Protein AF-A0A225VYK3-F1 (afdb_monomer_lite)

Sequence (462 aa):
MAACPSPSLRAQSFANLDDVLYRHLQWTLSIDFEQQQLKGFAEYTFAYMGTSKSPVLILDTQYLSIESVSVDGVNVANFNVVAHEIAHSWTGNLVTNATWSDFWLNEGWTVWLERKIVAKIHNDPKTYDLKAALGMRGLAEAIQAFGPSHPYTALLPDTEGVDPDDVFSRVPYEKGFNFLHYLSTVVGSDEFDMFAQAYIQKFKFQTVTSKDFRAFFEKHFAAQSENLSQIDWNGWFFSTGKPLIENKFDTTIISQVRSLGEKMMTTKNDKKWAKIMDPHVLRKWPASLWILLLDTLLLLQTGSHKRLTAVHLDAIDAFAHHHLSTTHNSELRFRWFTLSLRSCDLRVLDRTVDFLKEQGRMKFVRPLFRDLCATLGVARGAAIFEDCKPLYHPIAAKMIQRDIESMQASKKHAKPMYSNDFNGTFAHWLGVPQEYSDYSPLIAVFLGGMTVATAMILSKRR

pLDDT: mean 78.47, std 21.09, range [22.88, 98.62]

InterPro domains:
  IPR001930 Peptidase M1, alanine aminopeptidase/leukotriene A4 hydrolase [PR00756] (81-96)
  IPR001930 Peptidase M1, alanine aminopeptidase/leukotriene A4 hydrolase [PR00756] (100-112)
  IPR014782 Peptidase M1, membrane alanine aminopeptidase [PF01433] (30-236)
  IPR015211 Peptidase M1, leukotriene A4 hydrolase/aminopeptidase C-terminal [PF09127] (285-404)
  IPR015211 Peptidase M1, leukotriene A4 hydrolase/aminopeptidase C-terminal [SM01263] (252-404)
  IPR016024 Armadillo-type fold [SSF48371] (276-404)
  IPR027268 Peptidase M4/M1, CTD superfamily [G3DSA:1.10.390.10] (94-245)
  IPR034015 Aminopeptidase, leukotriene A4 hydrolase-like [PTHR45726] (78-405)
  IPR038502 Peptidase M1, LTA-4 hydrolase/aminopeptidase, C-terminal domain superfamily [G3DSA:1.25.40.320] (251-405)
  IPR042097 Aminopeptidase N-like , N-terminal domain superfamliy [SSF63737] (9-87)

Organism: NCBI:txid4795

Secondary structure (DSSP, 8-state):
-PPPPPHHHHHH--S-TTTEEEEEEEEEEEEETTTTEEEEEEEEEEEE-S--SS-------SS------EETTEE----HHHHHHHHHTTBTTTEEESSGGGGHHHHHHHHHHHHHHHHHHTT-THHHHHHHHHHHHHHHHHHHHH-TT-GGGSSS---TTS-HHHH-SSHHHHHHHHHHHHHHHHH-HHHHHHHHHHHHHHHTTEEE-HHHHHHHHHHHTGGGHHHHTT--HHHHHH--SS-SS------HHHHHHHHHHHHHHH---HHHHHTTS-HHHHTT--HHHHHHHHHHHHHHHHHHTPPPPHHHHHHHHHHTTTHHHH---HHHHHHHHHHHHHTT-GGGHHHHHHHHHH---HHHHHHHHHHHHHHH-HHHHHHHHHHHGGGS-HHHHHHHHHHHHHHHHGGGS-----S----HHHHHHTT--GGGTS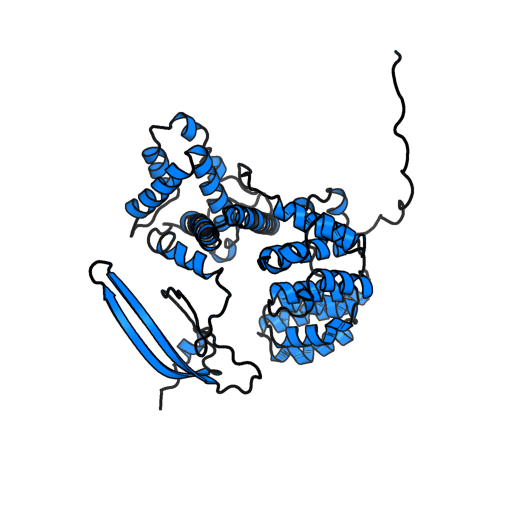--SS--SS--S-------------

Foldseek 3Di:
DDDDDDPVCVVVFPWPPVFKDWDDWDWDWDADPVVRDIDTDIDTDIDTPDPDPDDDTDGDDDPDQDPFDDDVRHTDDDCLVNLLVVLLVQQPVFENAPDLLQRLSRQLSSLLRSLVVVCVVVVHNLSSLLSLLVLLLQLQVQCVVQDQQHQLQFLRHDCVPHDSVVSDGSNSNNLSNVLLVVLCVLQPVVLSVVVSVVVSVVRGPHHDYPVNVVVSSCVSVVVSVVSVVVDPSCCSRGRGHDHPDDDDGPCLLLLLLLVLLVVLLVDLDLVVSCVSPNLVVLVVDDVSSLLSNLLSNVQVCVLVVDAADPSSLVSVCVSSVVCLVPPPDLSSVLSSLLNCLSNLNCVCVVVLLVSLQVDADLVRNQLNLLSCCLNVNLVVSVVSLVVNLVSYDPVSSVNSVVSSVVVVVCPVPDDRDRPDCPAVSVCVSSVHDPVRRDDDDDDDPDDPDDDDDDDDDDDDDD

Radius of gyration: 25.95 Å; chains: 1; bounding box: 59×101×69 Å

Structure (mmCIF, N/CA/C/O backbone):
data_AF-A0A225VYK3-F1
#
_entry.id   AF-A0A225VYK3-F1
#
loop_
_atom_site.group_PDB
_atom_site.id
_atom_site.type_symbol
_atom_site.label_atom_id
_atom_site.label_alt_id
_atom_site.label_comp_id
_atom_site.label_asym_id
_atom_site.label_entity_id
_atom_site.label_seq_id
_atom_site.pdbx_PDB_ins_code
_atom_site.Cartn_x
_atom_site.Cartn_y
_atom_site.Cartn_z
_atom_site.occupancy
_atom_site.B_iso_or_equiv
_atom_site.auth_seq_id
_atom_site.auth_comp_id
_atom_site.auth_asym_id
_atom_site.auth_atom_id
_atom_site.pdbx_PDB_model_num
ATOM 1 N N . MET A 1 1 ? -8.654 -44.941 -4.853 1.00 33.66 1 MET A N 1
ATOM 2 C CA . MET A 1 1 ? -8.743 -43.945 -5.941 1.00 33.66 1 MET A CA 1
ATOM 3 C C . MET A 1 1 ? -9.560 -42.787 -5.398 1.00 33.66 1 MET A C 1
ATOM 5 O O . MET A 1 1 ? -10.743 -42.982 -5.156 1.00 33.66 1 MET A O 1
ATOM 9 N N . ALA A 1 2 ? -8.930 -41.660 -5.059 1.00 36.47 2 ALA A N 1
ATOM 10 C CA . ALA A 1 2 ? -9.666 -40.500 -4.557 1.00 36.47 2 ALA A CA 1
ATOM 11 C C . ALA A 1 2 ? -10.486 -39.902 -5.709 1.00 36.47 2 ALA A C 1
ATOM 13 O O . ALA A 1 2 ? -9.961 -39.727 -6.809 1.00 36.47 2 ALA A O 1
ATOM 14 N N . ALA A 1 3 ? -11.779 -39.685 -5.474 1.00 39.38 3 ALA A N 1
ATOM 15 C CA . ALA A 1 3 ? -12.700 -39.151 -6.466 1.00 39.38 3 ALA A CA 1
ATOM 16 C C . ALA A 1 3 ? -12.214 -37.781 -6.960 1.00 39.38 3 ALA A C 1
ATOM 18 O O . ALA A 1 3 ? -11.836 -36.929 -6.157 1.00 39.38 3 ALA A O 1
ATOM 19 N N . CYS A 1 4 ? -12.224 -37.576 -8.280 1.00 45.34 4 CYS A N 1
ATOM 20 C CA . CYS A 1 4 ? -12.014 -36.251 -8.857 1.00 45.34 4 CYS A CA 1
ATOM 21 C C . CYS A 1 4 ? -13.047 -35.280 -8.258 1.00 45.34 4 CYS A C 1
ATOM 23 O O . CYS A 1 4 ? -14.234 -35.619 -8.250 1.00 45.34 4 CYS A O 1
ATOM 25 N N . PRO A 1 5 ? -12.634 -34.095 -7.774 1.00 45.69 5 PRO A N 1
ATOM 26 C CA . PRO A 1 5 ? -13.573 -33.114 -7.247 1.00 45.69 5 PRO A CA 1
ATOM 27 C C . PRO A 1 5 ? -14.568 -32.697 -8.334 1.00 45.69 5 PRO A C 1
ATOM 29 O O . PRO A 1 5 ? -14.241 -32.694 -9.526 1.00 45.69 5 PRO A O 1
ATOM 32 N N . SER A 1 6 ? -15.794 -32.373 -7.920 1.00 45.19 6 SER A N 1
ATOM 33 C CA . SER A 1 6 ? -16.865 -31.998 -8.839 1.00 45.19 6 SER A CA 1
ATOM 34 C C . SER A 1 6 ? -16.465 -30.776 -9.686 1.00 45.19 6 SER A C 1
ATOM 36 O O . SER A 1 6 ? -15.760 -29.889 -9.195 1.00 45.19 6 SER A O 1
ATOM 38 N N . PRO A 1 7 ? -16.939 -30.667 -10.942 1.00 49.22 7 PRO A N 1
ATOM 39 C CA . PRO A 1 7 ? -16.635 -29.530 -11.818 1.00 49.22 7 PRO A CA 1
ATOM 40 C C . PRO A 1 7 ? -16.976 -28.160 -11.207 1.00 49.22 7 PRO A C 1
ATOM 42 O O . PRO A 1 7 ? -16.324 -27.169 -11.517 1.00 49.22 7 PRO A O 1
ATOM 45 N N . SER A 1 8 ? -17.965 -28.111 -10.306 1.00 44.00 8 SER A N 1
ATOM 46 C CA . SER A 1 8 ? -18.360 -26.904 -9.573 1.00 44.00 8 SER A CA 1
ATOM 47 C C . SER A 1 8 ? -17.281 -26.393 -8.616 1.00 44.00 8 SER A C 1
ATOM 49 O O . SER A 1 8 ? -17.056 -25.191 -8.558 1.00 44.00 8 SER A O 1
ATOM 51 N N . LEU A 1 9 ? -16.578 -27.288 -7.914 1.00 45.66 9 LEU A N 1
ATOM 52 C CA . LEU A 1 9 ? -15.508 -26.925 -6.981 1.00 45.66 9 LEU A CA 1
ATOM 53 C C . LEU A 1 9 ? -14.267 -26.427 -7.727 1.00 45.66 9 LEU A C 1
ATOM 55 O O . LEU A 1 9 ? -13.646 -25.468 -7.293 1.00 45.66 9 LEU A O 1
ATOM 59 N N . ARG A 1 10 ? -13.955 -27.003 -8.896 1.00 56.69 10 ARG A N 1
ATOM 60 C CA . ARG A 1 10 ? -12.845 -26.533 -9.748 1.00 56.69 10 ARG A CA 1
ATOM 61 C C . ARG A 1 10 ? -13.052 -25.122 -10.294 1.00 56.69 10 ARG A C 1
ATOM 63 O O . ARG A 1 10 ? -12.085 -24.408 -10.498 1.00 56.69 10 ARG A O 1
ATOM 70 N N . ALA A 1 11 ? -14.299 -24.728 -10.545 1.00 54.09 11 ALA A N 1
ATOM 71 C CA . ALA A 1 11 ? -14.618 -23.385 -11.025 1.00 54.09 11 ALA A CA 1
ATOM 72 C C . ALA A 1 11 ? -14.619 -22.326 -9.907 1.00 54.09 11 ALA A C 1
ATOM 74 O O . ALA A 1 11 ? -14.603 -21.135 -10.203 1.00 54.09 11 ALA A O 1
ATOM 75 N N . GLN A 1 12 ? -14.674 -22.755 -8.643 1.00 50.22 12 GLN A N 1
ATOM 76 C CA . GLN A 1 12 ? -14.830 -21.892 -7.465 1.00 50.22 12 GLN A CA 1
ATOM 77 C C . GLN A 1 12 ? -13.599 -21.892 -6.544 1.00 50.22 12 GLN A C 1
ATOM 79 O O . GLN A 1 12 ? -13.562 -21.134 -5.580 1.00 50.22 12 GLN A O 1
ATOM 84 N N . SER A 1 13 ? -12.612 -22.739 -6.835 1.00 52.28 13 SER A N 1
ATOM 85 C CA . SER A 1 13 ? -11.371 -22.905 -6.081 1.00 52.28 13 SER A CA 1
ATOM 86 C C . SER A 1 13 ? -10.218 -22.255 -6.851 1.00 52.28 13 SER A C 1
ATOM 88 O O . SER A 1 13 ? -10.076 -22.485 -8.052 1.00 52.28 13 SER A O 1
ATOM 90 N N . PHE A 1 14 ? -9.400 -21.439 -6.182 1.00 65.69 14 PHE A N 1
ATOM 91 C CA . PHE A 1 14 ? -8.167 -20.874 -6.741 1.00 65.69 14 PHE A CA 1
ATOM 92 C C . PHE A 1 14 ? -6.948 -21.775 -6.493 1.00 65.69 14 PHE A C 1
ATOM 94 O O . PHE A 1 14 ? -5.860 -21.480 -6.993 1.00 65.69 14 PHE A O 1
ATOM 101 N N . ALA A 1 15 ? -7.113 -22.878 -5.756 1.00 70.00 15 ALA A N 1
ATOM 102 C CA . ALA A 1 15 ? -6.086 -23.893 -5.573 1.00 70.00 15 ALA A CA 1
ATOM 103 C C . ALA A 1 15 ? -5.680 -24.549 -6.906 1.00 70.00 15 ALA A C 1
ATOM 105 O O . ALA A 1 15 ? -6.505 -24.803 -7.786 1.00 70.00 15 ALA A O 1
ATOM 106 N N . ASN A 1 16 ? -4.399 -24.892 -7.054 1.00 75.62 16 ASN A N 1
ATOM 107 C CA . ASN A 1 16 ? -3.871 -25.530 -8.262 1.00 75.62 16 ASN A CA 1
ATOM 108 C C . ASN A 1 16 ? -4.067 -27.054 -8.240 1.00 75.62 16 ASN A C 1
ATOM 110 O O . ASN A 1 16 ? -3.118 -27.840 -8.270 1.00 75.62 16 ASN A O 1
ATOM 114 N N . LEU A 1 17 ? -5.337 -27.462 -8.191 1.00 71.31 17 LEU A N 1
ATOM 115 C CA . LEU A 1 17 ? -5.782 -28.849 -8.013 1.00 71.31 17 LEU A CA 1
ATOM 116 C C . LEU A 1 17 ? -5.330 -29.809 -9.131 1.00 71.31 17 LEU A C 1
ATOM 118 O O . LEU A 1 17 ? -5.337 -31.022 -8.921 1.00 71.31 17 LEU A O 1
ATOM 122 N N . ASP A 1 18 ? -4.939 -29.286 -10.296 1.00 76.19 18 ASP A N 1
ATOM 123 C CA . ASP A 1 18 ? -4.438 -30.075 -11.429 1.00 76.19 18 ASP A CA 1
ATOM 124 C C . ASP A 1 18 ? -2.914 -30.314 -11.367 1.00 76.19 18 ASP A C 1
ATOM 126 O O . ASP A 1 18 ? -2.411 -31.292 -11.923 1.00 76.19 18 ASP A O 1
ATOM 130 N N . ASP A 1 19 ? -2.176 -29.460 -10.650 1.00 74.12 19 ASP A N 1
ATOM 131 C CA . ASP A 1 19 ? -0.711 -29.508 -10.569 1.00 74.12 19 ASP A CA 1
ATOM 132 C C . ASP A 1 19 ? -0.209 -30.250 -9.329 1.00 74.12 19 ASP A C 1
ATOM 134 O O . ASP A 1 19 ? 0.912 -30.777 -9.321 1.00 74.12 19 ASP A O 1
ATOM 138 N N . VAL A 1 20 ? -1.030 -30.292 -8.276 1.00 73.88 20 VAL A N 1
ATOM 139 C CA . VAL A 1 20 ? -0.660 -30.832 -6.970 1.00 73.88 20 VAL A CA 1
ATOM 140 C C . VAL A 1 20 ? -1.666 -31.879 -6.521 1.00 73.88 20 VAL A C 1
ATOM 142 O O . VAL A 1 20 ? -2.811 -31.586 -6.188 1.00 73.88 20 VAL A O 1
ATOM 145 N N . LEU A 1 21 ? -1.201 -33.123 -6.438 1.00 74.50 21 LEU A N 1
ATOM 146 C CA . LEU A 1 21 ? -1.968 -34.219 -5.876 1.00 74.50 21 LEU A CA 1
ATOM 147 C C . LEU A 1 21 ? -1.713 -34.321 -4.375 1.00 74.50 21 LEU A C 1
ATOM 149 O O . LEU A 1 21 ? -0.613 -34.633 -3.919 1.00 74.50 21 LEU A O 1
ATOM 153 N N . TYR A 1 22 ? -2.764 -34.127 -3.597 1.00 70.06 22 TYR A N 1
ATOM 154 C CA . TYR A 1 22 ? -2.759 -34.433 -2.177 1.00 70.06 22 TYR A CA 1
ATOM 155 C C . TYR A 1 22 ? -2.657 -35.955 -1.946 1.00 70.06 22 TYR A C 1
ATOM 157 O O . TYR A 1 22 ? -3.411 -36.733 -2.537 1.00 70.06 22 TYR A O 1
ATOM 165 N N . ARG A 1 23 ? -1.719 -36.392 -1.093 1.00 70.25 23 ARG A N 1
ATOM 166 C CA . ARG A 1 23 ? -1.526 -37.812 -0.744 1.00 70.25 23 ARG A CA 1
ATOM 167 C C . ARG A 1 23 ? -1.919 -38.132 0.687 1.00 70.25 23 ARG A C 1
ATOM 169 O O . ARG A 1 23 ? -2.508 -39.185 0.927 1.00 70.25 23 ARG A O 1
ATOM 176 N N . HIS A 1 24 ? -1.554 -37.266 1.625 1.00 63.53 24 HIS A N 1
ATOM 177 C CA . HIS A 1 24 ? -1.749 -37.524 3.044 1.00 63.53 24 HIS A CA 1
ATOM 178 C C . HIS A 1 24 ? -1.920 -36.227 3.831 1.00 63.53 24 HIS A C 1
ATOM 180 O O . HIS A 1 24 ? -1.286 -35.224 3.511 1.00 63.53 24 HIS A O 1
ATOM 186 N N . LEU A 1 25 ? -2.766 -36.273 4.856 1.00 69.62 25 LEU A N 1
ATOM 187 C CA . LEU A 1 25 ? -2.960 -35.238 5.864 1.00 69.62 25 LEU A CA 1
ATOM 188 C C . LEU A 1 25 ? -2.755 -35.926 7.198 1.00 69.62 25 LEU A C 1
ATOM 190 O O . LEU A 1 25 ? -3.530 -36.813 7.562 1.00 69.62 25 LEU A O 1
ATOM 194 N N . GLN A 1 26 ? -1.750 -35.477 7.928 1.00 67.44 26 GLN A N 1
ATOM 195 C CA . GLN A 1 26 ? -1.668 -35.721 9.349 1.00 67.44 26 GLN A CA 1
ATOM 196 C C . GLN A 1 26 ? -2.201 -34.487 10.057 1.00 67.44 26 GLN A C 1
ATOM 198 O O . GLN A 1 26 ? -1.651 -33.394 9.946 1.00 67.44 26 GLN A O 1
ATOM 203 N N . TRP A 1 27 ? -3.291 -34.663 10.791 1.00 69.31 27 TRP A N 1
ATOM 204 C CA . TRP A 1 27 ? -3.915 -33.576 11.521 1.00 69.31 27 TRP A CA 1
ATOM 205 C C . TRP A 1 27 ? -3.909 -33.880 13.006 1.00 69.31 27 TRP A C 1
ATOM 207 O O . TRP A 1 27 ? -4.398 -34.925 13.434 1.00 69.31 27 TRP A O 1
ATOM 217 N N . THR A 1 28 ? -3.353 -32.957 13.784 1.00 74.75 28 THR A N 1
ATOM 218 C CA . THR A 1 28 ? -3.382 -33.017 15.243 1.00 74.75 28 THR A CA 1
ATOM 219 C C . THR A 1 28 ? -4.075 -31.770 15.748 1.00 74.75 28 THR A C 1
ATOM 221 O O . THR A 1 28 ? -3.638 -30.664 15.439 1.00 74.75 28 THR A O 1
ATOM 224 N N . LEU A 1 29 ? -5.134 -31.949 16.534 1.00 63.69 29 LEU A N 1
ATOM 225 C CA . LEU A 1 29 ? -5.875 -30.866 17.165 1.00 63.69 29 LEU A CA 1
ATOM 226 C C . LEU A 1 29 ? -6.031 -31.115 18.657 1.00 63.69 29 LEU A C 1
ATOM 228 O O . LEU A 1 29 ? -6.379 -32.213 19.086 1.00 63.69 29 LEU A O 1
ATOM 232 N N . SER A 1 30 ? -5.869 -30.050 19.424 1.00 70.81 30 SER A N 1
ATOM 233 C CA . SER A 1 30 ? -6.379 -29.911 20.776 1.00 70.81 30 SER A CA 1
ATOM 234 C C . SER A 1 30 ? -7.620 -29.024 20.759 1.00 70.81 30 SER A C 1
ATOM 236 O O . SER A 1 30 ? -7.631 -27.970 20.116 1.00 70.81 30 SER A O 1
ATOM 238 N N . ILE A 1 31 ? -8.650 -29.454 21.482 1.00 71.25 31 ILE A N 1
ATOM 239 C CA . ILE A 1 31 ? -9.912 -28.730 21.623 1.00 71.25 31 ILE A CA 1
ATOM 240 C C . ILE A 1 31 ? -9.901 -28.014 22.970 1.00 71.25 31 ILE A C 1
ATOM 242 O O . ILE A 1 31 ? -9.745 -28.664 24.003 1.00 71.25 31 ILE A O 1
ATOM 246 N N . ASP A 1 32 ? -10.090 -26.698 22.952 1.00 69.00 32 ASP A N 1
ATOM 247 C CA . ASP A 1 32 ? -10.329 -25.897 24.149 1.00 69.00 32 ASP A CA 1
ATOM 248 C C . ASP A 1 32 ? -11.799 -25.462 24.164 1.00 69.00 32 ASP A C 1
ATOM 250 O O . ASP A 1 32 ? -12.226 -24.591 23.402 1.00 69.00 32 ASP A O 1
ATOM 254 N N . PHE A 1 33 ? -12.594 -26.112 25.016 1.00 51.59 33 PHE A N 1
ATOM 255 C CA . PHE A 1 33 ? -14.030 -25.852 25.136 1.00 51.59 33 PHE A CA 1
ATOM 256 C C . PHE A 1 33 ? -14.346 -24.531 25.845 1.00 51.59 33 PHE A C 1
ATOM 258 O O . PHE A 1 33 ? -15.417 -23.969 25.621 1.00 51.59 33 PHE A O 1
ATOM 265 N N . GLU A 1 34 ? -13.436 -24.028 26.677 1.00 51.94 34 GLU A N 1
ATOM 266 C CA . GLU A 1 34 ? -13.630 -22.800 27.449 1.00 51.94 34 GLU A CA 1
ATOM 267 C C . GLU A 1 34 ? -13.352 -21.571 26.575 1.00 51.94 34 GLU A C 1
ATOM 269 O O . GLU A 1 34 ? -14.104 -20.596 26.598 1.00 51.94 34 GLU A O 1
ATOM 274 N N . GLN A 1 35 ? -12.324 -21.659 25.726 1.00 54.78 35 GLN A N 1
ATOM 275 C CA . GLN A 1 35 ? -11.988 -20.636 24.731 1.00 54.78 35 GLN A CA 1
ATOM 276 C C . GLN A 1 35 ? -12.728 -20.819 23.398 1.00 54.78 35 GLN A C 1
ATOM 278 O O . GLN A 1 35 ? -12.602 -19.971 22.517 1.00 54.78 35 GLN A O 1
ATOM 283 N N . GLN A 1 36 ? -13.504 -21.901 23.250 1.00 58.75 36 GLN A N 1
ATOM 284 C CA . GLN A 1 36 ? -14.196 -22.297 22.014 1.00 58.75 36 GLN A CA 1
ATOM 285 C C . GLN A 1 36 ? -13.260 -22.332 20.793 1.00 58.75 36 GLN A C 1
ATOM 287 O O . GLN A 1 36 ? -13.616 -21.895 19.699 1.00 58.75 36 GLN A O 1
ATOM 292 N N . GLN A 1 37 ? -12.046 -22.850 20.981 1.00 61.91 37 GLN A N 1
ATOM 293 C CA . GLN A 1 37 ? -10.998 -22.869 19.962 1.00 61.91 37 GLN A CA 1
ATOM 294 C C . GLN A 1 37 ? -10.535 -24.291 19.641 1.00 61.91 37 GLN A C 1
ATOM 296 O O . GLN A 1 37 ? -10.442 -25.166 20.502 1.00 61.91 37 GLN A O 1
ATOM 301 N N . LEU A 1 38 ? -10.194 -24.500 18.370 1.00 55.72 38 LEU A N 1
ATOM 302 C CA . LEU A 1 38 ? -9.468 -25.668 17.886 1.00 55.72 38 LEU A CA 1
ATOM 303 C C . LEU A 1 38 ? -8.053 -25.205 17.547 1.00 55.72 38 LEU A C 1
ATOM 305 O O . LEU A 1 38 ? -7.879 -24.351 16.679 1.00 55.72 38 LEU A O 1
ATOM 309 N N . LYS A 1 39 ? -7.044 -25.749 18.232 1.00 69.50 39 LYS A N 1
ATOM 310 C CA . LYS A 1 39 ? -5.638 -25.396 18.005 1.00 69.50 39 LYS A CA 1
ATOM 311 C C . LYS A 1 39 ? -4.834 -26.636 17.668 1.00 69.50 39 LYS A C 1
ATOM 313 O O . LYS A 1 39 ? -5.019 -27.681 18.275 1.00 69.50 39 LYS A O 1
ATOM 318 N N . GLY A 1 40 ? -3.926 -26.532 16.711 1.00 71.88 40 GLY A N 1
ATOM 319 C CA . GLY A 1 40 ? -3.081 -27.649 16.328 1.00 71.88 40 GLY A CA 1
ATOM 320 C C . GLY A 1 40 ? -2.415 -27.410 14.989 1.00 71.88 40 GLY A C 1
ATOM 321 O O . GLY A 1 40 ? -2.350 -26.275 14.524 1.00 71.88 40 GLY A O 1
ATOM 322 N N . PHE A 1 41 ? -1.919 -28.472 14.371 1.00 75.69 41 PHE A N 1
ATOM 323 C CA . PHE A 1 41 ? -1.229 -28.379 13.092 1.00 75.69 41 PHE A CA 1
ATOM 324 C C . PHE A 1 41 ? -1.733 -29.445 12.127 1.00 75.69 41 PHE A C 1
ATOM 326 O O . PHE A 1 41 ? -2.115 -30.551 12.521 1.00 75.69 41 PHE A O 1
ATOM 333 N N . ALA A 1 42 ? -1.730 -29.079 10.852 1.00 68.81 42 ALA A N 1
ATOM 334 C CA . ALA A 1 42 ? -2.032 -29.948 9.733 1.00 68.81 42 ALA A CA 1
ATOM 335 C C . ALA A 1 42 ? -0.765 -30.072 8.885 1.00 68.81 42 ALA A C 1
ATOM 337 O O . ALA A 1 42 ? -0.289 -29.085 8.328 1.00 68.81 42 ALA A O 1
ATOM 338 N N . GLU A 1 43 ? -0.209 -31.275 8.816 1.00 76.19 43 GLU A N 1
ATOM 339 C CA . GLU A 1 43 ? 0.907 -31.600 7.940 1.00 76.19 43 GLU A CA 1
ATOM 340 C C . GLU A 1 43 ? 0.364 -32.284 6.691 1.00 76.19 43 GLU A C 1
ATOM 342 O O . GLU A 1 43 ? -0.301 -33.320 6.759 1.00 76.19 43 GLU A O 1
ATOM 347 N N . TYR A 1 44 ? 0.631 -31.681 5.539 1.00 69.94 44 TYR A N 1
ATOM 348 C CA . TYR A 1 44 ? 0.161 -32.178 4.260 1.00 69.94 44 TYR A CA 1
ATOM 349 C C . TYR A 1 44 ? 1.326 -32.750 3.460 1.00 69.94 44 TYR A C 1
ATOM 351 O O . TYR A 1 44 ? 2.318 -32.071 3.201 1.00 69.94 44 TYR A O 1
ATOM 359 N N . THR A 1 45 ? 1.176 -33.986 2.994 1.00 76.94 45 THR A N 1
ATOM 360 C CA . THR A 1 45 ? 2.055 -34.571 1.984 1.00 76.94 45 THR A CA 1
ATOM 361 C C . THR A 1 45 ? 1.431 -34.384 0.610 1.00 76.94 45 THR A C 1
ATOM 363 O O . THR A 1 45 ? 0.376 -34.950 0.297 1.00 76.94 45 THR A O 1
ATOM 366 N N . PHE A 1 46 ? 2.122 -33.630 -0.235 1.00 76.62 46 PHE A N 1
ATOM 367 C CA . PHE A 1 46 ? 1.731 -33.382 -1.614 1.00 76.62 46 PHE A CA 1
ATOM 368 C C . PHE A 1 46 ? 2.670 -34.095 -2.587 1.00 76.62 46 PHE A C 1
ATOM 370 O O . PHE A 1 46 ? 3.849 -34.298 -2.307 1.00 76.62 46 PHE A O 1
ATOM 377 N N . ALA A 1 47 ? 2.155 -34.448 -3.757 1.00 76.94 47 ALA A N 1
ATOM 378 C CA . ALA A 1 47 ? 2.949 -34.856 -4.901 1.00 76.94 47 ALA A CA 1
ATOM 379 C C . ALA A 1 47 ? 2.646 -33.932 -6.072 1.00 76.94 47 ALA A C 1
ATOM 381 O O . ALA A 1 47 ? 1.501 -33.811 -6.500 1.00 76.94 47 ALA A O 1
ATOM 382 N N . TYR A 1 48 ? 3.685 -33.306 -6.604 1.00 80.50 48 TYR A N 1
ATOM 383 C CA . TYR A 1 48 ? 3.562 -32.511 -7.813 1.00 80.50 48 TYR A CA 1
ATOM 384 C C . TYR A 1 48 ? 3.397 -33.431 -9.017 1.00 80.50 48 TYR A C 1
ATOM 386 O O . TYR A 1 48 ? 4.204 -34.332 -9.241 1.00 80.50 48 TYR A O 1
ATOM 394 N N . MET A 1 49 ? 2.321 -33.204 -9.762 1.00 71.38 49 MET A N 1
ATOM 395 C CA . MET A 1 49 ? 1.990 -33.928 -10.989 1.00 71.38 49 MET A CA 1
ATOM 396 C C . MET A 1 49 ? 2.347 -33.108 -12.237 1.00 71.38 49 MET A C 1
ATOM 398 O O . MET A 1 49 ? 2.485 -33.674 -13.320 1.00 71.38 49 MET A O 1
ATOM 402 N N . GLY A 1 50 ? 2.520 -31.790 -12.087 1.00 63.16 50 GLY A N 1
ATOM 403 C CA . GLY A 1 50 ? 2.913 -30.888 -13.167 1.00 63.16 50 GLY A CA 1
ATOM 404 C C . GLY A 1 50 ? 4.395 -30.998 -13.550 1.00 63.16 50 GLY A C 1
ATOM 405 O O . GLY A 1 50 ? 5.262 -31.271 -12.723 1.00 63.16 50 GLY A O 1
ATOM 406 N N . THR A 1 51 ? 4.713 -30.714 -14.815 1.00 56.19 51 THR A N 1
ATOM 407 C CA . THR A 1 51 ? 6.085 -30.718 -15.368 1.00 56.19 51 THR A CA 1
ATOM 408 C C . THR A 1 51 ? 6.860 -29.414 -15.109 1.00 56.19 51 THR A C 1
ATOM 410 O O . THR A 1 51 ? 7.871 -29.149 -15.764 1.00 56.19 51 THR A O 1
ATOM 413 N N . SER A 1 52 ? 6.370 -28.552 -14.212 1.00 53.75 52 SER A N 1
ATOM 414 C CA . SER A 1 52 ? 6.953 -27.231 -13.943 1.00 53.75 52 SER A CA 1
ATOM 415 C C . SER A 1 52 ? 8.307 -27.334 -13.231 1.00 53.75 52 SER A C 1
ATOM 417 O O . SER A 1 52 ? 8.493 -28.145 -12.327 1.00 53.75 52 SER A O 1
ATOM 419 N N . LYS A 1 53 ? 9.254 -26.461 -13.606 1.00 53.34 53 LYS A N 1
ATOM 420 C CA . LYS A 1 53 ? 10.609 -26.386 -13.022 1.00 53.34 53 LYS A CA 1
ATOM 421 C C . LYS A 1 53 ? 10.639 -25.836 -11.588 1.00 53.34 53 LYS A C 1
ATOM 423 O O . LYS A 1 53 ? 11.692 -25.866 -10.954 1.00 53.34 53 LYS A O 1
ATOM 428 N N . SER A 1 54 ? 9.527 -25.312 -11.073 1.00 53.81 54 SER A N 1
ATOM 429 C CA . SER A 1 54 ? 9.421 -24.828 -9.693 1.00 53.81 54 SER A CA 1
ATOM 430 C C . SER A 1 54 ? 8.058 -25.207 -9.105 1.00 53.81 54 SER A C 1
ATOM 432 O O . SER A 1 54 ? 7.037 -24.741 -9.616 1.00 53.81 54 SER A O 1
ATOM 434 N N . PRO A 1 55 ? 8.019 -26.064 -8.071 1.00 66.56 55 PRO A N 1
ATOM 435 C CA . PRO A 1 55 ? 6.773 -26.491 -7.448 1.00 66.56 55 PRO A CA 1
ATOM 436 C C . PRO A 1 55 ? 6.137 -25.330 -6.666 1.00 66.56 55 PRO A C 1
ATOM 438 O O . PRO A 1 55 ? 6.719 -24.837 -5.702 1.00 66.56 55 PRO A O 1
ATOM 441 N N . VAL A 1 56 ? 4.954 -24.877 -7.092 1.00 68.38 56 VAL A N 1
ATOM 442 C CA . VAL A 1 56 ? 4.139 -23.868 -6.392 1.00 68.38 56 VAL A CA 1
ATOM 443 C C . VAL A 1 56 ? 2.886 -24.543 -5.850 1.00 68.38 56 VAL A C 1
ATOM 445 O O . VAL A 1 56 ? 2.169 -25.183 -6.612 1.00 68.38 56 VAL A O 1
ATOM 448 N N . LEU A 1 57 ? 2.604 -24.380 -4.558 1.00 70.94 57 LEU A N 1
ATOM 449 C CA . LEU A 1 57 ? 1.377 -24.856 -3.921 1.00 70.94 57 LEU A CA 1
ATOM 450 C C . LEU A 1 57 ? 0.438 -23.669 -3.719 1.00 70.94 57 LEU A C 1
ATOM 452 O O . LEU A 1 57 ? 0.825 -22.690 -3.081 1.00 70.94 57 LEU A O 1
ATOM 456 N N . ILE A 1 58 ? -0.786 -23.763 -4.230 1.00 70.75 58 ILE A N 1
ATOM 457 C CA . ILE A 1 58 ? -1.841 -22.776 -3.999 1.00 70.75 58 ILE A CA 1
ATOM 458 C C . ILE A 1 58 ? -2.939 -23.462 -3.194 1.00 70.75 58 ILE A C 1
ATOM 460 O O . ILE A 1 58 ? -3.483 -24.478 -3.623 1.00 70.75 58 ILE A O 1
ATOM 464 N N . LEU A 1 59 ? -3.240 -22.914 -2.019 1.00 67.81 59 LEU A N 1
ATOM 465 C CA . LEU A 1 59 ? -4.298 -23.398 -1.140 1.00 67.81 59 LEU A CA 1
ATOM 466 C C . LEU A 1 59 ? -5.374 -22.329 -1.028 1.00 67.81 59 LEU A C 1
ATOM 468 O O . LEU A 1 59 ? -5.060 -21.163 -0.787 1.00 67.81 59 LEU A O 1
ATOM 472 N N . ASP A 1 60 ? -6.629 -22.749 -1.134 1.00 59.69 60 ASP A N 1
ATOM 473 C CA . ASP A 1 60 ? -7.746 -21.914 -0.719 1.00 59.69 60 ASP A CA 1
ATOM 474 C C . ASP A 1 60 ? -7.941 -22.068 0.779 1.00 59.69 60 ASP A C 1
ATOM 476 O O . ASP A 1 60 ? -8.118 -23.172 1.298 1.00 59.69 60 ASP A O 1
ATOM 480 N N . THR A 1 61 ? -7.903 -20.946 1.481 1.00 60.03 61 THR A N 1
ATOM 481 C CA . THR A 1 61 ? -8.108 -20.908 2.923 1.00 60.03 61 THR A CA 1
ATOM 482 C C . THR A 1 61 ? -9.271 -19.984 3.216 1.00 60.03 61 THR A C 1
ATOM 484 O O . THR A 1 61 ? -9.252 -18.822 2.820 1.00 60.03 61 THR A O 1
ATOM 487 N N . GLN A 1 62 ? -10.259 -20.482 3.947 1.00 45.00 62 GLN A N 1
ATOM 488 C CA . GLN A 1 62 ? -11.354 -19.683 4.479 1.00 45.00 62 GLN A CA 1
ATOM 489 C C . GLN A 1 62 ? -11.458 -20.003 5.970 1.00 45.00 62 GLN A C 1
ATOM 491 O O . GLN A 1 62 ? -11.415 -21.174 6.345 1.00 45.00 62 GLN A O 1
ATOM 496 N N . TYR A 1 63 ? -11.546 -18.977 6.820 1.00 44.03 63 TYR A N 1
ATOM 497 C CA . TYR A 1 63 ? -11.660 -19.125 8.281 1.00 44.03 63 TYR A CA 1
ATOM 498 C C . TYR A 1 63 ? -10.472 -19.829 8.976 1.00 44.03 63 TYR A C 1
ATOM 500 O O . TYR A 1 63 ? -10.621 -20.342 10.083 1.00 44.03 63 TYR A O 1
ATOM 508 N N . LEU A 1 64 ? -9.289 -19.850 8.347 1.00 51.00 64 LEU A N 1
ATOM 509 C CA . LEU A 1 64 ? -8.066 -20.433 8.907 1.00 51.00 64 LEU A CA 1
ATOM 510 C C . LEU A 1 64 ? -7.017 -19.350 9.177 1.00 51.00 64 LEU A C 1
ATOM 512 O O . LEU A 1 64 ? -6.566 -18.672 8.257 1.00 51.00 64 LEU A O 1
ATOM 516 N N . SER A 1 65 ? -6.578 -19.250 10.431 1.00 50.72 65 SER A N 1
ATOM 517 C CA . SER A 1 65 ? -5.417 -18.449 10.829 1.00 50.72 65 SER A CA 1
ATOM 518 C C . SER A 1 65 ? -4.157 -19.308 10.754 1.00 50.72 65 SER A C 1
ATOM 520 O O . SER A 1 65 ? -3.995 -20.250 11.529 1.00 50.72 65 SER A O 1
ATOM 522 N N . ILE A 1 66 ? -3.261 -18.999 9.816 1.00 60.72 66 ILE A N 1
ATOM 523 C CA . ILE A 1 66 ? -2.009 -19.740 9.618 1.00 60.72 66 ILE A CA 1
ATOM 524 C C . ILE A 1 66 ? -0.874 -18.999 10.334 1.00 60.72 66 ILE A C 1
ATOM 526 O O . ILE A 1 66 ? -0.389 -17.976 9.856 1.00 60.72 66 ILE A O 1
ATOM 530 N N . GLU A 1 67 ? -0.457 -19.516 11.495 1.00 57.88 67 GLU A N 1
ATOM 531 C CA . GLU A 1 67 ? 0.596 -18.906 12.326 1.00 57.88 67 GLU A CA 1
ATOM 532 C C . GLU A 1 67 ? 1.997 -19.035 11.699 1.00 57.88 67 GLU A C 1
ATOM 534 O O . GLU A 1 67 ? 2.837 -18.149 11.846 1.00 57.88 67 GLU A O 1
ATOM 539 N N . SER A 1 68 ? 2.264 -20.131 10.984 1.00 63.31 68 SER A N 1
ATOM 540 C CA . SER A 1 68 ? 3.524 -20.356 10.272 1.00 63.31 68 SER A CA 1
ATOM 541 C C . SER A 1 68 ? 3.336 -21.353 9.131 1.00 63.31 68 SER A C 1
ATOM 543 O O . SER A 1 68 ? 2.429 -22.184 9.166 1.00 63.31 68 SER A O 1
ATOM 545 N N . VAL A 1 69 ? 4.195 -21.264 8.116 1.00 64.06 69 VAL A N 1
ATOM 546 C CA . VAL A 1 69 ? 4.265 -22.229 7.014 1.00 64.06 69 VAL A CA 1
ATOM 547 C C . VAL A 1 69 ? 5.705 -22.689 6.890 1.00 64.06 69 VAL A C 1
ATOM 549 O O . VAL A 1 69 ? 6.606 -21.859 6.729 1.00 64.06 69 VAL A O 1
ATOM 552 N N . SER A 1 70 ? 5.907 -24.004 6.935 1.00 67.44 70 SER A N 1
ATOM 553 C CA . SER A 1 70 ? 7.195 -24.637 6.690 1.00 67.44 70 SER A CA 1
ATOM 554 C C . SER A 1 70 ? 7.108 -25.637 5.537 1.00 67.44 70 SER A C 1
ATOM 556 O O . SER A 1 70 ? 6.081 -26.277 5.322 1.00 67.44 70 SER A O 1
ATOM 558 N N . VAL A 1 71 ? 8.191 -25.747 4.769 1.00 68.62 71 VAL A N 1
ATOM 559 C CA . VAL A 1 71 ? 8.369 -26.760 3.719 1.00 68.62 71 VAL A CA 1
ATOM 560 C C . VAL A 1 71 ? 9.582 -27.589 4.103 1.00 68.62 71 VAL A C 1
ATOM 562 O O . VAL A 1 71 ? 10.651 -27.021 4.321 1.00 68.62 71 VAL A O 1
ATOM 565 N N . ASP A 1 72 ? 9.402 -28.901 4.265 1.00 74.75 72 ASP A N 1
ATOM 566 C CA . ASP A 1 72 ? 10.449 -29.828 4.721 1.00 74.75 72 ASP A CA 1
ATOM 567 C C . ASP A 1 72 ? 11.187 -29.334 5.988 1.00 74.75 72 ASP A C 1
ATOM 569 O O . ASP A 1 72 ? 12.396 -29.496 6.146 1.00 74.75 72 ASP A O 1
ATOM 573 N N . GLY A 1 73 ? 10.451 -28.673 6.892 1.00 71.31 73 GLY A N 1
ATOM 574 C CA . GLY A 1 73 ? 10.977 -28.107 8.140 1.00 71.31 73 GLY A CA 1
ATOM 575 C C . GLY A 1 73 ? 11.543 -26.681 8.051 1.00 71.31 73 GLY A C 1
ATOM 576 O O . GLY A 1 73 ? 12.034 -26.172 9.058 1.00 71.31 73 GLY A O 1
ATOM 577 N N . VAL A 1 74 ? 11.461 -26.001 6.900 1.00 64.94 74 VAL A N 1
ATOM 578 C CA . VAL A 1 74 ? 12.012 -24.644 6.689 1.00 64.94 74 VAL A CA 1
ATOM 579 C C . VAL A 1 74 ? 10.909 -23.586 6.544 1.00 64.94 74 VAL A C 1
ATOM 581 O O . VAL A 1 74 ? 10.053 -23.708 5.674 1.00 64.94 74 VAL A O 1
ATOM 584 N N . ASN A 1 75 ? 10.948 -22.516 7.351 1.00 66.56 75 ASN A N 1
ATOM 585 C CA . ASN A 1 75 ? 9.957 -21.421 7.345 1.00 66.56 75 ASN A CA 1
ATOM 586 C C . ASN A 1 75 ? 10.063 -20.481 6.122 1.00 66.56 75 ASN A C 1
ATOM 588 O O . ASN A 1 75 ? 11.166 -20.097 5.730 1.00 66.56 75 ASN A O 1
ATOM 592 N N . VAL A 1 76 ? 8.923 -20.019 5.585 1.00 60.22 76 VAL A N 1
ATOM 593 C CA . VAL A 1 76 ? 8.836 -19.073 4.441 1.00 60.22 76 VAL A CA 1
ATOM 594 C C . VAL A 1 76 ? 8.199 -17.716 4.812 1.00 60.22 76 VAL A C 1
ATOM 596 O O . VAL A 1 76 ? 7.372 -17.648 5.710 1.00 60.22 76 VAL A O 1
ATOM 599 N N . ALA A 1 77 ? 8.599 -16.613 4.148 1.00 46.19 77 ALA A N 1
ATOM 600 C CA . ALA A 1 77 ? 8.659 -15.263 4.754 1.00 46.19 77 ALA A CA 1
ATOM 601 C C . ALA A 1 77 ? 7.664 -14.153 4.292 1.00 46.19 77 ALA A C 1
ATOM 603 O O . ALA A 1 77 ? 7.942 -12.979 4.539 1.00 46.19 77 ALA A O 1
ATOM 604 N N . ASN A 1 78 ? 6.523 -14.425 3.644 1.00 49.47 78 ASN A N 1
ATOM 605 C CA . ASN A 1 78 ? 5.603 -13.349 3.201 1.00 49.47 78 ASN A CA 1
ATOM 606 C C . ASN A 1 78 ? 4.316 -13.272 4.056 1.00 49.47 78 ASN A C 1
ATOM 608 O O . ASN A 1 78 ? 3.414 -14.079 3.873 1.00 49.47 78 ASN A O 1
ATOM 612 N N . PHE A 1 79 ? 4.227 -12.283 4.966 1.00 50.19 79 PHE A N 1
ATOM 613 C CA . PHE A 1 79 ? 3.257 -12.243 6.087 1.00 50.19 79 PHE A CA 1
ATOM 614 C C . PHE A 1 79 ? 2.317 -11.012 6.158 1.00 50.19 79 PHE A C 1
ATOM 616 O O . PHE A 1 79 ? 1.532 -10.901 7.094 1.00 50.19 79 PHE A O 1
ATOM 623 N N . ASN A 1 80 ? 2.351 -10.062 5.210 1.00 45.50 80 ASN A N 1
ATOM 624 C CA . ASN A 1 80 ? 1.600 -8.796 5.380 1.00 45.50 80 ASN A CA 1
ATOM 625 C C . ASN A 1 80 ? 0.067 -8.935 5.290 1.00 45.50 80 ASN A C 1
ATOM 627 O O . ASN A 1 80 ? -0.631 -8.179 5.950 1.00 45.50 80 ASN A O 1
ATOM 631 N N . VAL A 1 81 ? -0.454 -9.885 4.510 1.00 54.53 81 VAL A N 1
ATOM 632 C CA . VAL A 1 81 ? -1.909 -10.135 4.430 1.00 54.53 81 VAL A CA 1
ATOM 633 C C . VAL A 1 81 ? -2.406 -10.824 5.706 1.00 54.53 81 VAL A C 1
ATOM 635 O O . VAL A 1 81 ? -3.506 -10.565 6.165 1.00 54.53 81 VAL A O 1
ATOM 638 N N . VAL A 1 82 ? -1.550 -11.610 6.365 1.00 57.25 82 VAL A N 1
ATOM 639 C CA . VAL A 1 82 ? -1.912 -12.384 7.560 1.00 57.25 82 VAL A CA 1
ATOM 640 C C . VAL A 1 82 ? -2.320 -11.479 8.724 1.00 57.25 82 VAL A C 1
ATOM 642 O O . VAL A 1 82 ? -3.316 -11.751 9.378 1.00 57.25 82 VAL A O 1
ATOM 645 N N . ALA A 1 83 ? -1.600 -10.378 8.971 1.00 63.03 83 ALA A N 1
ATOM 646 C CA . ALA A 1 83 ? -1.954 -9.457 10.057 1.00 63.03 83 ALA A CA 1
ATOM 647 C C . ALA A 1 83 ? -3.308 -8.760 9.827 1.00 63.03 83 ALA A C 1
ATOM 649 O O . ALA A 1 83 ? -4.026 -8.501 10.791 1.00 63.03 83 ALA A O 1
ATOM 650 N N . HIS A 1 84 ? -3.649 -8.485 8.565 1.00 73.38 84 HIS A N 1
ATOM 651 C CA . HIS A 1 84 ? -4.915 -7.872 8.172 1.00 73.38 84 HIS A CA 1
ATOM 652 C C . HIS A 1 84 ? -6.080 -8.847 8.392 1.00 73.38 84 HIS A C 1
ATOM 654 O O . HIS A 1 84 ? -7.016 -8.542 9.125 1.00 73.38 84 HIS A O 1
ATOM 660 N N . GLU A 1 85 ? -5.961 -10.076 7.884 1.00 70.69 85 GLU A N 1
ATOM 661 C CA . GLU A 1 85 ? -6.992 -11.105 8.076 1.00 70.69 85 GLU A CA 1
ATOM 662 C C . GLU A 1 85 ? -7.129 -11.537 9.547 1.00 70.69 85 GLU A C 1
ATOM 664 O O . GLU A 1 85 ? -8.230 -11.803 10.032 1.00 70.69 85 GLU A O 1
ATOM 669 N N . ILE A 1 86 ? -6.028 -11.547 10.311 1.00 72.25 86 ILE A N 1
ATOM 670 C CA . ILE A 1 86 ? -6.078 -11.756 11.764 1.00 72.25 86 ILE A CA 1
ATOM 671 C C . ILE A 1 86 ? -6.877 -10.634 12.426 1.00 72.25 86 ILE A C 1
ATOM 673 O O . ILE A 1 86 ? -7.755 -10.923 13.236 1.00 72.25 86 ILE A O 1
ATOM 677 N N . ALA A 1 87 ? -6.616 -9.370 12.084 1.00 77.81 87 ALA A N 1
ATOM 678 C CA . ALA A 1 87 ? -7.353 -8.241 12.644 1.00 77.81 87 ALA A CA 1
ATOM 679 C C . ALA A 1 87 ? -8.865 -8.333 12.350 1.00 77.81 87 ALA A C 1
ATOM 681 O O . ALA A 1 87 ? -9.670 -8.103 13.258 1.00 77.81 87 ALA A O 1
ATOM 682 N N . HIS A 1 88 ? -9.256 -8.807 11.160 1.00 86.06 88 HIS A N 1
ATOM 683 C CA . HIS A 1 88 ? -10.662 -9.060 10.819 1.00 86.06 88 HIS A CA 1
ATOM 684 C C . HIS A 1 88 ? -11.376 -10.056 11.737 1.00 86.06 88 HIS A C 1
ATOM 686 O O . HIS A 1 88 ? -12.601 -9.985 11.869 1.00 86.06 88 HIS A O 1
ATOM 692 N N . SER A 1 89 ? -10.643 -10.933 12.435 1.00 70.69 89 SER A N 1
ATOM 693 C CA . SER A 1 89 ? -11.229 -11.819 13.453 1.00 70.69 89 SER A CA 1
ATOM 694 C C . SER A 1 89 ? -12.001 -11.041 14.524 1.00 70.69 89 SER A C 1
ATOM 696 O O . SER A 1 89 ? -12.964 -11.568 15.073 1.00 70.69 89 SER A O 1
ATOM 698 N N . TRP A 1 90 ? -11.629 -9.782 14.783 1.00 85.00 90 TRP A N 1
ATOM 699 C CA . TRP A 1 90 ? -12.368 -8.873 15.659 1.00 85.00 90 TRP A CA 1
ATOM 700 C C . TRP A 1 90 ? -13.165 -7.826 14.876 1.00 85.00 90 TRP A C 1
ATOM 702 O O . TRP A 1 90 ? -14.347 -7.622 15.151 1.00 85.00 90 TRP A O 1
ATOM 712 N N . THR A 1 91 ? -12.536 -7.161 13.908 1.00 87.69 91 THR A N 1
ATOM 713 C CA . THR A 1 91 ? -13.097 -5.999 13.201 1.00 87.69 91 THR A CA 1
ATOM 714 C C . THR A 1 91 ? -13.583 -6.412 11.814 1.00 87.69 91 THR A C 1
ATOM 716 O O . THR A 1 91 ? -12.847 -6.397 10.834 1.00 87.69 91 THR A O 1
ATOM 719 N N . GLY A 1 92 ? -14.831 -6.861 11.740 1.00 85.75 92 GLY A N 1
ATOM 720 C CA . GLY A 1 92 ? -15.451 -7.450 10.556 1.00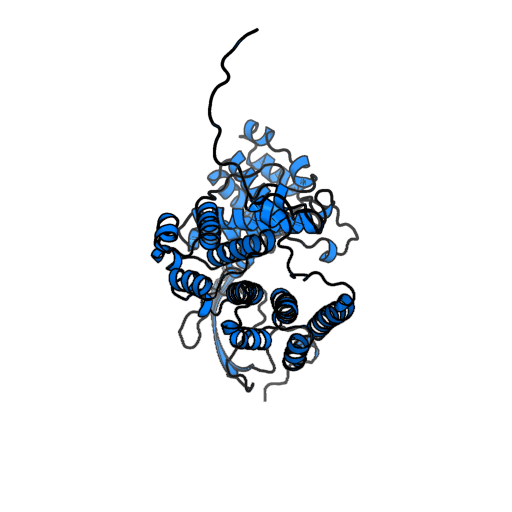 85.75 92 GLY A CA 1
ATOM 721 C C . GLY A 1 92 ? -16.208 -8.727 10.899 1.00 85.75 92 GLY A C 1
ATOM 722 O O . GLY A 1 92 ? -17.426 -8.772 10.747 1.00 85.75 92 GLY A O 1
ATOM 723 N N . ASN A 1 93 ? -15.514 -9.740 11.429 1.00 80.69 93 ASN A N 1
ATOM 724 C CA . ASN A 1 93 ? -16.137 -11.030 11.753 1.00 80.69 93 ASN A CA 1
ATOM 725 C C . ASN A 1 93 ? -16.920 -10.987 13.070 1.00 80.69 93 ASN A C 1
ATOM 727 O O . ASN A 1 93 ? -18.035 -11.495 13.146 1.00 80.69 93 ASN A O 1
ATOM 731 N N . LEU A 1 94 ? -16.322 -10.412 14.121 1.00 79.81 94 LEU A N 1
ATOM 732 C CA . LEU A 1 94 ? -16.937 -10.362 15.450 1.00 79.81 94 LEU A CA 1
ATOM 733 C C . LEU A 1 94 ? -17.819 -9.124 15.626 1.00 79.81 94 LEU A C 1
ATOM 735 O O . LEU A 1 94 ? -18.885 -9.216 16.229 1.00 79.81 94 LEU A O 1
ATOM 739 N N . VAL A 1 95 ? -17.363 -7.981 15.115 1.00 91.81 95 VAL A N 1
ATOM 740 C CA . VAL A 1 95 ? -18.129 -6.737 15.015 1.00 91.81 95 VAL A CA 1
ATOM 741 C C . VAL A 1 95 ? -18.257 -6.397 13.540 1.00 91.81 95 VAL A C 1
ATOM 743 O O . VAL A 1 95 ? -17.253 -6.066 12.914 1.00 91.81 95 VAL A O 1
ATOM 746 N N . THR A 1 96 ? -19.461 -6.495 12.986 1.00 93.62 96 THR A N 1
ATOM 747 C CA . THR A 1 96 ? -19.690 -6.347 11.540 1.00 93.62 96 THR A CA 1
ATOM 748 C C . THR A 1 96 ? -20.374 -5.017 11.239 1.00 93.62 96 THR A C 1
ATOM 750 O O . THR A 1 96 ? -21.254 -4.585 11.978 1.00 93.62 96 THR A O 1
ATOM 753 N N . ASN A 1 97 ? -20.022 -4.345 10.149 1.00 95.06 97 ASN A N 1
ATOM 754 C CA . ASN A 1 97 ? -20.794 -3.211 9.644 1.00 95.06 97 ASN A CA 1
ATOM 755 C C . ASN A 1 97 ? -22.245 -3.624 9.314 1.00 95.06 97 ASN A C 1
ATOM 757 O O . ASN A 1 97 ? -22.486 -4.664 8.708 1.00 95.06 97 ASN A O 1
ATOM 761 N N . ALA A 1 98 ? -23.227 -2.805 9.695 1.00 94.38 98 ALA A N 1
ATOM 762 C CA . ALA A 1 98 ? -24.639 -3.096 9.427 1.00 94.38 98 ALA A CA 1
ATOM 763 C C . ALA A 1 98 ? -25.043 -2.860 7.962 1.00 94.38 98 ALA A C 1
ATOM 765 O O . ALA A 1 98 ? -25.951 -3.516 7.457 1.00 94.38 98 ALA A O 1
ATOM 766 N N . THR A 1 99 ? -24.378 -1.921 7.285 1.00 91.31 99 THR A N 1
ATOM 767 C CA . THR A 1 99 ? -24.627 -1.574 5.879 1.00 91.31 99 THR A CA 1
ATOM 768 C C . THR A 1 99 ? -23.309 -1.414 5.125 1.00 91.31 99 THR A C 1
ATOM 770 O O . THR A 1 99 ? -22.273 -1.146 5.736 1.00 91.31 99 THR A O 1
ATOM 773 N N . TRP A 1 100 ? -23.325 -1.534 3.795 1.00 88.62 100 TRP A N 1
ATOM 774 C CA . TRP A 1 100 ? -22.135 -1.297 2.965 1.00 88.62 100 TRP A CA 1
ATOM 775 C C . TRP A 1 100 ? -21.655 0.160 2.993 1.00 88.62 100 TRP A C 1
ATOM 777 O O . TRP A 1 100 ? -20.462 0.407 2.850 1.00 88.62 100 TRP A O 1
ATOM 787 N N . SER A 1 101 ? -22.532 1.124 3.285 1.00 91.44 101 SER A N 1
ATOM 788 C CA . SER A 1 101 ? -22.106 2.501 3.560 1.00 91.44 101 SER A CA 1
ATOM 789 C C . SER A 1 101 ? -21.186 2.564 4.785 1.00 91.44 101 SER A C 1
ATOM 791 O O . SER A 1 101 ? -20.199 3.296 4.789 1.00 91.44 101 SER A O 1
ATOM 793 N N . ASP A 1 102 ? -21.449 1.744 5.806 1.00 94.81 102 ASP A N 1
ATOM 794 C CA . ASP A 1 102 ? -20.651 1.657 7.033 1.00 94.81 102 ASP A CA 1
ATOM 795 C C . ASP A 1 102 ? -19.384 0.789 6.888 1.00 94.81 102 ASP A C 1
ATOM 797 O O . ASP A 1 102 ? -18.757 0.441 7.887 1.00 94.81 102 ASP A O 1
ATOM 801 N N . PHE A 1 103 ? -18.980 0.416 5.669 1.00 94.00 103 PHE A N 1
ATOM 802 C CA . PHE A 1 103 ? -17.892 -0.541 5.427 1.00 94.00 103 PHE A CA 1
ATOM 803 C C . PHE A 1 103 ? -16.534 -0.122 6.017 1.00 94.00 103 PHE A C 1
ATOM 805 O O . PHE A 1 103 ? -15.712 -0.970 6.369 1.00 94.00 103 PHE A O 1
ATOM 812 N N . TRP A 1 104 ? -16.313 1.178 6.229 1.00 97.06 104 TRP A N 1
ATOM 813 C CA . TRP A 1 104 ? -15.130 1.669 6.938 1.00 97.06 104 TRP A CA 1
ATOM 814 C C . TRP A 1 104 ? -15.017 1.138 8.380 1.00 97.06 104 TRP A C 1
ATOM 816 O O . TRP A 1 104 ? -13.906 1.066 8.903 1.00 97.06 104 TRP A O 1
ATOM 826 N N . LEU A 1 105 ? -16.127 0.745 9.024 1.00 98.12 105 LEU A N 1
ATOM 827 C CA . LEU A 1 105 ? -16.108 0.133 10.357 1.00 98.12 105 LEU A CA 1
ATOM 828 C C . LEU A 1 105 ? -15.433 -1.239 10.365 1.00 98.12 105 LEU A C 1
ATOM 830 O O . LEU A 1 105 ? -14.884 -1.630 11.392 1.00 98.12 105 LEU A O 1
ATOM 834 N N . ASN A 1 106 ? -15.444 -1.954 9.242 1.00 94.69 106 ASN A N 1
ATOM 835 C CA . ASN A 1 106 ? -14.622 -3.146 9.097 1.00 94.69 106 ASN A CA 1
ATOM 836 C C . ASN A 1 106 ? -13.204 -2.711 8.734 1.00 94.69 106 ASN A C 1
ATOM 838 O O . ASN A 1 106 ? -12.271 -2.891 9.511 1.00 94.69 106 ASN A O 1
ATOM 842 N N . GLU A 1 107 ? -13.049 -2.070 7.578 1.00 93.56 107 GLU A N 1
ATOM 843 C CA . GLU A 1 107 ? -11.735 -1.923 6.953 1.00 93.56 107 GLU A CA 1
ATOM 844 C C . GLU A 1 107 ? -10.825 -0.906 7.634 1.00 93.56 107 GLU A C 1
ATOM 846 O O . GLU A 1 107 ? -9.635 -1.150 7.825 1.00 93.56 107 GLU A O 1
ATOM 851 N N . GLY A 1 108 ? -11.370 0.233 8.059 1.00 97.38 108 GLY A N 1
ATOM 852 C CA . GLY A 1 108 ? -10.606 1.245 8.781 1.00 97.38 108 GLY A CA 1
ATOM 853 C C . GLY A 1 108 ? -10.078 0.715 10.112 1.00 97.38 108 GLY A C 1
ATOM 854 O O . GLY A 1 108 ? -8.907 0.924 10.445 1.00 97.38 108 GLY A O 1
ATOM 855 N N . TRP A 1 109 ? -10.922 -0.013 10.847 1.00 98.19 109 TRP A N 1
ATOM 856 C CA . TRP A 1 109 ? -10.549 -0.664 12.102 1.00 98.19 109 TRP A CA 1
ATOM 857 C C . TRP A 1 109 ? -9.523 -1.776 11.897 1.00 98.19 109 TRP A C 1
ATOM 859 O O . TRP A 1 109 ? -8.532 -1.823 12.631 1.00 98.19 109 TRP A O 1
ATOM 869 N N . THR A 1 110 ? -9.706 -2.614 10.877 1.00 93.31 110 THR A N 1
ATOM 870 C CA . THR A 1 110 ? -8.749 -3.668 10.533 1.00 93.31 110 THR A CA 1
ATOM 871 C C . THR A 1 110 ? -7.392 -3.087 10.176 1.00 93.31 110 THR A C 1
ATOM 873 O O . THR A 1 110 ? -6.391 -3.527 10.732 1.00 93.31 110 THR A O 1
ATOM 876 N N . VAL A 1 111 ? -7.324 -2.048 9.339 1.00 94.19 111 VAL A N 1
ATOM 877 C CA . VAL A 1 111 ? -6.052 -1.388 8.996 1.00 94.19 111 VAL A CA 1
ATOM 878 C C . VAL A 1 111 ? -5.401 -0.746 10.225 1.00 94.19 111 VAL A C 1
ATOM 880 O O . VAL A 1 111 ? -4.176 -0.788 10.376 1.00 94.19 111 VAL A O 1
ATOM 883 N N . TRP A 1 112 ? -6.191 -0.161 11.130 1.00 97.31 112 TRP A N 1
ATOM 884 C CA . TRP A 1 112 ? -5.677 0.391 12.386 1.00 97.31 112 TRP A CA 1
ATOM 885 C C . TRP A 1 112 ? -5.048 -0.689 13.271 1.00 97.31 112 TRP A C 1
ATOM 887 O O . TRP A 1 112 ? -3.911 -0.520 13.726 1.00 97.31 112 TRP A O 1
ATOM 897 N N . LEU A 1 113 ? -5.731 -1.822 13.445 1.00 94.19 113 LEU A N 1
ATOM 898 C CA . LEU A 1 113 ? -5.245 -2.938 14.252 1.00 94.19 113 LEU A CA 1
ATOM 899 C C . LEU A 1 113 ? -4.071 -3.670 13.579 1.00 94.19 113 LEU A C 1
ATOM 901 O O . LEU A 1 113 ? -3.071 -3.944 14.241 1.00 94.19 113 LEU A O 1
ATOM 905 N N . GLU A 1 114 ? -4.131 -3.904 12.265 1.00 87.88 114 GLU A N 1
ATOM 906 C CA . GLU A 1 114 ? -3.050 -4.477 11.449 1.00 87.88 114 GLU A CA 1
ATOM 907 C C . GLU A 1 114 ? -1.749 -3.707 11.679 1.00 87.88 114 GLU A C 1
ATOM 909 O O . GLU A 1 114 ? -0.716 -4.291 12.010 1.00 87.88 114 GLU A O 1
ATOM 914 N N . ARG A 1 115 ? -1.788 -2.375 11.550 1.00 91.69 115 ARG A N 1
ATOM 915 C CA . ARG A 1 115 ? -0.592 -1.536 11.702 1.00 91.69 115 ARG A CA 1
ATOM 916 C C . ARG A 1 115 ? -0.014 -1.621 13.108 1.00 91.69 115 ARG A C 1
ATOM 918 O O . ARG A 1 115 ? 1.210 -1.640 13.246 1.00 91.69 115 ARG A O 1
ATOM 925 N N . LYS A 1 116 ? -0.859 -1.728 14.141 1.00 90.00 116 LYS A N 1
ATOM 926 C CA . LYS A 1 116 ? -0.406 -1.958 15.521 1.00 90.00 116 LYS A CA 1
ATOM 927 C C . LYS A 1 116 ? 0.233 -3.335 15.700 1.00 90.00 116 LYS A C 1
ATOM 929 O O . LYS A 1 116 ? 1.309 -3.426 16.292 1.00 90.00 116 LYS A O 1
ATOM 934 N N . ILE A 1 117 ? -0.375 -4.389 15.155 1.00 82.44 117 ILE A N 1
ATOM 935 C CA . ILE A 1 117 ? 0.164 -5.756 15.196 1.00 82.44 117 ILE A CA 1
ATOM 936 C C . ILE A 1 117 ? 1.537 -5.801 14.523 1.00 82.44 117 ILE A C 1
ATOM 938 O O . ILE A 1 117 ? 2.506 -6.262 15.123 1.00 82.44 117 ILE A O 1
ATOM 942 N N . VAL A 1 118 ? 1.645 -5.269 13.305 1.00 76.88 118 VAL A N 1
ATOM 943 C CA . VAL A 1 118 ? 2.895 -5.263 12.538 1.00 76.88 118 VAL A CA 1
ATOM 944 C C . VAL A 1 118 ? 3.977 -4.467 13.272 1.00 76.88 118 VAL A C 1
ATOM 946 O O . VAL A 1 118 ? 5.099 -4.954 13.402 1.00 76.88 118 VAL A O 1
ATOM 949 N N . ALA A 1 119 ? 3.659 -3.291 13.823 1.00 83.69 119 ALA A N 1
ATOM 950 C CA . ALA A 1 119 ? 4.623 -2.519 14.608 1.00 83.69 119 ALA A CA 1
ATOM 951 C C . ALA A 1 119 ? 5.134 -3.285 15.839 1.00 83.69 119 ALA A C 1
ATOM 953 O O . ALA A 1 119 ? 6.328 -3.244 16.142 1.00 83.69 119 ALA A O 1
ATOM 954 N N . LYS A 1 120 ? 4.254 -4.046 16.502 1.00 81.44 120 LYS A N 1
ATOM 955 C CA . LYS A 1 120 ? 4.615 -4.888 17.646 1.00 81.44 120 LYS A CA 1
ATOM 956 C C . LYS A 1 120 ? 5.475 -6.090 17.244 1.00 81.44 120 LYS A C 1
ATOM 958 O O . LYS A 1 120 ? 6.460 -6.364 17.920 1.00 81.44 120 LYS A O 1
ATOM 963 N N . ILE A 1 121 ? 5.160 -6.760 16.132 1.00 74.19 121 ILE A N 1
ATOM 964 C CA . ILE A 1 121 ? 5.954 -7.881 15.590 1.00 74.19 121 ILE A CA 1
ATOM 965 C C . ILE A 1 121 ? 7.365 -7.422 15.213 1.00 74.19 121 ILE A C 1
ATOM 967 O O . ILE A 1 121 ? 8.345 -8.095 15.524 1.00 74.19 121 ILE A O 1
ATOM 971 N N . HIS A 1 122 ? 7.478 -6.263 14.563 1.00 70.38 122 HIS A N 1
ATOM 972 C CA . HIS A 1 122 ? 8.769 -5.699 14.174 1.00 70.38 122 HIS A CA 1
ATOM 973 C C . HIS A 1 122 ? 9.544 -5.079 15.344 1.00 70.38 122 HIS A C 1
ATOM 975 O O . HIS A 1 122 ? 10.714 -4.740 15.171 1.00 70.38 122 HIS A O 1
ATOM 981 N N . ASN A 1 123 ? 8.912 -4.942 16.516 1.00 79.50 123 ASN A N 1
ATOM 982 C CA . ASN A 1 123 ? 9.453 -4.249 17.682 1.00 79.50 123 ASN A CA 1
ATOM 983 C C . ASN A 1 123 ? 10.008 -2.853 17.329 1.00 79.50 123 ASN A C 1
ATOM 985 O O . ASN A 1 123 ? 11.055 -2.434 17.822 1.00 79.50 123 ASN A O 1
ATOM 989 N N . ASP A 1 124 ? 9.310 -2.155 16.429 1.00 80.50 124 ASP A N 1
ATOM 990 C CA . ASP A 1 124 ? 9.676 -0.827 15.944 1.00 80.50 124 ASP A CA 1
ATOM 991 C C . ASP A 1 124 ? 8.406 0.020 15.759 1.00 80.50 124 ASP A C 1
ATOM 993 O O . ASP A 1 124 ? 7.680 -0.169 14.773 1.00 80.50 124 ASP A O 1
ATOM 997 N N . PRO A 1 125 ? 8.141 0.978 16.669 1.00 81.50 125 PRO A N 1
ATOM 998 C CA . PRO A 1 125 ? 7.001 1.886 16.570 1.00 81.50 125 PRO A CA 1
ATOM 999 C C . PRO A 1 125 ? 6.943 2.647 15.240 1.00 81.50 125 PRO A C 1
ATOM 1001 O O . PRO A 1 125 ? 5.855 2.911 14.735 1.00 81.50 125 PRO A O 1
ATOM 1004 N N . LYS A 1 126 ? 8.093 2.923 14.608 1.00 86.50 126 LYS A N 1
ATOM 1005 C CA . LYS A 1 126 ? 8.151 3.632 13.320 1.00 86.50 126 LYS A CA 1
ATOM 1006 C C . LYS A 1 126 ? 7.550 2.832 12.172 1.00 86.50 126 LYS A C 1
ATOM 1008 O O . LYS A 1 126 ? 7.222 3.394 11.129 1.00 86.50 126 LYS A O 1
ATOM 1013 N N . THR A 1 127 ? 7.372 1.523 12.348 1.00 83.88 127 THR A N 1
ATOM 1014 C CA . THR A 1 127 ? 6.688 0.682 11.364 1.00 83.88 127 THR A CA 1
ATOM 1015 C C . THR A 1 127 ? 5.219 1.082 11.214 1.00 83.88 127 THR A C 1
ATOM 1017 O O . THR A 1 127 ? 4.703 1.041 10.095 1.00 83.88 127 THR A O 1
ATOM 1020 N N . TYR A 1 128 ? 4.562 1.517 12.299 1.00 90.31 128 TYR A N 1
ATOM 1021 C CA . TYR A 1 128 ? 3.193 2.040 12.253 1.00 90.31 128 TYR A CA 1
ATOM 1022 C C . TYR A 1 128 ? 3.126 3.284 11.358 1.00 90.31 128 TYR A C 1
ATOM 1024 O O . TYR A 1 128 ? 2.356 3.315 10.397 1.00 90.31 128 TYR A O 1
ATOM 1032 N N . ASP A 1 129 ? 4.011 4.249 11.606 1.00 91.00 129 ASP A N 1
ATOM 1033 C CA . ASP A 1 129 ? 4.094 5.515 10.872 1.00 91.00 129 ASP A CA 1
ATOM 1034 C C . ASP A 1 129 ? 4.465 5.316 9.400 1.00 91.00 129 ASP A C 1
ATOM 1036 O O . ASP A 1 129 ? 3.848 5.899 8.506 1.00 91.00 129 ASP A O 1
ATOM 1040 N N . LEU A 1 130 ? 5.425 4.430 9.119 1.00 85.12 130 LEU A N 1
ATOM 1041 C CA . LEU A 1 130 ? 5.802 4.071 7.754 1.00 85.12 130 LEU A CA 1
ATOM 1042 C C . LEU A 1 130 ? 4.610 3.483 6.989 1.00 85.12 130 LEU A C 1
ATOM 1044 O O . LEU A 1 130 ? 4.349 3.869 5.847 1.00 85.12 130 LEU A O 1
ATOM 1048 N N . LYS A 1 131 ? 3.879 2.546 7.603 1.00 85.38 131 LYS A N 1
ATOM 1049 C CA . LYS A 1 131 ? 2.688 1.940 6.996 1.00 85.38 131 LYS A CA 1
ATOM 1050 C C . LYS A 1 131 ? 1.583 2.976 6.800 1.00 85.38 131 LYS A C 1
ATOM 1052 O O . LYS A 1 131 ? 0.977 2.987 5.732 1.00 85.38 131 LYS A O 1
ATOM 1057 N N . ALA A 1 132 ? 1.376 3.866 7.768 1.00 90.75 132 ALA A N 1
ATOM 1058 C CA . ALA A 1 132 ? 0.407 4.952 7.680 1.00 90.75 132 ALA A CA 1
ATOM 1059 C C . ALA A 1 132 ? 0.700 5.908 6.518 1.00 90.75 132 ALA A C 1
ATOM 1061 O O . ALA A 1 132 ? -0.167 6.174 5.683 1.00 90.75 132 ALA A O 1
ATOM 1062 N N . ALA A 1 133 ? 1.949 6.350 6.391 1.00 85.88 133 ALA A N 1
ATOM 1063 C CA . ALA A 1 133 ? 2.368 7.239 5.318 1.00 85.88 133 ALA A CA 1
ATOM 1064 C C . ALA A 1 133 ? 2.310 6.572 3.928 1.00 85.88 133 ALA A C 1
ATOM 1066 O O . ALA A 1 133 ? 1.950 7.218 2.941 1.00 85.88 133 ALA A O 1
ATOM 1067 N N . LEU A 1 134 ? 2.612 5.272 3.827 1.00 80.31 134 LEU A N 1
ATOM 1068 C CA . LEU A 1 134 ? 2.431 4.511 2.583 1.00 80.31 134 LEU A CA 1
ATOM 1069 C C . LEU A 1 134 ? 0.951 4.289 2.239 1.00 80.31 134 LEU A C 1
ATOM 1071 O O . LEU A 1 134 ? 0.597 4.291 1.059 1.00 80.31 134 LEU A O 1
ATOM 1075 N N . GLY A 1 135 ? 0.093 4.125 3.245 1.00 84.69 135 GLY A N 1
ATOM 1076 C CA . GLY A 1 135 ? -1.355 4.039 3.083 1.00 84.69 135 GLY A CA 1
ATOM 1077 C C . GLY A 1 135 ? -1.970 5.331 2.548 1.00 84.69 135 GLY A C 1
ATOM 1078 O O . GLY A 1 135 ? -2.748 5.308 1.594 1.00 84.69 135 GLY A O 1
ATOM 1079 N N . MET A 1 136 ? -1.507 6.482 3.048 1.00 86.44 136 MET A N 1
ATOM 1080 C CA . MET A 1 136 ? -1.896 7.804 2.538 1.00 86.44 136 MET A CA 1
ATOM 1081 C C . MET A 1 136 ? -1.615 7.984 1.042 1.00 86.44 136 MET A C 1
ATOM 1083 O O . MET A 1 136 ? -2.404 8.617 0.338 1.00 86.44 136 MET A O 1
ATOM 1087 N N . ARG A 1 137 ? -0.533 7.386 0.526 1.00 75.12 137 ARG A N 1
ATOM 1088 C CA . ARG A 1 137 ? -0.275 7.339 -0.922 1.00 75.12 137 ARG A CA 1
ATOM 1089 C C . ARG A 1 137 ? -1.372 6.564 -1.652 1.00 75.12 137 ARG A C 1
ATOM 1091 O O . ARG A 1 137 ? -1.901 7.047 -2.649 1.00 75.12 137 ARG A O 1
ATOM 1098 N N . GLY A 1 138 ? -1.738 5.389 -1.142 1.00 74.50 138 GLY A N 1
ATOM 1099 C CA . GLY A 1 138 ? -2.801 4.575 -1.724 1.00 74.50 138 GLY A CA 1
ATOM 1100 C C . GLY A 1 138 ? -4.169 5.265 -1.709 1.00 74.50 138 GLY A C 1
ATOM 1101 O O . GLY A 1 138 ? -4.925 5.126 -2.669 1.00 74.50 138 GLY A O 1
ATOM 1102 N N . LEU A 1 139 ? -4.460 6.046 -0.666 1.00 86.56 139 LEU A N 1
ATOM 1103 C CA . LEU A 1 139 ? -5.659 6.879 -0.581 1.00 86.56 139 LEU A CA 1
ATOM 1104 C C . LEU A 1 139 ? -5.666 7.989 -1.637 1.00 86.56 139 LEU A C 1
ATOM 1106 O O . LEU A 1 139 ? -6.672 8.190 -2.312 1.00 86.56 139 LEU A O 1
ATOM 1110 N N . ALA A 1 140 ? -4.545 8.694 -1.807 1.00 81.31 140 ALA A N 1
ATOM 1111 C CA . ALA A 1 140 ? -4.428 9.762 -2.798 1.00 81.31 140 ALA A CA 1
ATOM 1112 C C . ALA A 1 140 ? -4.647 9.248 -4.233 1.00 81.31 140 ALA A C 1
ATOM 1114 O O . ALA A 1 140 ? -5.326 9.905 -5.021 1.00 81.31 140 ALA A O 1
ATOM 1115 N N . GLU A 1 141 ? -4.124 8.059 -4.552 1.00 74.12 141 GLU A N 1
ATOM 1116 C CA . GLU A 1 141 ? -4.362 7.377 -5.832 1.00 74.12 141 GLU A CA 1
ATOM 1117 C C . GLU A 1 141 ? -5.854 7.074 -6.047 1.00 74.12 141 GLU A C 1
ATOM 1119 O O . GLU A 1 141 ? -6.393 7.369 -7.112 1.00 74.12 141 GLU A O 1
ATOM 1124 N N . ALA A 1 142 ? -6.535 6.535 -5.030 1.00 76.44 142 ALA A N 1
ATOM 1125 C CA . ALA A 1 142 ? -7.962 6.218 -5.111 1.00 76.44 142 ALA A CA 1
ATOM 1126 C C . ALA A 1 142 ? -8.831 7.477 -5.279 1.00 76.44 142 ALA A C 1
ATOM 1128 O O . ALA A 1 142 ? -9.718 7.506 -6.128 1.00 76.44 142 ALA A O 1
ATOM 1129 N N . ILE A 1 143 ? -8.538 8.544 -4.528 1.00 84.81 143 ILE A N 1
ATOM 1130 C CA . ILE A 1 143 ? -9.251 9.825 -4.641 1.00 84.81 143 ILE A CA 1
ATOM 1131 C C . ILE A 1 143 ? -9.083 10.420 -6.039 1.00 84.81 143 ILE A C 1
ATOM 1133 O O . ILE A 1 143 ? -10.040 10.942 -6.603 1.00 84.81 143 ILE A O 1
ATOM 1137 N N . GLN A 1 144 ? -7.882 10.352 -6.616 1.00 79.50 144 GLN A N 1
ATOM 1138 C CA . GLN A 1 144 ? -7.661 10.844 -7.971 1.00 79.50 144 GLN A CA 1
ATOM 1139 C C . GLN A 1 144 ? -8.424 10.016 -9.009 1.00 79.50 144 GLN A C 1
ATOM 1141 O O . GLN A 1 144 ? -8.968 10.595 -9.945 1.00 79.50 144 GLN A O 1
ATOM 1146 N N . ALA A 1 145 ? -8.458 8.689 -8.853 1.00 74.25 145 ALA A N 1
ATOM 1147 C CA . ALA A 1 145 ? -9.140 7.798 -9.787 1.00 74.25 145 ALA A CA 1
ATOM 1148 C C . ALA A 1 145 ? -10.643 8.101 -9.890 1.00 74.25 145 ALA A C 1
ATOM 1150 O O . ALA A 1 145 ? -11.184 8.083 -10.992 1.00 74.25 145 ALA A O 1
ATOM 1151 N N . PHE A 1 146 ? -11.293 8.435 -8.772 1.00 81.75 146 PHE A N 1
ATOM 1152 C CA . PHE A 1 146 ? -12.690 8.880 -8.772 1.00 81.75 146 PHE A CA 1
ATOM 1153 C C . PHE A 1 146 ? -12.872 10.365 -9.109 1.00 81.75 146 PHE A C 1
ATOM 1155 O O . PHE A 1 146 ? -13.875 10.755 -9.701 1.00 81.75 146 PHE A O 1
ATOM 1162 N N . GLY A 1 147 ? -11.925 11.206 -8.697 1.00 84.31 147 GLY A N 1
ATOM 1163 C CA . GLY A 1 147 ? -12.070 12.656 -8.640 1.00 84.31 147 GLY A CA 1
ATOM 1164 C C . GLY A 1 147 ? -12.249 13.146 -7.190 1.00 84.31 147 GLY A C 1
ATOM 1165 O O . GLY A 1 147 ? -13.039 12.568 -6.443 1.00 84.31 147 GLY A O 1
ATOM 1166 N N . PRO A 1 148 ? -11.574 14.235 -6.761 1.00 88.50 148 PRO A N 1
ATOM 1167 C CA . PRO A 1 148 ? -11.605 14.701 -5.366 1.00 88.50 148 PRO A CA 1
ATOM 1168 C C . PRO A 1 148 ? -12.984 15.057 -4.798 1.00 88.50 148 PRO A C 1
ATOM 1170 O O . PRO A 1 148 ? -13.164 15.045 -3.583 1.00 88.50 148 PRO A O 1
ATOM 1173 N N . SER A 1 149 ? -13.942 15.397 -5.659 1.00 93.19 149 SER A N 1
ATOM 1174 C CA . SER A 1 149 ? -15.320 15.737 -5.292 1.00 93.19 149 SER A CA 1
ATOM 1175 C C . SER A 1 149 ? -16.296 14.569 -5.448 1.00 93.19 149 SER A C 1
ATOM 1177 O O . SER A 1 149 ? -17.500 14.758 -5.295 1.00 93.19 149 SER A O 1
ATOM 1179 N N . HIS A 1 150 ? -15.816 13.376 -5.806 1.00 93.25 150 HIS A N 1
ATOM 1180 C CA . HIS A 1 150 ? -16.686 12.234 -6.055 1.00 93.25 150 HIS A CA 1
ATOM 1181 C C . HIS A 1 150 ? -17.282 11.702 -4.738 1.00 93.25 150 HIS A C 1
ATOM 1183 O O . HIS A 1 150 ? -16.523 11.521 -3.780 1.00 93.25 150 HIS A O 1
ATOM 1189 N N . PRO A 1 151 ? -18.589 11.379 -4.670 1.00 93.50 151 PRO A N 1
ATOM 1190 C CA . PRO A 1 151 ? -19.240 10.906 -3.443 1.00 93.50 151 PRO A CA 1
ATOM 1191 C C . PRO A 1 151 ? -18.559 9.693 -2.793 1.00 93.50 151 PRO A C 1
ATOM 1193 O O . PRO A 1 151 ? -18.416 9.648 -1.578 1.00 93.50 151 PRO A O 1
ATOM 1196 N N . TYR A 1 152 ? -18.036 8.758 -3.592 1.00 92.88 152 TYR A N 1
ATOM 1197 C CA . TYR A 1 152 ? -17.322 7.561 -3.101 1.00 92.88 152 TYR A CA 1
ATOM 1198 C C . TYR A 1 152 ? -15.954 7.844 -2.461 1.00 92.88 152 TYR A C 1
ATOM 1200 O O . TYR A 1 152 ? -15.272 6.931 -2.007 1.00 92.88 152 TYR A O 1
ATOM 1208 N N . THR A 1 153 ? -15.539 9.112 -2.405 1.00 94.31 153 THR A N 1
ATOM 1209 C CA . THR A 1 153 ? -14.373 9.539 -1.619 1.00 94.31 153 THR A CA 1
ATOM 1210 C C . THR A 1 153 ? -14.746 10.027 -0.212 1.00 94.31 153 THR A C 1
ATOM 1212 O O . THR A 1 153 ? -13.857 10.346 0.584 1.00 94.31 153 THR A O 1
ATOM 1215 N N . ALA A 1 154 ? -16.040 10.093 0.119 1.00 96.25 154 ALA A N 1
ATOM 1216 C CA . ALA A 1 154 ? -16.512 10.238 1.494 1.00 96.25 154 ALA A CA 1
ATOM 1217 C C . ALA A 1 154 ? -16.238 8.954 2.296 1.00 96.25 154 ALA A C 1
ATOM 1219 O O . ALA A 1 154 ? -16.094 7.874 1.726 1.00 96.25 154 ALA A O 1
ATOM 1220 N N . LEU A 1 155 ? -16.134 9.072 3.623 1.00 96.19 155 LEU A N 1
ATOM 1221 C CA . LEU A 1 155 ? -15.919 7.908 4.492 1.00 96.19 155 LEU A CA 1
ATOM 1222 C C . LEU A 1 155 ? -17.199 7.074 4.650 1.00 96.19 155 LEU A C 1
ATOM 1224 O O . LEU A 1 155 ? -17.126 5.853 4.754 1.00 96.19 155 LEU A O 1
ATOM 1228 N N . LEU A 1 156 ? -18.350 7.749 4.643 1.00 95.12 156 LEU A N 1
ATOM 1229 C CA . LEU A 1 156 ? -19.688 7.176 4.728 1.00 95.12 156 LEU A CA 1
ATOM 1230 C C . LEU A 1 156 ? -20.471 7.539 3.449 1.00 95.12 156 LEU A C 1
ATOM 1232 O O . LEU A 1 156 ? -21.316 8.439 3.486 1.00 95.12 156 LEU A O 1
ATOM 1236 N N . PRO A 1 157 ? -20.143 6.930 2.292 1.00 93.19 157 PRO A N 1
ATOM 1237 C CA . PRO A 1 157 ? -20.844 7.203 1.043 1.00 93.19 157 PRO A CA 1
ATOM 1238 C C . PRO A 1 157 ? -22.272 6.648 1.073 1.00 93.19 157 PRO A C 1
ATOM 1240 O O . PRO A 1 157 ? -22.559 5.659 1.750 1.00 93.19 157 PRO A O 1
ATOM 1243 N N . ASP A 1 158 ? -23.165 7.250 0.291 1.00 89.06 158 ASP A N 1
ATOM 1244 C CA . ASP A 1 158 ? -24.447 6.621 -0.021 1.00 89.06 158 ASP A CA 1
ATOM 1245 C C . ASP A 1 158 ? -24.219 5.527 -1.071 1.00 89.06 158 ASP A C 1
ATOM 1247 O O . ASP A 1 158 ? -23.660 5.785 -2.141 1.00 89.06 158 ASP A O 1
ATOM 1251 N N . THR A 1 159 ? -24.578 4.297 -0.714 1.00 85.88 159 THR A N 1
ATOM 1252 C CA . THR A 1 159 ? -24.353 3.095 -1.530 1.00 85.88 159 THR A CA 1
ATOM 1253 C C . THR A 1 159 ? -25.640 2.311 -1.759 1.00 85.88 159 THR A C 1
ATOM 1255 O O . THR A 1 159 ? -25.604 1.195 -2.277 1.00 85.88 159 THR A O 1
ATOM 1258 N N . GLU A 1 160 ? -26.794 2.873 -1.387 1.00 81.62 160 GLU A N 1
ATOM 1259 C CA . GLU A 1 160 ? -28.069 2.190 -1.563 1.00 81.62 160 GLU A CA 1
ATOM 1260 C C . GLU A 1 160 ? -28.353 1.949 -3.055 1.00 81.62 160 GLU A C 1
ATOM 1262 O O . GLU A 1 160 ? -28.354 2.868 -3.873 1.00 81.62 160 GLU A O 1
ATOM 1267 N N . GLY A 1 161 ? -28.562 0.683 -3.425 1.00 76.94 161 GLY A N 1
ATOM 1268 C CA . GLY A 1 161 ? -28.821 0.284 -4.812 1.00 76.94 161 GLY A CA 1
ATOM 1269 C C . GLY A 1 161 ? -27.615 0.370 -5.757 1.00 76.94 161 GLY A C 1
ATOM 1270 O O . GLY A 1 161 ? -27.794 0.187 -6.960 1.00 76.94 161 GLY A O 1
ATOM 1271 N N . VAL A 1 162 ? -26.410 0.627 -5.239 1.00 81.69 162 VAL A N 1
ATOM 1272 C CA . VAL A 1 162 ? -25.159 0.633 -6.010 1.00 81.69 162 VAL A CA 1
ATOM 1273 C C . VAL A 1 162 ? -24.486 -0.734 -5.899 1.00 81.69 162 VAL A C 1
ATOM 1275 O O . VAL A 1 162 ? -24.496 -1.346 -4.830 1.00 81.69 162 VAL A O 1
ATOM 1278 N N . ASP A 1 163 ? -23.896 -1.214 -6.994 1.00 72.94 163 ASP A N 1
ATOM 1279 C CA . ASP A 1 163 ? -23.056 -2.411 -6.954 1.00 72.94 163 ASP A CA 1
ATOM 1280 C C . ASP A 1 163 ? -21.836 -2.148 -6.045 1.00 72.94 163 ASP A C 1
ATOM 1282 O O . ASP A 1 163 ? -21.106 -1.177 -6.277 1.00 72.94 163 ASP A O 1
ATOM 1286 N N . PRO A 1 164 ? -21.589 -2.962 -5.000 1.00 66.69 164 PRO A N 1
ATOM 1287 C CA . PRO A 1 164 ? -20.426 -2.795 -4.134 1.00 66.69 164 PRO A CA 1
ATOM 1288 C C . PRO A 1 164 ? -19.091 -2.714 -4.890 1.00 66.69 164 PRO A C 1
ATOM 1290 O O . PRO A 1 164 ? -18.194 -1.990 -4.448 1.00 66.69 164 PRO A O 1
ATOM 1293 N N . ASP A 1 165 ? -18.968 -3.386 -6.040 1.00 65.00 165 ASP A N 1
ATOM 1294 C CA . ASP A 1 165 ? -17.751 -3.365 -6.860 1.00 65.00 165 ASP A CA 1
ATOM 1295 C C . ASP A 1 165 ? -17.461 -1.975 -7.462 1.00 65.00 165 ASP A C 1
ATOM 1297 O O . ASP A 1 165 ? -16.294 -1.628 -7.668 1.00 65.00 165 ASP A O 1
ATOM 1301 N N . ASP A 1 166 ? -18.486 -1.139 -7.676 1.00 69.94 166 ASP A N 1
ATOM 1302 C CA . ASP A 1 166 ? -18.344 0.225 -8.213 1.00 69.94 166 ASP A CA 1
ATOM 1303 C C . ASP A 1 166 ? -17.871 1.240 -7.153 1.00 69.94 166 ASP A C 1
ATOM 1305 O O . ASP A 1 166 ? -17.339 2.307 -7.481 1.00 69.94 166 ASP A O 1
ATOM 1309 N N . VAL A 1 167 ? -18.042 0.910 -5.868 1.00 74.75 167 VAL A N 1
ATOM 1310 C CA . VAL A 1 167 ? -17.639 1.748 -4.722 1.00 74.75 167 VAL A CA 1
ATOM 1311 C C . VAL A 1 167 ? -16.325 1.254 -4.104 1.00 74.75 167 VAL A C 1
ATOM 1313 O O . VAL A 1 167 ? -15.618 2.013 -3.426 1.00 74.75 167 VAL A O 1
ATOM 1316 N N . PHE A 1 168 ? -15.964 -0.010 -4.354 1.00 71.94 168 PHE A N 1
ATOM 1317 C CA . PHE A 1 168 ? -14.788 -0.645 -3.778 1.00 71.94 168 PHE A CA 1
ATOM 1318 C C . PHE A 1 168 ? -13.503 0.120 -4.109 1.00 71.94 168 PHE A C 1
ATOM 1320 O O . PHE A 1 168 ? -13.125 0.342 -5.261 1.00 71.94 168 PHE A O 1
ATOM 1327 N N . SER A 1 169 ? -12.790 0.540 -3.065 1.00 81.00 169 SER A N 1
ATOM 1328 C CA . SER A 1 169 ? -11.564 1.321 -3.201 1.00 81.00 169 SER A CA 1
ATOM 1329 C C . SER A 1 169 ? -10.752 1.324 -1.912 1.00 81.00 169 SER A C 1
ATOM 1331 O O . SER A 1 169 ? -11.166 0.782 -0.894 1.00 81.00 169 SER A O 1
ATOM 1333 N N . ARG A 1 170 ? -9.597 2.003 -1.919 1.00 82.81 170 ARG A N 1
ATOM 1334 C CA . ARG A 1 170 ? -8.792 2.225 -0.703 1.00 82.81 170 ARG A CA 1
ATOM 1335 C C . ARG A 1 170 ? -9.368 3.281 0.245 1.00 82.81 170 ARG A C 1
ATOM 1337 O O . ARG A 1 170 ? -8.793 3.497 1.309 1.00 82.81 170 ARG A O 1
ATOM 1344 N N . VAL A 1 171 ? -10.455 3.961 -0.123 1.00 92.00 171 VAL A N 1
ATOM 1345 C CA . VAL A 1 171 ? -11.053 5.024 0.698 1.00 92.00 171 VAL A CA 1
ATOM 1346 C C . VAL A 1 171 ? -11.497 4.512 2.078 1.00 92.00 171 VAL A C 1
ATOM 1348 O O . VAL A 1 171 ? -10.970 5.041 3.058 1.00 92.00 171 VAL A O 1
ATOM 1351 N N . PRO A 1 172 ? -12.369 3.489 2.210 1.00 94.12 172 PRO A N 1
ATOM 1352 C CA . PRO A 1 172 ? -12.826 3.005 3.522 1.00 94.12 172 PRO A CA 1
ATOM 1353 C C . PRO A 1 172 ? -11.679 2.503 4.414 1.00 94.12 172 PRO A C 1
ATOM 1355 O O . PRO A 1 172 ? -11.673 2.770 5.613 1.00 94.12 172 PRO A O 1
ATOM 1358 N N . TYR A 1 173 ? -10.667 1.871 3.816 1.00 94.06 173 TYR A N 1
ATOM 1359 C CA . TYR A 1 173 ? -9.450 1.404 4.484 1.00 94.06 173 TYR A CA 1
ATOM 1360 C C . TYR A 1 173 ? -8.644 2.565 5.077 1.00 94.06 173 TYR A C 1
ATOM 1362 O O . TYR A 1 173 ? -8.416 2.661 6.281 1.00 94.06 173 TYR A O 1
ATOM 1370 N N . GLU A 1 174 ? -8.193 3.477 4.217 1.00 95.25 174 GLU A N 1
ATOM 1371 C CA . GLU A 1 174 ? -7.181 4.459 4.592 1.00 95.25 174 GLU A CA 1
ATOM 1372 C C . GLU A 1 174 ? -7.785 5.700 5.240 1.00 95.25 174 GLU A C 1
ATOM 1374 O O . GLU A 1 174 ? -7.213 6.246 6.184 1.00 95.25 174 GLU A O 1
ATOM 1379 N N . LYS A 1 175 ? -8.954 6.155 4.776 1.00 96.94 175 LYS A N 1
ATOM 1380 C CA . LYS A 1 175 ? -9.657 7.279 5.402 1.00 96.94 175 LYS A CA 1
ATOM 1381 C C . LYS A 1 175 ? -10.253 6.853 6.746 1.00 96.94 175 LYS A C 1
ATOM 1383 O O . LYS A 1 175 ? -10.155 7.622 7.698 1.00 96.94 175 LYS A O 1
ATOM 1388 N N . GLY A 1 176 ? -10.746 5.614 6.851 1.00 97.81 176 GLY A N 1
ATOM 1389 C CA . GLY A 1 176 ? -11.192 5.019 8.114 1.00 97.81 176 GLY A CA 1
ATOM 1390 C C . GLY A 1 176 ? -10.053 4.868 9.120 1.00 97.81 176 GLY A C 1
ATOM 1391 O O . GLY A 1 176 ? -10.174 5.335 10.250 1.00 97.81 176 GLY A O 1
ATOM 1392 N N . PHE A 1 177 ? -8.901 4.338 8.694 1.00 98.00 177 PHE A N 1
ATOM 1393 C CA . PHE A 1 177 ? -7.692 4.318 9.521 1.00 98.00 177 PHE A CA 1
ATOM 1394 C C . PHE A 1 177 ? -7.315 5.715 10.030 1.00 98.00 177 PHE A C 1
ATOM 1396 O O . PHE A 1 177 ? -7.045 5.890 11.217 1.00 98.00 177 PHE A O 1
ATOM 1403 N N . ASN A 1 178 ? -7.271 6.711 9.137 1.00 97.81 178 ASN A N 1
ATOM 1404 C CA . ASN A 1 178 ? -6.868 8.067 9.509 1.00 97.81 178 ASN A CA 1
ATOM 1405 C C . ASN A 1 178 ? -7.857 8.703 10.482 1.00 97.81 178 ASN A C 1
ATOM 1407 O O . ASN A 1 178 ? -7.429 9.450 11.360 1.00 97.81 178 ASN A O 1
ATOM 1411 N N . PHE A 1 179 ? -9.146 8.391 10.351 1.00 98.38 179 PHE A N 1
ATOM 1412 C CA . PHE A 1 179 ? -10.151 8.844 11.296 1.00 98.38 179 PHE A CA 1
ATOM 1413 C C . PHE A 1 179 ? -9.942 8.220 12.680 1.00 98.38 179 PHE A C 1
ATOM 1415 O O . PHE A 1 179 ? -9.874 8.947 13.666 1.00 98.38 179 PHE A O 1
ATOM 1422 N N . LEU A 1 180 ? -9.737 6.902 12.767 1.00 98.38 180 LEU A N 1
ATOM 1423 C CA . LEU A 1 180 ? -9.453 6.224 14.039 1.00 98.38 180 LEU A CA 1
ATOM 1424 C C . LEU A 1 180 ? -8.144 6.703 14.676 1.00 98.38 180 LEU A C 1
ATOM 1426 O O . LEU A 1 180 ? -8.084 6.916 15.885 1.00 98.38 180 LEU A O 1
ATOM 1430 N N . HIS A 1 181 ? -7.103 6.927 13.870 1.00 97.38 181 HIS A N 1
ATOM 1431 C CA . HIS A 1 181 ? -5.859 7.513 14.356 1.00 97.38 181 HIS A CA 1
ATOM 1432 C C . HIS A 1 181 ? -6.092 8.925 14.906 1.00 97.38 181 HIS A C 1
ATOM 1434 O O . HIS A 1 181 ? -5.687 9.208 16.030 1.00 97.38 181 HIS A O 1
ATOM 1440 N N . TYR A 1 182 ? -6.810 9.781 14.175 1.00 97.81 182 TYR A N 1
ATOM 1441 C CA . TYR A 1 182 ? -7.187 11.112 14.650 1.00 97.81 182 TYR A CA 1
ATOM 1442 C C . TYR A 1 182 ? -7.944 11.037 15.983 1.00 97.81 182 TYR A C 1
ATOM 1444 O O . TYR A 1 182 ? -7.542 11.694 16.943 1.00 97.81 182 TYR A O 1
ATOM 1452 N N . LEU A 1 183 ? -8.964 10.178 16.092 1.00 98.06 183 LEU A N 1
ATOM 1453 C CA . LEU A 1 183 ? -9.700 9.979 17.342 1.00 98.06 183 LEU A CA 1
ATOM 1454 C C . LEU A 1 183 ? -8.762 9.581 18.488 1.00 98.06 183 LEU A C 1
ATOM 1456 O O . LEU A 1 183 ? -8.869 10.146 19.573 1.00 98.06 183 LEU A O 1
ATOM 1460 N N . SER A 1 184 ? -7.794 8.691 18.236 1.00 96.81 184 SER A N 1
ATOM 1461 C CA . SER A 1 184 ? -6.796 8.302 19.239 1.00 96.81 184 SER A CA 1
ATOM 1462 C C . SER A 1 184 ? -5.902 9.461 19.693 1.00 96.81 184 SER A C 1
ATOM 1464 O O . SER A 1 184 ? -5.521 9.518 20.858 1.00 96.81 184 SER A O 1
ATOM 1466 N N . THR A 1 185 ? -5.612 10.431 18.818 1.00 95.50 185 THR A N 1
ATOM 1467 C CA . THR A 1 185 ? -4.867 11.641 19.210 1.00 95.50 185 THR A CA 1
ATOM 1468 C C . THR A 1 185 ? -5.706 12.610 20.040 1.00 95.50 185 THR A C 1
ATOM 1470 O O . THR A 1 185 ? -5.156 13.291 20.900 1.00 95.50 185 THR A O 1
ATOM 1473 N N . VAL A 1 186 ? -7.025 12.651 19.818 1.00 96.50 186 VAL A N 1
ATOM 1474 C CA . VAL A 1 186 ? -7.951 13.536 20.541 1.00 96.50 186 VAL A CA 1
ATOM 1475 C C . VAL A 1 186 ? -8.175 13.060 21.975 1.00 96.50 186 VAL A C 1
ATOM 1477 O O . VAL A 1 186 ? -8.162 13.874 22.893 1.00 96.50 186 VAL A O 1
ATOM 1480 N N . VAL A 1 187 ? -8.376 11.755 22.178 1.00 97.12 187 VAL A N 1
ATOM 1481 C CA . VAL A 1 187 ? -8.703 11.193 23.507 1.00 97.12 187 VAL A CA 1
ATOM 1482 C C . VAL A 1 187 ? -7.496 10.629 24.260 1.00 97.12 187 VAL A C 1
ATOM 1484 O O . VAL A 1 187 ? -7.607 10.299 25.439 1.00 97.12 187 VAL A O 1
ATOM 1487 N N . GLY A 1 188 ? -6.345 10.535 23.589 1.00 96.75 188 GLY A N 1
ATOM 1488 C CA . GLY A 1 188 ? -5.131 9.892 24.088 1.00 96.75 188 GLY A CA 1
ATOM 1489 C C . GLY A 1 188 ? -4.998 8.447 23.597 1.00 96.75 188 GLY A C 1
ATOM 1490 O O . GLY A 1 188 ? -5.953 7.675 23.621 1.00 96.75 188 GLY A O 1
ATOM 1491 N N . SER A 1 189 ? -3.794 8.067 23.151 1.00 94.00 189 SER A N 1
ATOM 1492 C CA . SER A 1 189 ? -3.552 6.764 22.507 1.00 94.00 189 SER A CA 1
ATOM 1493 C C . SER A 1 189 ? -3.857 5.575 23.423 1.00 94.00 189 SER A C 1
ATOM 1495 O O . SER A 1 189 ? -4.466 4.608 22.972 1.00 94.00 189 SER A O 1
ATOM 1497 N N . ASP A 1 190 ? -3.446 5.636 24.690 1.00 95.94 190 ASP A N 1
ATOM 1498 C CA . ASP A 1 190 ? -3.644 4.529 25.638 1.00 95.94 190 ASP A CA 1
ATOM 1499 C C . ASP A 1 190 ? -5.128 4.368 26.003 1.00 95.94 190 ASP A C 1
ATOM 1501 O O . ASP A 1 190 ? -5.662 3.259 26.017 1.00 95.94 190 ASP A O 1
ATOM 1505 N N . GLU A 1 191 ? -5.823 5.489 26.198 1.00 97.31 191 GLU A N 1
ATOM 1506 C CA . GLU A 1 191 ? -7.268 5.527 26.436 1.00 97.31 191 GLU A CA 1
ATOM 1507 C C . GLU A 1 191 ? -8.053 5.008 25.222 1.00 97.31 191 GLU A C 1
ATOM 1509 O O . GLU A 1 191 ? -9.024 4.262 25.358 1.00 97.31 191 GLU A O 1
ATOM 1514 N N . PHE A 1 192 ? -7.603 5.335 24.007 1.00 98.25 192 PHE A N 1
ATOM 1515 C CA . PHE A 1 192 ? -8.196 4.807 22.783 1.00 98.25 192 PHE A CA 1
ATOM 1516 C C . PHE A 1 192 ? -7.997 3.291 22.643 1.00 98.25 192 PHE A C 1
ATOM 1518 O O . PHE A 1 192 ? -8.896 2.605 22.160 1.00 98.25 192 PHE A O 1
ATOM 1525 N N . ASP A 1 193 ? -6.869 2.739 23.098 1.00 95.94 193 ASP A N 1
ATOM 1526 C CA . ASP A 1 193 ? -6.641 1.288 23.097 1.00 95.94 193 ASP A CA 1
ATOM 1527 C C . ASP A 1 193 ? -7.580 0.559 24.060 1.00 95.94 193 ASP A C 1
ATOM 1529 O O . ASP A 1 193 ? -8.126 -0.497 23.720 1.00 95.94 193 ASP A O 1
ATOM 1533 N N . MET A 1 194 ? -7.835 1.146 25.230 1.00 97.50 194 MET A N 1
ATOM 1534 C CA . MET A 1 194 ? -8.851 0.649 26.160 1.00 97.50 194 MET A CA 1
ATOM 1535 C C . MET A 1 194 ? -10.255 0.743 25.554 1.00 97.50 194 MET A C 1
ATOM 1537 O O . MET A 1 194 ? -11.039 -0.210 25.637 1.00 97.50 194 MET A O 1
ATOM 1541 N N . PHE A 1 195 ? -10.561 1.848 24.874 1.00 98.44 195 PHE A N 1
ATOM 1542 C CA . PHE A 1 195 ? -11.813 2.006 24.146 1.00 98.44 195 PHE A CA 1
ATOM 1543 C C . PHE A 1 195 ? -11.972 0.977 23.023 1.00 98.44 195 PHE A C 1
ATOM 1545 O O . PHE A 1 195 ? -13.053 0.411 22.888 1.00 98.44 195 PHE A O 1
ATOM 1552 N N . ALA A 1 196 ? -10.927 0.678 22.248 1.00 97.75 196 ALA A N 1
ATOM 1553 C CA . ALA A 1 196 ? -10.978 -0.320 21.180 1.00 97.75 196 ALA A CA 1
ATOM 1554 C C . ALA A 1 196 ? -11.367 -1.705 21.725 1.00 97.75 196 ALA A C 1
ATOM 1556 O O . ALA A 1 196 ? -12.221 -2.391 21.157 1.00 97.75 196 ALA A O 1
ATOM 1557 N N . GLN A 1 197 ? -10.815 -2.090 22.880 1.00 96.25 197 GLN A N 1
ATOM 1558 C CA . GLN A 1 197 ? -11.217 -3.315 23.576 1.00 96.25 197 GLN A CA 1
ATOM 1559 C C . GLN A 1 197 ? -12.677 -3.248 24.040 1.00 96.25 197 GLN A C 1
ATOM 1561 O O . GLN A 1 197 ? -13.435 -4.198 23.833 1.00 96.25 197 GLN A O 1
ATOM 1566 N N . ALA A 1 198 ? -13.097 -2.125 24.630 1.00 97.88 198 ALA A N 1
ATOM 1567 C CA . ALA A 1 198 ? -14.473 -1.926 25.078 1.00 97.88 198 ALA A CA 1
ATOM 1568 C C . ALA A 1 198 ? -15.482 -1.946 23.915 1.00 97.88 198 ALA A C 1
ATOM 1570 O O . ALA A 1 198 ? -16.561 -2.517 24.059 1.00 97.88 198 ALA A O 1
ATOM 1571 N N . TYR A 1 199 ? -15.124 -1.376 22.763 1.00 98.44 199 TYR A N 1
ATOM 1572 C CA . TYR A 1 199 ? -15.902 -1.382 21.524 1.00 98.44 199 TYR A CA 1
ATOM 1573 C C . TYR A 1 199 ? -16.132 -2.812 21.037 1.00 98.44 199 TYR A C 1
ATOM 1575 O O . TYR A 1 199 ? -17.280 -3.232 20.880 1.00 98.44 199 TYR A O 1
ATOM 1583 N N . ILE A 1 200 ? -15.058 -3.596 20.912 1.00 95.94 200 ILE A N 1
ATOM 1584 C CA . ILE A 1 200 ? -15.142 -5.006 20.521 1.00 95.94 200 ILE A CA 1
ATOM 1585 C C . ILE A 1 200 ? -16.010 -5.792 21.512 1.00 95.94 200 ILE A C 1
ATOM 1587 O O . ILE A 1 200 ? -16.896 -6.537 21.103 1.00 95.94 200 ILE A O 1
ATOM 1591 N N . GLN A 1 201 ? -15.813 -5.613 22.822 1.00 96.44 201 GLN A N 1
ATOM 1592 C CA . GLN A 1 201 ? -16.610 -6.329 23.823 1.00 96.44 201 GLN A CA 1
ATOM 1593 C C . GLN A 1 201 ? -18.086 -5.928 23.821 1.00 96.44 201 GLN A C 1
ATOM 1595 O O . GLN A 1 201 ? -18.946 -6.777 24.058 1.00 96.44 201 GLN A O 1
ATOM 1600 N N . LYS A 1 202 ? -18.389 -4.654 23.557 1.00 97.69 202 LYS A N 1
ATOM 1601 C CA . LYS A 1 202 ? -19.758 -4.141 23.509 1.00 97.69 202 LYS A CA 1
ATOM 1602 C C . LYS A 1 202 ? -20.534 -4.698 22.318 1.00 97.69 202 LYS A C 1
ATOM 1604 O O . LYS A 1 202 ? -21.711 -5.028 22.476 1.00 97.69 202 LYS A O 1
ATOM 1609 N N . PHE A 1 203 ? -19.889 -4.766 21.157 1.00 96.94 203 PHE A N 1
ATOM 1610 C CA . PHE A 1 203 ? -20.540 -5.068 19.884 1.00 96.94 203 PHE A CA 1
ATOM 1611 C C . PHE A 1 203 ? -20.216 -6.455 19.326 1.00 96.94 203 PHE A C 1
ATOM 1613 O O . PHE A 1 203 ? -20.625 -6.769 18.212 1.00 96.94 203 PHE A O 1
ATOM 1620 N N . LYS A 1 204 ? -19.520 -7.313 20.080 1.00 92.88 204 LYS A N 1
ATOM 1621 C CA . LYS A 1 204 ? -19.300 -8.700 19.659 1.00 92.88 204 LYS A CA 1
ATOM 1622 C C . LYS A 1 204 ? -20.622 -9.390 19.312 1.00 92.88 204 LYS A C 1
ATOM 1624 O O . LYS A 1 204 ? -21.605 -9.263 20.048 1.00 92.88 204 LYS A O 1
ATOM 1629 N N . PHE A 1 205 ? -20.609 -10.125 18.203 1.00 93.44 205 PHE A N 1
ATOM 1630 C CA . PHE A 1 205 ? -21.751 -10.824 17.610 1.00 93.44 205 PHE A CA 1
ATOM 1631 C C . PHE A 1 205 ? -22.914 -9.904 17.205 1.00 93.44 205 PHE A C 1
ATOM 1633 O O . PHE A 1 205 ? -24.059 -10.349 17.134 1.00 93.44 205 PHE A O 1
ATOM 1640 N N . GLN A 1 206 ? -22.638 -8.620 16.965 1.00 95.69 206 GLN A N 1
ATOM 1641 C CA . GLN A 1 206 ? -23.623 -7.634 16.524 1.00 95.69 206 GLN A CA 1
ATOM 1642 C C . GLN A 1 206 ? -23.148 -6.914 15.264 1.00 95.69 206 GLN A C 1
ATOM 1644 O O . GLN A 1 206 ? -21.954 -6.822 14.970 1.00 95.69 206 GLN A O 1
ATOM 1649 N N . THR A 1 207 ? -24.121 -6.356 14.550 1.00 96.69 207 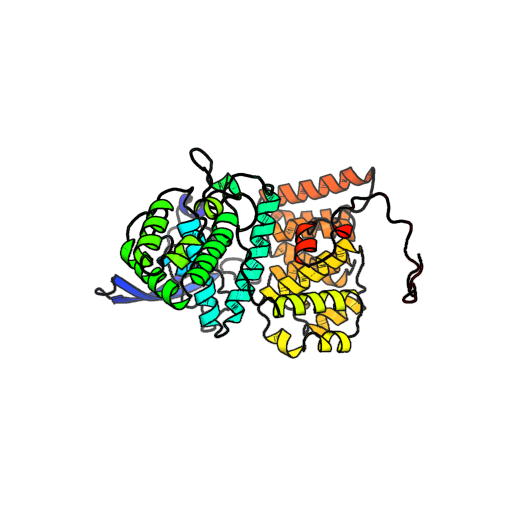THR A N 1
ATOM 1650 C CA . THR A 1 207 ? -23.882 -5.394 13.480 1.00 96.69 207 THR A CA 1
ATOM 1651 C C . THR A 1 207 ? -23.902 -3.965 14.023 1.00 96.69 207 THR A C 1
ATOM 1653 O O . THR A 1 207 ? -24.721 -3.657 14.890 1.00 96.69 207 THR A O 1
ATOM 1656 N N . VAL A 1 208 ? -23.049 -3.085 13.502 1.00 97.56 208 VAL A N 1
ATOM 1657 C CA . VAL A 1 208 ? -22.849 -1.712 13.993 1.00 97.56 208 VAL A CA 1
ATOM 1658 C C . VAL A 1 208 ? -22.981 -0.713 12.847 1.00 97.56 208 VAL A C 1
ATOM 1660 O O . VAL A 1 208 ? -22.433 -0.928 11.766 1.00 97.56 208 VAL A O 1
ATOM 1663 N N . THR A 1 209 ? -23.688 0.393 13.081 1.00 98.25 209 THR A N 1
ATOM 1664 C CA . THR A 1 209 ? -23.693 1.554 12.177 1.00 98.25 209 THR A CA 1
ATOM 1665 C C . THR A 1 209 ? -22.701 2.621 12.643 1.00 98.25 209 THR A C 1
ATOM 1667 O O . THR A 1 209 ? -22.338 2.697 13.819 1.00 98.25 209 THR A O 1
ATOM 1670 N N . SER A 1 210 ? -22.316 3.539 11.756 1.00 98.00 210 SER A N 1
ATOM 1671 C CA . SER A 1 210 ? -21.471 4.690 12.113 1.00 98.00 210 SER A CA 1
ATOM 1672 C C . SER A 1 210 ? -22.109 5.569 13.200 1.00 98.00 210 SER A C 1
ATOM 1674 O O . SER A 1 210 ? -21.402 6.207 13.983 1.00 98.00 210 SER A O 1
ATOM 1676 N N . LYS A 1 211 ? -23.449 5.575 13.292 1.00 98.00 211 LYS A N 1
ATOM 1677 C CA . LYS A 1 211 ? -24.201 6.259 14.357 1.00 98.00 211 LYS A CA 1
ATOM 1678 C C . LYS A 1 211 ? -24.030 5.559 15.706 1.00 98.00 211 LYS A C 1
ATOM 1680 O O . LYS A 1 211 ? -23.787 6.237 16.701 1.00 98.00 211 LYS A O 1
ATOM 1685 N N . ASP A 1 212 ? -24.105 4.229 15.732 1.00 98.44 212 ASP A N 1
ATOM 1686 C CA . ASP A 1 212 ? -23.891 3.433 16.948 1.00 98.44 212 ASP A CA 1
ATOM 1687 C C . ASP A 1 212 ? -22.453 3.575 17.454 1.00 98.44 212 ASP A C 1
ATOM 1689 O O . ASP A 1 212 ? -22.234 3.788 18.649 1.00 98.44 212 ASP A O 1
ATOM 1693 N N . PHE A 1 213 ? -21.478 3.525 16.537 1.00 98.56 213 PHE A N 1
ATOM 1694 C CA . PHE A 1 213 ? -20.070 3.768 16.844 1.00 98.56 213 PHE A CA 1
ATOM 1695 C C . PHE A 1 213 ? -19.870 5.138 17.501 1.00 98.56 213 PHE A C 1
ATOM 1697 O O . PHE A 1 213 ? -19.304 5.221 18.593 1.00 98.56 213 PHE A O 1
ATOM 1704 N N . ARG A 1 214 ? -20.387 6.202 16.872 1.00 98.38 214 ARG A N 1
ATOM 1705 C CA . ARG A 1 214 ? -20.313 7.568 17.402 1.00 98.38 214 ARG A CA 1
ATOM 1706 C C . ARG A 1 214 ? -20.935 7.671 18.794 1.00 98.38 214 ARG A C 1
ATOM 1708 O O . ARG A 1 214 ? -20.294 8.181 19.708 1.00 98.38 214 ARG A O 1
ATOM 1715 N N . ALA A 1 215 ? -22.158 7.170 18.968 1.00 98.38 215 ALA A N 1
ATOM 1716 C CA . ALA A 1 215 ? -22.862 7.240 20.246 1.00 98.38 215 ALA A CA 1
ATOM 1717 C C . ALA A 1 215 ? -22.106 6.494 21.357 1.00 98.38 215 ALA A C 1
ATOM 1719 O O . ALA A 1 215 ? -22.040 6.960 22.497 1.00 98.38 215 ALA A O 1
ATOM 1720 N N . PHE A 1 216 ? -21.506 5.343 21.036 1.00 98.62 216 PHE A N 1
ATOM 1721 C CA . PHE A 1 216 ? -20.683 4.599 21.983 1.00 98.62 216 PHE A CA 1
ATOM 1722 C C . PHE A 1 216 ? -19.383 5.337 22.327 1.00 98.62 216 PHE A C 1
ATOM 1724 O O . PHE A 1 216 ? -19.026 5.396 23.503 1.00 98.62 216 PHE A O 1
ATOM 1731 N N . PHE A 1 217 ? -18.717 5.942 21.340 1.00 98.50 217 PHE A N 1
ATOM 1732 C CA . PHE A 1 217 ? -17.506 6.744 21.536 1.00 98.50 217 PHE A CA 1
ATOM 1733 C C . PHE A 1 217 ? -17.760 7.961 22.437 1.00 98.50 217 PHE A C 1
ATOM 1735 O O . PHE A 1 217 ? -17.093 8.124 23.458 1.00 98.50 217 PHE A O 1
ATOM 1742 N N . GLU A 1 218 ? -18.767 8.778 22.112 1.00 97.88 218 GLU A N 1
ATOM 1743 C CA . GLU A 1 218 ? -19.130 9.971 22.893 1.00 97.88 218 GLU A CA 1
ATOM 1744 C C . GLU A 1 218 ? -19.521 9.603 24.331 1.00 97.88 218 GLU A C 1
ATOM 1746 O O . GLU A 1 218 ? -19.136 10.283 25.281 1.00 97.88 218 GLU A O 1
ATOM 1751 N N . LYS A 1 219 ? -20.233 8.482 24.515 1.00 98.00 219 LYS A N 1
ATOM 1752 C CA . LYS A 1 219 ? -20.580 7.975 25.846 1.00 98.00 219 LYS A CA 1
ATOM 1753 C C . LYS A 1 219 ? -19.354 7.513 26.634 1.00 98.00 219 LYS A C 1
ATOM 1755 O O . LYS A 1 219 ? -19.284 7.776 27.833 1.00 98.00 219 LYS A O 1
ATOM 1760 N N . HIS A 1 220 ? -18.424 6.800 25.998 1.00 98.06 220 HIS A N 1
ATOM 1761 C CA . HIS A 1 220 ? -17.230 6.272 26.661 1.00 98.06 220 HIS A CA 1
ATOM 1762 C C . HIS A 1 220 ? -16.328 7.401 27.175 1.00 98.06 220 HIS A C 1
ATOM 1764 O O . HIS A 1 220 ? -15.823 7.332 28.291 1.00 98.06 220 HIS A O 1
ATOM 1770 N N . PHE A 1 221 ? -16.199 8.473 26.393 1.00 97.94 221 PHE A N 1
ATOM 1771 C CA . PHE A 1 221 ? -15.340 9.616 26.693 1.00 97.94 221 PHE A CA 1
ATOM 1772 C C . PHE A 1 221 ? -16.100 10.838 27.225 1.00 97.94 221 PHE A C 1
ATOM 1774 O O . PHE A 1 221 ? -15.595 11.954 27.148 1.00 97.94 221 PHE A O 1
ATOM 1781 N N . ALA A 1 222 ? -17.292 10.657 27.805 1.00 96.31 222 ALA A N 1
ATOM 1782 C CA . ALA A 1 222 ? -18.139 11.763 28.268 1.00 96.31 222 ALA A CA 1
ATOM 1783 C C . ALA A 1 222 ? -17.450 12.696 29.289 1.00 96.31 222 ALA A C 1
ATOM 1785 O O . ALA A 1 222 ? -17.769 13.881 29.357 1.00 96.31 222 ALA A O 1
ATOM 1786 N N . ALA A 1 223 ? -16.481 12.181 30.056 1.00 94.75 223 ALA A N 1
ATOM 1787 C CA . ALA A 1 223 ? -15.668 12.969 30.985 1.00 94.75 223 ALA A CA 1
ATOM 1788 C C . ALA A 1 223 ? -14.637 13.886 30.290 1.00 94.75 223 ALA A C 1
ATOM 1790 O O . ALA A 1 223 ? -14.107 14.794 30.922 1.00 94.75 223 ALA A O 1
ATOM 1791 N N . GLN A 1 224 ? -14.362 13.673 29.000 1.00 93.44 224 GLN A N 1
ATOM 1792 C CA . GLN A 1 224 ? -13.439 14.459 28.177 1.00 93.44 224 GLN A CA 1
ATOM 1793 C C . GLN A 1 224 ? -14.197 15.395 27.216 1.00 93.44 224 GLN A C 1
ATOM 1795 O O . GLN A 1 224 ? -13.871 15.494 26.033 1.00 93.44 224 GLN A O 1
ATOM 1800 N N . SER A 1 225 ? -15.239 16.078 27.700 1.00 90.56 225 SER A N 1
ATOM 1801 C CA . SER A 1 225 ? -16.143 16.884 26.862 1.00 90.56 225 SER A CA 1
ATOM 1802 C C . SER A 1 225 ? -15.433 17.951 26.017 1.00 90.56 225 SER A C 1
ATOM 1804 O O . SER A 1 225 ? -15.841 18.207 24.886 1.00 90.56 225 SER A O 1
ATOM 1806 N N . GLU A 1 226 ? -14.355 18.549 26.534 1.00 93.38 226 GLU A N 1
ATOM 1807 C CA . GLU A 1 226 ? -13.534 19.516 25.791 1.00 93.38 226 GLU A CA 1
ATOM 1808 C C . GLU A 1 226 ? -12.832 18.869 24.586 1.00 93.38 226 GLU A C 1
ATOM 1810 O O . GLU A 1 226 ? -12.869 19.427 23.489 1.00 93.38 226 GLU A O 1
ATOM 1815 N N . ASN A 1 227 ? -12.273 17.665 24.743 1.00 92.75 227 ASN A N 1
ATOM 1816 C CA . ASN A 1 227 ? -11.645 16.923 23.645 1.00 92.75 227 ASN A CA 1
ATOM 1817 C C . ASN A 1 227 ? -12.687 16.515 22.596 1.00 92.75 227 ASN A C 1
ATOM 1819 O O . ASN A 1 227 ? -12.482 16.714 21.400 1.00 92.75 227 ASN A O 1
ATOM 1823 N N . LEU A 1 228 ? -13.846 16.015 23.044 1.00 93.69 228 LEU A N 1
ATOM 1824 C CA . LEU A 1 228 ? -14.937 15.607 22.155 1.00 93.69 228 LEU A CA 1
ATOM 1825 C C . LEU A 1 228 ? -15.476 16.760 21.303 1.00 93.69 228 LEU A C 1
ATOM 1827 O O . LEU A 1 228 ? -15.853 16.540 20.153 1.00 93.69 228 LEU A O 1
ATOM 1831 N N . SER A 1 229 ? -15.476 17.988 21.831 1.00 93.19 229 SER A N 1
ATOM 1832 C CA . SER A 1 229 ? -15.949 19.172 21.101 1.00 93.19 229 SER A CA 1
ATOM 1833 C C . SER A 1 229 ? -15.130 19.505 19.843 1.00 93.19 229 SER A C 1
ATOM 1835 O O . SER A 1 229 ? -15.605 20.240 18.980 1.00 93.19 229 SER A O 1
ATOM 1837 N N . GLN A 1 230 ? -13.923 18.944 19.713 1.00 93.56 230 GLN A N 1
ATOM 1838 C CA . GLN A 1 230 ? -13.039 19.143 18.561 1.00 93.56 230 GLN A CA 1
ATOM 1839 C C . GLN A 1 230 ? -13.386 18.231 17.374 1.00 93.56 230 GLN A C 1
ATOM 1841 O O . GLN A 1 230 ? -12.890 18.452 16.268 1.00 93.56 230 GLN A O 1
ATOM 1846 N N . ILE A 1 231 ? -14.205 17.195 17.591 1.00 97.00 231 ILE A N 1
ATOM 1847 C CA . ILE A 1 231 ? -14.489 16.161 16.594 1.00 97.00 231 ILE A CA 1
ATOM 1848 C C . ILE A 1 231 ? -15.633 16.612 15.683 1.00 97.00 231 ILE A C 1
ATOM 1850 O O . ILE A 1 231 ? -16.810 16.550 16.043 1.00 97.00 231 ILE A O 1
ATOM 1854 N N . ASP A 1 232 ? -15.295 16.989 14.451 1.00 97.44 232 ASP A N 1
ATOM 1855 C CA . ASP A 1 232 ? -16.284 17.208 13.393 1.00 97.44 232 ASP A CA 1
ATOM 1856 C C . ASP A 1 232 ? -16.711 15.878 12.746 1.00 97.44 232 ASP A C 1
ATOM 1858 O O . ASP A 1 232 ? -16.212 15.470 11.695 1.00 97.44 232 ASP A O 1
ATOM 1862 N N . TRP A 1 233 ? -17.651 15.182 13.391 1.00 97.56 233 TRP A N 1
ATOM 1863 C CA . TRP A 1 233 ? -18.198 13.909 12.904 1.00 97.56 233 TRP A CA 1
ATOM 1864 C C . TRP A 1 233 ? -18.785 14.002 11.493 1.00 97.56 233 TRP A C 1
ATOM 1866 O O . TRP A 1 233 ? -18.583 13.101 10.681 1.00 97.56 233 TRP A O 1
ATOM 1876 N N . ASN A 1 234 ? -19.509 15.083 11.190 1.00 97.25 234 ASN A N 1
ATOM 1877 C CA . ASN A 1 234 ? -20.142 15.248 9.883 1.00 97.25 234 ASN A CA 1
ATOM 1878 C C . ASN A 1 234 ? -19.089 15.509 8.805 1.00 97.25 234 ASN A C 1
ATOM 1880 O O . ASN A 1 234 ? -19.157 14.912 7.730 1.00 97.25 234 ASN A O 1
ATOM 1884 N N . GLY A 1 235 ? -18.094 16.345 9.105 1.00 97.25 235 GLY A N 1
ATOM 1885 C CA . GLY A 1 235 ? -16.958 16.578 8.227 1.00 97.25 235 GLY A CA 1
ATOM 1886 C C . GLY A 1 235 ? -16.211 15.283 7.911 1.00 97.25 235 GLY A C 1
ATOM 1887 O O . GLY A 1 235 ? -15.968 14.997 6.740 1.00 97.25 235 GLY A O 1
ATOM 1888 N N . TRP A 1 236 ? -15.917 14.458 8.919 1.00 97.62 236 TRP A N 1
ATOM 1889 C CA . TRP A 1 236 ? -15.245 13.169 8.722 1.00 97.62 236 TRP A CA 1
ATOM 1890 C C . TRP A 1 236 ? -16.071 12.158 7.922 1.00 97.62 236 TRP A C 1
ATOM 1892 O O . TRP A 1 236 ? -15.523 11.504 7.033 1.00 97.62 236 TRP A O 1
ATOM 1902 N N . PHE A 1 237 ? -17.369 12.032 8.205 1.00 97.31 237 PHE A N 1
ATOM 1903 C CA . PHE A 1 237 ? -18.233 11.069 7.520 1.00 97.31 237 PHE A CA 1
ATOM 1904 C C . PHE A 1 237 ? -18.528 11.461 6.073 1.00 97.31 237 PHE A C 1
ATOM 1906 O O . PHE A 1 237 ? -18.416 10.618 5.182 1.00 97.31 237 PHE A O 1
ATOM 1913 N N . PHE A 1 238 ? -18.855 12.728 5.821 1.00 96.75 238 PHE A N 1
ATOM 1914 C CA . PHE A 1 238 ? -19.496 13.122 4.565 1.00 96.75 238 PHE A CA 1
ATOM 1915 C C . PHE A 1 238 ? -18.619 13.967 3.637 1.00 96.75 238 PHE A C 1
ATOM 1917 O O . PHE A 1 238 ? -18.937 14.078 2.454 1.00 96.75 238 PHE A O 1
ATOM 1924 N N . SER A 1 239 ? -17.506 14.543 4.110 1.00 96.62 239 SER A N 1
ATOM 1925 C CA . SER A 1 239 ? -16.636 15.326 3.220 1.00 96.62 239 SER A CA 1
ATOM 1926 C C . SER A 1 239 ? -15.903 14.424 2.231 1.00 96.62 239 SER A C 1
ATOM 1928 O O . SER A 1 239 ? -15.277 13.429 2.610 1.00 96.62 239 SER A O 1
ATOM 1930 N N . THR A 1 240 ? -15.924 14.803 0.957 1.00 96.62 240 THR A N 1
ATOM 1931 C CA . THR A 1 240 ? -15.205 14.117 -0.123 1.00 96.62 240 THR A CA 1
ATOM 1932 C C . THR A 1 240 ? -13.710 14.450 -0.109 1.00 96.62 240 THR A C 1
ATOM 1934 O O . THR A 1 240 ? -13.262 15.417 0.507 1.00 96.62 240 THR A O 1
ATOM 1937 N N . GLY A 1 241 ? -12.912 13.650 -0.807 1.00 93.00 241 GLY A N 1
ATOM 1938 C CA . GLY A 1 241 ? -11.486 13.887 -0.987 1.00 93.00 241 GLY A CA 1
ATOM 1939 C C . GLY A 1 241 ? -10.643 13.453 0.211 1.00 93.00 241 GLY A C 1
ATOM 1940 O O . GLY A 1 241 ? -10.894 12.416 0.832 1.00 93.00 241 GLY A O 1
ATOM 1941 N N . LYS A 1 242 ? -9.583 14.218 0.495 1.00 92.31 242 LYS A N 1
ATOM 1942 C CA . LYS A 1 242 ? -8.573 13.889 1.518 1.00 92.31 242 LYS A CA 1
ATOM 1943 C C . LYS A 1 242 ? -9.190 13.820 2.932 1.00 92.31 242 LYS A C 1
ATOM 1945 O O . LYS A 1 242 ? -10.291 14.330 3.137 1.00 92.31 242 LYS A O 1
ATOM 1950 N N . PRO A 1 243 ? -8.513 13.179 3.906 1.00 92.44 243 PRO A N 1
ATOM 1951 C CA . PRO A 1 243 ? -8.914 13.255 5.310 1.00 92.44 243 PRO A CA 1
ATOM 1952 C C . PRO A 1 243 ? -9.083 14.708 5.769 1.00 92.44 243 PRO A C 1
ATOM 1954 O O . PRO A 1 243 ? -8.332 15.577 5.324 1.00 92.44 243 PRO A O 1
ATOM 1957 N N . LEU A 1 244 ? -10.057 14.955 6.650 1.00 91.56 244 LEU A N 1
ATOM 1958 C CA . LEU A 1 244 ? -10.377 16.302 7.135 1.00 91.56 244 LEU A CA 1
ATOM 1959 C C . LEU A 1 244 ? -9.190 16.934 7.871 1.00 91.56 244 LEU A C 1
ATOM 1961 O O . LEU A 1 244 ? -8.904 18.116 7.701 1.00 91.56 244 LEU A O 1
ATOM 1965 N N . ILE A 1 245 ? -8.491 16.120 8.663 1.00 92.94 245 ILE A N 1
ATOM 1966 C CA . ILE A 1 245 ? -7.280 16.500 9.383 1.00 92.94 245 ILE A CA 1
ATOM 1967 C C . ILE A 1 245 ? -6.118 15.657 8.866 1.00 92.94 245 ILE A C 1
ATOM 1969 O O . ILE A 1 245 ? -6.222 14.435 8.735 1.00 92.94 245 ILE A O 1
ATOM 1973 N N . GLU A 1 246 ? -4.998 16.318 8.582 1.00 87.69 246 GLU A N 1
ATOM 1974 C CA . GLU A 1 246 ? -3.753 15.646 8.229 1.00 87.69 246 GLU A CA 1
ATOM 1975 C C . GLU A 1 246 ? -3.047 15.157 9.499 1.00 87.69 246 GLU A C 1
ATOM 1977 O O . GLU A 1 246 ? -2.550 15.945 10.309 1.00 87.69 246 GLU A O 1
ATOM 1982 N N . ASN A 1 247 ? -3.016 13.836 9.674 1.00 88.88 247 ASN A N 1
ATOM 1983 C CA . ASN A 1 247 ? -2.304 13.195 10.772 1.00 88.88 247 ASN A CA 1
ATOM 1984 C C . ASN A 1 247 ? -0.786 13.330 10.598 1.00 88.88 247 ASN A C 1
ATOM 1986 O O . ASN A 1 247 ? -0.257 13.263 9.486 1.00 88.88 247 ASN A O 1
ATOM 1990 N N . LYS A 1 248 ? -0.072 13.486 11.716 1.00 87.25 248 LYS A N 1
ATOM 1991 C CA . LYS A 1 248 ? 1.388 13.621 11.732 1.00 87.25 248 LYS A CA 1
ATOM 1992 C C . LYS A 1 248 ? 2.030 12.268 12.025 1.00 87.25 248 LYS A C 1
ATOM 1994 O O . LYS A 1 248 ? 1.917 11.772 13.138 1.00 87.25 248 LYS A O 1
ATOM 1999 N N . PHE A 1 249 ? 2.744 11.723 11.046 1.00 88.88 249 PHE A N 1
ATOM 2000 C CA . PHE A 1 249 ? 3.521 10.485 11.167 1.00 88.88 249 PHE A CA 1
ATOM 2001 C C . PHE A 1 249 ? 5.021 10.780 11.027 1.00 88.88 249 PHE A C 1
ATOM 2003 O O . PHE A 1 249 ? 5.393 11.730 10.331 1.00 88.88 249 PHE A O 1
ATOM 2010 N N . ASP A 1 250 ? 5.902 9.973 11.631 1.00 87.25 250 ASP A N 1
ATOM 2011 C CA . ASP A 1 250 ? 7.341 10.043 11.350 1.00 87.25 250 ASP A CA 1
ATOM 2012 C C . ASP A 1 250 ? 7.627 9.605 9.902 1.00 87.25 250 ASP A C 1
ATOM 2014 O O . ASP A 1 250 ? 7.710 8.421 9.568 1.00 87.25 250 ASP A O 1
ATOM 2018 N N . THR A 1 251 ? 7.829 10.583 9.018 1.00 84.69 251 THR A N 1
ATOM 2019 C CA . THR A 1 251 ? 8.191 10.348 7.615 1.00 84.69 251 THR A CA 1
ATOM 2020 C C . THR A 1 251 ? 9.700 10.408 7.365 1.00 84.69 251 THR A C 1
ATOM 2022 O O . THR A 1 251 ? 10.115 10.462 6.207 1.00 84.69 251 THR A O 1
ATOM 2025 N N . THR A 1 252 ? 10.548 10.395 8.402 1.00 89.44 252 THR A N 1
ATOM 2026 C CA . THR A 1 252 ? 12.007 10.584 8.267 1.00 89.44 252 THR A CA 1
ATOM 2027 C C . THR A 1 252 ? 12.614 9.589 7.283 1.00 89.44 252 THR A C 1
ATOM 2029 O O . THR A 1 252 ? 13.314 9.987 6.350 1.00 89.44 252 THR A O 1
ATOM 2032 N N . ILE A 1 253 ? 12.299 8.297 7.436 1.00 88.06 253 ILE A N 1
ATOM 2033 C CA . ILE A 1 253 ? 12.830 7.251 6.553 1.00 88.06 253 ILE A CA 1
ATOM 2034 C C . ILE A 1 253 ? 12.329 7.413 5.112 1.00 88.06 253 ILE A C 1
ATOM 2036 O O . ILE A 1 253 ? 13.092 7.221 4.171 1.00 88.06 253 ILE A O 1
ATOM 2040 N N . ILE A 1 254 ? 11.079 7.843 4.920 1.00 87.50 254 ILE A N 1
ATOM 2041 C CA . ILE A 1 254 ? 10.500 8.100 3.593 1.00 87.50 254 ILE A CA 1
ATOM 2042 C C . ILE A 1 254 ? 11.250 9.248 2.910 1.00 87.50 254 ILE A C 1
ATOM 2044 O O . ILE A 1 254 ? 11.665 9.112 1.758 1.00 87.50 254 ILE A O 1
ATOM 2048 N N . SER A 1 255 ? 11.483 10.349 3.628 1.00 90.19 255 SER A N 1
ATOM 2049 C CA . SER A 1 255 ? 12.242 11.505 3.139 1.00 90.19 255 SER A CA 1
ATOM 2050 C C . SER A 1 255 ? 13.696 11.153 2.819 1.00 90.19 255 SER A C 1
ATOM 2052 O O . SER A 1 255 ? 14.237 11.620 1.815 1.00 90.19 255 SER A O 1
ATOM 2054 N N . GLN A 1 256 ? 14.333 10.297 3.622 1.00 93.31 256 GLN A N 1
ATOM 2055 C CA . GLN A 1 256 ? 15.686 9.805 3.353 1.00 93.31 256 GLN A CA 1
ATOM 2056 C C . GLN A 1 256 ? 15.739 8.908 2.111 1.00 93.31 256 GLN A C 1
ATOM 2058 O O . GLN A 1 256 ? 16.612 9.098 1.266 1.00 93.31 256 GLN A O 1
ATOM 2063 N N . VAL A 1 257 ? 14.800 7.965 1.958 1.00 93.38 257 VAL A N 1
ATOM 2064 C CA . VAL A 1 257 ? 14.712 7.094 0.771 1.00 93.38 257 VAL A CA 1
ATOM 2065 C C . VAL A 1 257 ? 14.470 7.916 -0.495 1.00 93.38 257 VAL A C 1
ATOM 2067 O O . VAL A 1 257 ? 15.098 7.669 -1.524 1.00 93.38 257 VAL A O 1
ATOM 2070 N N . ARG A 1 258 ? 13.619 8.942 -0.414 1.00 89.19 258 ARG A N 1
ATOM 2071 C CA . ARG A 1 258 ? 13.393 9.886 -1.512 1.00 89.19 258 ARG A CA 1
ATOM 2072 C C . ARG A 1 258 ? 14.663 10.644 -1.878 1.00 89.19 258 ARG A C 1
ATOM 2074 O O . ARG A 1 258 ? 15.076 10.619 -3.034 1.00 89.19 258 ARG A O 1
ATOM 2081 N N . SER A 1 259 ? 15.314 11.243 -0.882 1.00 94.31 259 SER A N 1
ATOM 2082 C CA . SER A 1 259 ? 16.573 11.974 -1.069 1.00 94.31 259 SER A CA 1
ATOM 2083 C C . SER A 1 259 ? 17.652 11.076 -1.684 1.00 94.31 259 SER A C 1
ATOM 2085 O O . SER A 1 259 ? 18.431 11.514 -2.533 1.00 94.31 259 SER A O 1
ATOM 2087 N N . LEU A 1 260 ? 17.689 9.797 -1.289 1.00 96.25 260 LEU A N 1
ATOM 2088 C CA . LEU A 1 260 ? 18.571 8.796 -1.878 1.00 96.25 260 LEU A CA 1
ATOM 2089 C C . LEU A 1 260 ? 18.249 8.587 -3.363 1.00 96.25 260 LEU A C 1
ATOM 2091 O O . LEU A 1 260 ? 19.163 8.658 -4.181 1.00 96.25 260 LEU A O 1
ATOM 2095 N N . GLY A 1 261 ? 16.975 8.395 -3.718 1.00 94.62 261 GLY A N 1
ATOM 2096 C CA . GLY A 1 261 ? 16.517 8.263 -5.105 1.00 94.62 261 GLY A CA 1
ATOM 2097 C C . GLY A 1 261 ? 16.850 9.486 -5.968 1.00 94.62 261 GLY A C 1
ATOM 2098 O O . GLY A 1 261 ? 17.449 9.353 -7.035 1.00 94.62 261 GLY A O 1
ATOM 2099 N N . GLU A 1 262 ? 16.567 10.695 -5.484 1.00 93.00 262 GLU A N 1
ATOM 2100 C CA . GLU A 1 262 ? 16.936 11.958 -6.145 1.00 93.00 262 GLU A CA 1
ATOM 2101 C C . GLU A 1 262 ? 18.448 12.061 -6.372 1.00 93.00 262 GLU A C 1
ATOM 2103 O O . GLU A 1 262 ? 18.928 12.445 -7.450 1.00 93.00 262 GLU A O 1
ATOM 2108 N N . LYS A 1 263 ? 19.238 11.663 -5.368 1.00 95.31 263 LYS A N 1
ATOM 2109 C CA . LYS A 1 263 ? 20.691 11.673 -5.494 1.00 95.31 263 LYS A CA 1
ATOM 2110 C C . LYS A 1 263 ? 21.188 10.615 -6.468 1.00 95.31 263 LYS A C 1
ATOM 2112 O O . LYS A 1 263 ? 22.097 10.901 -7.250 1.00 95.31 263 LYS A O 1
ATOM 2117 N N . MET A 1 264 ? 20.585 9.432 -6.465 1.00 96.00 264 MET A N 1
ATOM 2118 C CA . MET A 1 264 ? 20.844 8.382 -7.443 1.00 96.00 264 MET A CA 1
ATOM 2119 C C . MET A 1 264 ? 20.541 8.870 -8.855 1.00 96.00 264 MET A C 1
ATOM 2121 O O . MET A 1 264 ? 21.354 8.639 -9.735 1.00 96.00 264 MET A O 1
ATOM 2125 N N . MET A 1 265 ? 19.490 9.653 -9.092 1.00 93.12 265 MET A N 1
ATOM 2126 C CA . MET A 1 265 ? 19.210 10.177 -10.436 1.00 93.12 265 MET A CA 1
ATOM 2127 C C . MET A 1 265 ? 20.241 11.196 -10.938 1.00 93.12 265 MET A C 1
ATOM 2129 O O . MET A 1 265 ? 20.425 11.344 -12.149 1.00 93.12 265 MET A O 1
ATOM 2133 N N . THR A 1 266 ? 20.940 11.907 -10.051 1.00 90.38 266 THR A N 1
ATOM 2134 C CA . THR A 1 266 ? 21.833 13.021 -10.429 1.00 90.38 266 THR A CA 1
ATOM 2135 C C . THR A 1 266 ? 23.314 12.655 -10.471 1.00 90.38 266 THR A C 1
ATOM 2137 O O . THR A 1 266 ? 24.086 13.301 -11.179 1.00 90.38 266 THR A O 1
ATOM 2140 N N . THR A 1 267 ? 23.747 11.622 -9.750 1.00 92.19 267 THR A N 1
ATOM 2141 C CA . THR A 1 267 ? 25.157 11.219 -9.688 1.00 92.19 267 THR A CA 1
ATOM 2142 C C . THR A 1 267 ? 25.295 9.713 -9.521 1.00 92.19 267 THR A C 1
ATOM 2144 O O . THR A 1 267 ? 24.444 9.105 -8.897 1.00 92.19 267 THR A O 1
ATOM 2147 N N . LYS A 1 268 ? 26.392 9.137 -10.028 1.00 90.88 268 LYS A N 1
ATOM 2148 C CA . LYS A 1 268 ? 26.781 7.719 -9.876 1.00 90.88 268 LYS A CA 1
ATOM 2149 C C . LYS A 1 268 ? 27.768 7.464 -8.722 1.00 90.88 268 LYS A C 1
ATOM 2151 O O . LYS A 1 268 ? 28.464 6.458 -8.711 1.00 90.88 268 LYS A O 1
ATOM 2156 N N . ASN A 1 269 ? 27.939 8.441 -7.830 1.00 91.88 269 ASN A N 1
ATOM 2157 C CA . ASN A 1 269 ? 28.933 8.398 -6.759 1.00 91.88 269 ASN A CA 1
ATOM 2158 C C . ASN A 1 269 ? 28.312 7.806 -5.486 1.00 91.88 269 ASN A C 1
ATOM 2160 O O . ASN A 1 269 ? 27.606 8.505 -4.757 1.00 91.88 269 ASN A O 1
ATOM 2164 N N . ASP A 1 270 ? 28.631 6.544 -5.222 1.00 90.88 270 ASP A N 1
ATOM 2165 C CA . ASP A 1 270 ? 28.211 5.772 -4.050 1.00 90.88 270 ASP A CA 1
ATOM 2166 C C . ASP A 1 270 ? 28.551 6.450 -2.714 1.00 90.88 270 ASP A C 1
ATOM 2168 O O . ASP A 1 270 ? 27.717 6.480 -1.813 1.00 90.88 270 ASP A O 1
ATOM 2172 N N . LYS A 1 271 ? 29.707 7.113 -2.594 1.00 93.81 271 LYS A N 1
ATOM 2173 C CA . LYS A 1 271 ? 30.078 7.873 -1.387 1.00 93.81 271 LYS A CA 1
ATOM 2174 C C . LYS A 1 271 ? 29.116 9.027 -1.113 1.00 93.81 271 LYS A C 1
ATOM 2176 O O . LYS A 1 271 ? 28.944 9.412 0.039 1.00 93.81 271 LYS A O 1
ATOM 2181 N N . LYS A 1 272 ? 28.497 9.619 -2.144 1.00 94.00 272 LYS A N 1
ATOM 2182 C CA . LYS A 1 272 ? 27.459 10.652 -1.956 1.00 94.00 272 LYS A CA 1
ATOM 2183 C C . LYS A 1 272 ? 26.130 10.041 -1.517 1.00 94.00 272 LYS A C 1
ATOM 2185 O O . LYS A 1 272 ? 25.416 10.692 -0.764 1.00 94.00 272 LYS A O 1
ATOM 2190 N N . TRP A 1 273 ? 25.815 8.829 -1.963 1.00 96.44 273 TRP A N 1
ATOM 2191 C CA . TRP A 1 273 ? 24.627 8.086 -1.538 1.00 96.44 273 TRP A CA 1
ATOM 2192 C C . TRP A 1 273 ? 24.760 7.592 -0.093 1.00 96.44 273 TRP A C 1
ATOM 2194 O O . TRP A 1 273 ? 23.843 7.787 0.699 1.00 96.44 273 TRP A O 1
ATOM 2204 N N . ALA A 1 274 ? 25.941 7.094 0.285 1.00 95.25 274 ALA A N 1
ATOM 2205 C CA . ALA A 1 274 ? 26.268 6.632 1.635 1.00 95.25 274 ALA A CA 1
ATOM 2206 C C . ALA A 1 274 ? 26.121 7.723 2.712 1.00 95.25 274 ALA A C 1
ATOM 2208 O O . ALA A 1 274 ? 25.849 7.420 3.868 1.00 95.25 274 ALA A O 1
ATOM 2209 N N . LYS A 1 275 ? 26.263 9.005 2.339 1.00 95.12 275 LYS A N 1
ATOM 2210 C CA . LYS A 1 275 ? 25.998 10.142 3.241 1.00 95.12 275 LYS A CA 1
ATOM 2211 C C . LYS A 1 275 ? 24.515 10.330 3.565 1.00 95.12 275 LYS A C 1
ATOM 2213 O O . LYS A 1 275 ? 24.205 10.978 4.556 1.00 95.12 275 LYS A O 1
ATOM 2218 N N . ILE A 1 276 ? 23.623 9.838 2.707 1.00 94.31 276 ILE A N 1
ATOM 2219 C CA . ILE A 1 276 ? 22.170 9.909 2.899 1.00 94.31 276 ILE A CA 1
ATOM 2220 C C . ILE A 1 276 ? 21.688 8.650 3.615 1.00 94.31 276 ILE A C 1
ATOM 2222 O O . ILE A 1 276 ? 20.901 8.735 4.552 1.00 94.31 276 ILE A O 1
ATOM 2226 N N . MET A 1 277 ? 22.158 7.488 3.162 1.00 94.25 277 MET A N 1
ATOM 2227 C CA . MET A 1 277 ? 21.755 6.192 3.686 1.00 94.25 277 MET A CA 1
ATOM 2228 C C . MET A 1 277 ? 22.947 5.244 3.677 1.00 94.25 277 MET A C 1
ATOM 2230 O O . MET A 1 277 ? 23.526 5.003 2.620 1.00 94.25 277 MET A O 1
ATOM 2234 N N . ASP A 1 278 ? 23.297 4.680 4.831 1.00 93.00 278 ASP A N 1
ATOM 2235 C CA . ASP A 1 278 ? 24.365 3.683 4.898 1.00 93.00 278 ASP A CA 1
ATOM 2236 C C . ASP A 1 278 ? 23.927 2.399 4.166 1.00 93.00 278 ASP A C 1
ATOM 2238 O O . ASP A 1 278 ? 22.860 1.858 4.481 1.00 93.00 278 ASP A O 1
ATOM 2242 N N . PRO A 1 279 ? 24.726 1.871 3.218 1.00 91.81 279 PRO A N 1
ATOM 2243 C CA . PRO A 1 279 ? 24.388 0.651 2.489 1.00 91.81 279 PRO A CA 1
ATOM 2244 C C . PRO A 1 279 ? 24.129 -0.558 3.406 1.00 91.81 279 PRO A C 1
ATOM 2246 O O . PRO A 1 279 ? 23.371 -1.447 3.031 1.00 91.81 279 PRO A O 1
ATOM 2249 N N . HIS A 1 280 ? 24.693 -0.634 4.613 1.00 90.44 280 HIS A N 1
ATOM 2250 C CA . HIS A 1 280 ? 24.420 -1.730 5.551 1.00 90.44 280 HIS A CA 1
ATOM 2251 C C . HIS A 1 280 ? 22.975 -1.725 6.060 1.00 90.44 280 HIS A C 1
ATOM 2253 O O . HIS A 1 280 ? 22.425 -2.794 6.330 1.00 90.44 280 HIS A O 1
ATOM 2259 N N . VAL A 1 281 ? 22.341 -0.552 6.150 1.00 90.00 281 VAL A N 1
ATOM 2260 C CA . VAL A 1 281 ? 20.942 -0.417 6.587 1.00 90.00 281 VAL A CA 1
ATOM 2261 C C . VAL A 1 281 ? 19.989 -1.008 5.546 1.00 90.00 281 VAL A C 1
ATOM 2263 O O . VAL A 1 281 ? 18.983 -1.614 5.917 1.00 90.00 281 VAL A O 1
ATOM 2266 N N . LEU A 1 282 ? 20.343 -0.933 4.256 1.00 91.62 282 LEU A N 1
ATOM 2267 C CA . LEU A 1 282 ? 19.539 -1.475 3.152 1.00 91.62 282 LEU A CA 1
ATOM 2268 C C . LEU A 1 282 ? 19.307 -2.986 3.294 1.00 91.62 282 LEU A C 1
ATOM 2270 O O . LEU A 1 282 ? 18.265 -3.487 2.889 1.00 91.62 282 LEU A O 1
ATOM 2274 N N . ARG A 1 283 ? 20.225 -3.728 3.931 1.00 86.94 283 ARG A N 1
ATOM 2275 C CA . ARG A 1 283 ? 20.066 -5.181 4.146 1.00 86.94 283 ARG A CA 1
ATOM 2276 C C . ARG A 1 283 ? 18.869 -5.537 5.027 1.00 86.94 283 ARG A C 1
ATOM 2278 O O . ARG A 1 283 ? 18.366 -6.650 4.940 1.00 86.94 283 ARG A O 1
ATOM 2285 N N . LYS A 1 284 ? 18.436 -4.608 5.884 1.00 85.06 284 LYS A N 1
ATOM 2286 C CA . LYS A 1 284 ? 17.280 -4.774 6.776 1.00 85.06 284 LYS A CA 1
ATOM 2287 C C . LYS A 1 284 ? 16.028 -4.079 6.250 1.00 85.06 284 LYS A C 1
ATOM 2289 O O . LYS A 1 284 ? 15.012 -4.065 6.939 1.00 85.06 284 LYS A O 1
ATOM 2294 N N . TRP A 1 285 ? 16.090 -3.467 5.068 1.00 85.94 285 TRP A N 1
ATOM 2295 C CA . TRP A 1 285 ? 14.930 -2.783 4.522 1.00 85.94 285 TRP A CA 1
ATOM 2296 C C . TRP A 1 285 ? 13.795 -3.769 4.246 1.00 85.94 285 TRP A C 1
ATOM 2298 O O . TRP A 1 285 ? 14.007 -4.767 3.549 1.00 85.94 285 TRP A O 1
ATOM 2308 N N . PRO A 1 286 ? 12.569 -3.472 4.708 1.00 79.50 286 PRO A N 1
ATOM 2309 C CA . PRO A 1 286 ? 11.402 -4.184 4.227 1.00 79.50 286 PRO A CA 1
ATOM 2310 C C . PRO A 1 286 ? 11.182 -3.878 2.740 1.00 79.50 286 PRO A C 1
ATOM 2312 O O . PRO A 1 286 ? 11.579 -2.826 2.226 1.00 79.50 286 PRO A O 1
ATOM 2315 N N . ALA A 1 287 ? 10.474 -4.773 2.046 1.00 79.38 287 ALA A N 1
ATOM 2316 C CA . ALA A 1 287 ? 10.156 -4.619 0.623 1.00 79.38 287 ALA A CA 1
ATOM 2317 C C . ALA A 1 287 ? 9.476 -3.274 0.294 1.00 79.38 287 ALA A C 1
ATOM 2319 O O . ALA A 1 287 ? 9.652 -2.747 -0.800 1.00 79.38 287 ALA A O 1
ATOM 2320 N N . SER A 1 288 ? 8.735 -2.688 1.239 1.00 77.38 288 SER A N 1
ATOM 2321 C CA . SER A 1 288 ? 8.075 -1.391 1.075 1.00 77.38 288 SER A CA 1
ATOM 2322 C C . SER A 1 288 ? 9.044 -0.225 0.846 1.00 77.38 288 SER A C 1
ATOM 2324 O O . SER A 1 288 ? 8.745 0.641 0.025 1.00 77.38 288 SER A O 1
ATOM 2326 N N . LEU A 1 289 ? 10.209 -0.205 1.506 1.00 87.31 289 LEU A N 1
ATOM 2327 C CA . LEU A 1 289 ? 11.218 0.843 1.292 1.00 87.31 289 LEU A CA 1
ATOM 2328 C C . LEU A 1 289 ? 11.918 0.682 -0.060 1.00 87.31 289 LEU A C 1
ATOM 2330 O O . LEU A 1 289 ? 12.163 1.670 -0.749 1.00 87.31 289 LEU A O 1
ATOM 2334 N N . TRP A 1 290 ? 12.163 -0.559 -0.486 1.00 91.00 290 TRP A N 1
ATOM 2335 C CA . TRP A 1 290 ? 12.681 -0.848 -1.825 1.00 91.00 290 TRP A CA 1
ATOM 2336 C C . TRP A 1 290 ? 11.703 -0.433 -2.927 1.00 91.00 290 TRP A C 1
ATOM 2338 O O . TRP A 1 290 ? 12.106 0.186 -3.911 1.00 91.00 290 TRP A O 1
ATOM 2348 N N . ILE A 1 291 ? 10.412 -0.725 -2.741 1.00 83.06 291 ILE A N 1
ATOM 2349 C CA . ILE A 1 291 ? 9.337 -0.267 -3.628 1.00 83.06 291 ILE A CA 1
ATOM 2350 C C . ILE A 1 291 ? 9.338 1.261 -3.714 1.00 83.06 291 ILE A C 1
ATOM 2352 O O . ILE A 1 291 ? 9.324 1.797 -4.817 1.00 83.06 291 ILE A O 1
ATOM 2356 N N . LEU A 1 292 ? 9.410 1.957 -2.574 1.00 85.75 292 LEU A N 1
ATOM 2357 C CA . LEU A 1 292 ? 9.448 3.419 -2.526 1.00 85.75 292 LEU A CA 1
ATOM 2358 C C . LEU A 1 292 ? 10.662 3.993 -3.270 1.00 85.75 292 LEU A C 1
ATOM 2360 O O . LEU A 1 292 ? 10.511 4.952 -4.029 1.00 85.75 292 LEU A O 1
ATOM 2364 N N . LEU A 1 293 ? 11.851 3.412 -3.080 1.00 95.00 293 LEU A N 1
ATOM 2365 C CA . LEU A 1 293 ? 13.061 3.836 -3.784 1.00 95.00 293 LEU A CA 1
ATOM 2366 C C . LEU A 1 293 ? 12.885 3.700 -5.302 1.00 95.00 293 LEU A C 1
ATOM 2368 O O . LEU A 1 293 ? 13.105 4.660 -6.038 1.00 95.00 293 LEU A O 1
ATOM 2372 N N . LEU A 1 294 ? 12.458 2.526 -5.769 1.00 94.44 294 LEU A N 1
ATOM 2373 C CA . LEU A 1 294 ? 12.282 2.256 -7.195 1.00 94.44 294 LEU A CA 1
ATOM 2374 C C . LEU A 1 294 ? 11.164 3.101 -7.819 1.00 94.44 294 LEU A C 1
ATOM 2376 O O . LEU A 1 294 ? 11.343 3.607 -8.923 1.00 94.44 294 LEU A O 1
ATOM 2380 N N . ASP A 1 295 ? 10.043 3.293 -7.117 1.00 87.50 295 ASP A N 1
ATOM 2381 C CA . ASP A 1 295 ? 8.969 4.187 -7.561 1.00 87.50 295 ASP A CA 1
ATOM 2382 C C . ASP A 1 295 ? 9.494 5.630 -7.699 1.00 87.50 295 ASP A C 1
ATOM 2384 O O . ASP A 1 295 ? 9.226 6.297 -8.698 1.00 87.50 295 ASP A O 1
ATOM 2388 N N . THR A 1 296 ? 10.307 6.098 -6.742 1.00 90.56 296 THR A N 1
ATOM 2389 C CA . THR A 1 296 ? 10.940 7.429 -6.798 1.00 90.56 296 THR A CA 1
ATOM 2390 C C . THR A 1 296 ? 11.831 7.566 -8.033 1.00 90.56 296 THR A C 1
ATOM 2392 O O . THR A 1 296 ? 11.720 8.545 -8.771 1.00 90.56 296 THR A O 1
ATOM 2395 N N . LEU A 1 297 ? 12.687 6.575 -8.301 1.00 94.25 297 LEU A N 1
ATOM 2396 C CA . LEU A 1 297 ? 13.545 6.568 -9.490 1.00 94.25 297 LEU A CA 1
ATOM 2397 C C . LEU A 1 297 ? 12.721 6.591 -10.784 1.00 94.25 297 LEU A C 1
ATOM 2399 O O . LEU A 1 297 ? 13.029 7.364 -11.689 1.00 94.25 297 LEU A O 1
ATOM 2403 N N . LEU A 1 298 ? 11.664 5.780 -10.862 1.00 91.31 298 LEU A N 1
ATOM 2404 C CA . LEU A 1 298 ? 10.797 5.685 -12.037 1.00 91.31 298 LEU A CA 1
ATOM 2405 C C . LEU A 1 298 ? 10.038 6.981 -12.325 1.00 91.31 298 LEU A C 1
ATOM 2407 O O . LEU A 1 298 ? 9.944 7.382 -13.489 1.00 91.31 298 LEU A O 1
ATOM 2411 N N . LEU A 1 299 ? 9.537 7.672 -11.300 1.00 85.12 299 LEU A N 1
ATOM 2412 C CA . LEU A 1 299 ? 8.934 8.986 -11.514 1.00 85.12 299 LEU A CA 1
ATOM 2413 C C . LEU A 1 299 ? 9.955 9.986 -12.013 1.00 85.12 299 LEU A C 1
ATOM 2415 O O . LEU A 1 299 ? 9.694 10.662 -13.002 1.00 85.12 299 LEU A O 1
ATOM 2419 N N . LEU A 1 300 ? 11.099 10.098 -11.340 1.00 87.31 300 LEU A N 1
ATOM 2420 C CA . LEU A 1 300 ? 12.116 11.069 -11.730 1.00 87.31 300 LEU A CA 1
ATOM 2421 C C . LEU A 1 300 ? 12.602 10.799 -13.158 1.00 87.31 300 LEU A C 1
ATOM 2423 O O . LEU A 1 300 ? 12.813 11.739 -13.922 1.00 87.31 300 LEU A O 1
ATOM 2427 N N . GLN A 1 301 ? 12.727 9.528 -13.550 1.00 91.56 301 GLN A N 1
ATOM 2428 C CA . GLN A 1 301 ? 13.028 9.112 -14.920 1.00 91.56 301 GLN A CA 1
ATOM 2429 C C . GLN A 1 301 ? 11.946 9.571 -15.906 1.00 91.56 301 GLN A C 1
ATOM 2431 O O . GLN A 1 301 ? 12.268 10.103 -16.966 1.00 91.56 301 GLN A O 1
ATOM 2436 N N . THR A 1 302 ? 10.674 9.386 -15.545 1.00 81.69 302 THR A N 1
ATOM 2437 C CA . THR A 1 302 ? 9.524 9.741 -16.387 1.00 81.69 302 THR A CA 1
ATOM 2438 C C . THR A 1 302 ? 9.411 11.259 -16.549 1.00 81.69 302 THR A C 1
ATOM 2440 O O . THR A 1 302 ? 9.367 11.735 -17.678 1.00 81.69 302 THR A O 1
ATOM 2443 N N . GLY A 1 303 ? 9.464 12.021 -15.451 1.00 77.12 303 GLY A N 1
ATOM 2444 C CA . GLY A 1 303 ? 9.316 13.481 -15.460 1.00 77.12 303 GLY A CA 1
ATOM 2445 C C . GLY A 1 303 ? 10.499 14.234 -16.074 1.00 77.12 303 GLY A C 1
ATOM 2446 O O . GLY A 1 303 ? 10.311 15.275 -16.690 1.00 77.12 303 GLY A O 1
ATOM 2447 N N . SER A 1 304 ? 11.724 13.708 -15.959 1.00 81.12 304 SER A N 1
ATOM 2448 C CA . SER A 1 304 ? 12.908 14.319 -16.593 1.00 81.12 304 SER A CA 1
ATOM 2449 C C . SER A 1 304 ? 13.226 13.761 -17.984 1.00 81.12 304 SER A C 1
ATOM 2451 O O . SER A 1 304 ? 14.177 14.215 -18.621 1.00 81.12 304 SER A O 1
ATOM 2453 N N . HIS A 1 305 ? 12.495 12.733 -18.432 1.00 75.44 305 HIS A N 1
ATOM 2454 C CA . HIS A 1 305 ? 12.816 11.917 -19.609 1.00 75.44 305 HIS A CA 1
ATOM 2455 C C . HIS A 1 305 ? 14.276 11.412 -19.650 1.00 75.44 305 HIS A C 1
ATOM 2457 O O . HIS A 1 305 ? 14.820 11.103 -20.716 1.00 75.44 305 HIS A O 1
ATOM 2463 N N . LYS A 1 306 ? 14.940 11.323 -18.491 1.00 84.75 306 LYS A N 1
ATOM 2464 C CA . LYS A 1 306 ? 16.351 10.953 -18.391 1.00 84.75 306 LYS A CA 1
ATOM 2465 C C . LYS A 1 306 ? 16.513 9.442 -18.462 1.00 84.75 306 LYS A C 1
ATOM 2467 O O . LYS A 1 306 ? 15.981 8.719 -17.631 1.00 84.75 306 LYS A O 1
ATOM 2472 N N . ARG A 1 307 ? 17.339 8.957 -19.388 1.00 90.38 307 ARG A N 1
ATOM 2473 C CA . ARG A 1 307 ? 17.762 7.548 -19.426 1.00 90.38 307 ARG A CA 1
ATOM 2474 C C . ARG A 1 307 ? 19.002 7.348 -18.560 1.00 90.38 307 ARG A C 1
ATOM 2476 O O . ARG A 1 307 ? 19.956 8.121 -18.661 1.00 90.38 307 ARG A O 1
ATOM 2483 N N . LEU A 1 308 ? 18.995 6.323 -17.711 1.00 93.38 308 LEU A N 1
ATOM 2484 C CA . LEU A 1 308 ? 20.170 5.940 -16.931 1.00 93.38 308 LEU A CA 1
ATOM 2485 C C . LEU A 1 308 ? 21.087 5.083 -17.808 1.00 93.38 308 LEU A C 1
ATOM 2487 O O . LEU A 1 308 ? 20.626 4.231 -18.556 1.00 93.38 308 LEU A O 1
ATOM 2491 N N . THR A 1 309 ? 22.397 5.309 -17.755 1.00 94.94 309 THR A N 1
ATOM 2492 C CA . THR A 1 309 ? 23.334 4.459 -18.504 1.00 94.94 309 THR A CA 1
ATOM 2493 C C . THR A 1 309 ? 23.508 3.112 -17.803 1.00 94.94 309 THR A C 1
ATOM 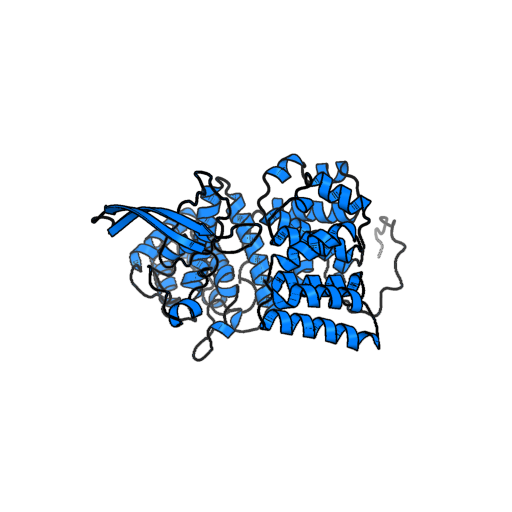2495 O O . THR A 1 309 ? 23.279 3.007 -16.599 1.00 94.94 309 THR A O 1
ATOM 2498 N N . ALA A 1 310 ? 23.987 2.096 -18.527 1.00 94.38 310 ALA A N 1
ATOM 2499 C CA . ALA A 1 310 ? 24.307 0.781 -17.961 1.00 94.38 310 ALA A CA 1
ATOM 2500 C C . ALA A 1 310 ? 25.195 0.881 -16.705 1.00 94.38 310 ALA A C 1
ATOM 2502 O O . ALA A 1 310 ? 24.852 0.351 -15.657 1.00 94.38 310 ALA A O 1
ATOM 2503 N N . VAL A 1 311 ? 26.269 1.679 -16.772 1.00 94.94 311 VAL A N 1
ATOM 2504 C CA . VAL A 1 311 ? 27.179 1.929 -15.636 1.00 94.94 311 VAL A CA 1
ATOM 2505 C C . VAL A 1 311 ? 26.458 2.570 -14.445 1.00 94.94 311 VAL A C 1
ATOM 2507 O O . VAL A 1 311 ? 26.828 2.350 -13.295 1.00 94.94 311 VAL A O 1
ATOM 2510 N N . HIS A 1 312 ? 25.445 3.398 -14.701 1.00 95.69 312 HIS A N 1
ATOM 2511 C CA . HIS A 1 312 ? 24.660 4.029 -13.644 1.00 95.69 312 HIS A CA 1
ATOM 2512 C C . HIS A 1 312 ? 23.735 3.012 -12.969 1.00 95.69 312 HIS A C 1
ATOM 2514 O O . HIS A 1 312 ? 23.707 2.941 -11.744 1.00 95.69 312 HIS A O 1
ATOM 2520 N N . LEU A 1 313 ? 23.031 2.194 -13.754 1.00 96.56 313 LEU A N 1
ATOM 2521 C CA . LEU A 1 313 ? 22.199 1.105 -13.237 1.00 96.56 313 LEU A CA 1
ATOM 2522 C C . LEU A 1 313 ? 23.036 0.098 -12.434 1.00 96.56 313 LEU A C 1
ATOM 2524 O O . LEU A 1 313 ? 22.634 -0.273 -11.335 1.00 96.56 313 LEU A O 1
ATOM 2528 N N . ASP A 1 314 ? 24.229 -0.253 -12.919 1.00 95.81 314 ASP A N 1
ATOM 2529 C CA . ASP A 1 314 ? 25.157 -1.147 -12.216 1.00 95.81 314 ASP A CA 1
ATOM 2530 C C . ASP A 1 314 ? 25.607 -0.549 -10.878 1.00 95.81 314 ASP A C 1
ATOM 2532 O O . ASP A 1 314 ? 25.673 -1.258 -9.878 1.00 95.81 314 ASP A O 1
ATOM 2536 N N . ALA A 1 315 ? 25.864 0.764 -10.825 1.00 96.88 315 ALA A N 1
ATOM 2537 C CA . ALA A 1 315 ? 26.196 1.442 -9.575 1.00 96.88 315 ALA A CA 1
ATOM 2538 C C . ALA A 1 315 ? 25.028 1.403 -8.573 1.00 96.88 315 ALA A C 1
ATOM 2540 O O . ALA A 1 315 ? 25.254 1.143 -7.393 1.00 96.88 315 ALA A O 1
ATOM 2541 N N . ILE A 1 316 ? 23.789 1.633 -9.030 1.00 96.81 316 ILE A N 1
ATOM 2542 C CA . ILE A 1 316 ? 22.587 1.561 -8.179 1.00 96.81 316 ILE A CA 1
ATOM 2543 C C . ILE A 1 316 ? 22.412 0.144 -7.621 1.00 96.81 316 ILE A C 1
ATOM 2545 O O . ILE A 1 316 ? 22.238 -0.016 -6.413 1.00 96.81 316 ILE A O 1
ATOM 2549 N N . ASP A 1 317 ? 22.492 -0.878 -8.474 1.00 96.31 317 ASP A N 1
ATOM 2550 C CA . ASP A 1 317 ? 22.321 -2.272 -8.056 1.00 96.31 317 ASP A CA 1
ATOM 2551 C C . ASP A 1 317 ? 23.463 -2.728 -7.133 1.00 96.31 317 ASP A C 1
ATOM 2553 O O . ASP A 1 317 ? 23.210 -3.357 -6.109 1.00 96.31 317 ASP A O 1
ATOM 2557 N N . ALA A 1 318 ? 24.711 -2.329 -7.407 1.00 96.31 318 ALA A N 1
ATOM 2558 C CA . ALA A 1 318 ? 25.847 -2.600 -6.525 1.00 96.31 318 ALA A CA 1
ATOM 2559 C C . ALA A 1 318 ? 25.679 -1.949 -5.140 1.00 96.31 318 ALA A C 1
ATOM 2561 O O . ALA A 1 318 ? 25.910 -2.599 -4.121 1.00 96.31 318 ALA A O 1
ATOM 2562 N N . PHE A 1 319 ? 25.215 -0.695 -5.077 1.00 96.12 319 PHE A N 1
ATOM 2563 C CA . PHE A 1 319 ? 24.910 -0.027 -3.805 1.00 96.12 319 PHE A CA 1
ATOM 2564 C C . PHE A 1 319 ? 23.783 -0.732 -3.036 1.00 96.12 319 PHE A C 1
ATOM 2566 O O . PHE A 1 319 ? 23.783 -0.764 -1.806 1.00 96.12 319 PHE A O 1
ATOM 2573 N N . ALA A 1 320 ? 22.851 -1.346 -3.765 1.00 94.69 320 ALA A N 1
ATOM 2574 C CA . ALA A 1 320 ? 21.793 -2.191 -3.230 1.00 94.69 320 ALA A CA 1
ATOM 2575 C C . ALA A 1 320 ? 22.240 -3.640 -2.931 1.00 94.69 320 ALA A C 1
ATOM 2577 O O . ALA A 1 320 ? 21.386 -4.503 -2.741 1.00 94.69 320 ALA A O 1
ATOM 2578 N N . HIS A 1 321 ? 23.547 -3.934 -2.882 1.00 94.44 321 HIS A N 1
ATOM 2579 C CA . HIS A 1 321 ? 24.110 -5.287 -2.693 1.00 94.44 321 HIS A CA 1
ATOM 2580 C C . HIS A 1 321 ? 23.568 -6.313 -3.699 1.00 94.44 321 HIS A C 1
ATOM 2582 O O . HIS A 1 321 ? 23.321 -7.465 -3.350 1.00 94.44 321 HIS A O 1
ATOM 2588 N N . HIS A 1 322 ? 23.334 -5.883 -4.938 1.00 94.44 322 HIS A N 1
ATOM 2589 C CA . HIS A 1 322 ? 22.734 -6.670 -6.018 1.00 94.44 322 HIS A CA 1
ATOM 2590 C C . HIS A 1 322 ? 21.326 -7.205 -5.722 1.00 94.44 322 HIS A C 1
ATOM 2592 O O . HIS A 1 322 ? 20.844 -8.120 -6.397 1.00 94.44 322 HIS A O 1
ATOM 2598 N N . HIS A 1 323 ? 20.638 -6.645 -4.721 1.00 92.62 323 HIS A N 1
ATOM 2599 C CA . HIS A 1 323 ? 19.303 -7.089 -4.336 1.00 92.62 323 HIS A CA 1
ATOM 2600 C C . HIS A 1 323 ? 18.281 -6.907 -5.468 1.00 92.62 323 HIS A C 1
ATOM 2602 O O . HIS A 1 323 ? 17.423 -7.766 -5.656 1.00 92.62 323 HIS A O 1
ATOM 2608 N N . LEU A 1 324 ? 18.381 -5.835 -6.265 1.00 93.38 324 LEU A N 1
ATOM 2609 C CA . LEU A 1 324 ? 17.407 -5.536 -7.325 1.00 93.38 324 LEU A CA 1
ATOM 2610 C C . LEU A 1 324 ? 17.496 -6.549 -8.475 1.00 93.38 324 LEU A C 1
ATOM 2612 O O . LEU A 1 324 ? 16.482 -6.910 -9.069 1.00 93.38 324 LEU A O 1
ATOM 2616 N N . SER A 1 325 ? 18.702 -7.053 -8.742 1.00 89.81 325 SER A N 1
ATOM 2617 C CA . SER A 1 325 ? 18.952 -8.088 -9.748 1.00 89.81 325 SER A CA 1
ATOM 2618 C C . SER A 1 325 ? 18.671 -9.522 -9.293 1.00 89.81 325 SER A C 1
ATOM 2620 O O . SER A 1 325 ? 18.500 -10.383 -10.159 1.00 89.81 325 SER A O 1
ATOM 2622 N N . THR A 1 326 ? 18.670 -9.793 -7.984 1.00 87.50 326 THR A N 1
ATOM 2623 C CA . THR A 1 326 ? 18.619 -11.160 -7.418 1.00 87.50 326 THR A CA 1
ATOM 2624 C C . THR A 1 326 ? 17.327 -11.476 -6.667 1.00 87.50 326 THR A C 1
ATOM 2626 O O . THR A 1 326 ? 17.049 -12.635 -6.376 1.00 87.50 326 THR A O 1
ATOM 2629 N N . THR A 1 327 ? 16.517 -10.467 -6.349 1.00 84.44 327 THR A N 1
ATOM 2630 C CA . THR A 1 327 ? 15.263 -10.658 -5.619 1.00 84.44 327 THR A CA 1
ATOM 2631 C C . THR A 1 327 ? 14.234 -11.458 -6.419 1.00 84.44 327 THR A C 1
ATOM 2633 O O . THR A 1 327 ? 14.021 -11.225 -7.607 1.00 84.44 327 THR A O 1
ATOM 2636 N N . HIS A 1 328 ? 13.517 -12.352 -5.735 1.00 81.19 328 HIS A N 1
ATOM 2637 C CA . HIS A 1 328 ? 12.347 -13.049 -6.282 1.00 81.19 328 HIS A CA 1
ATOM 2638 C C . HIS A 1 328 ? 11.037 -12.273 -6.062 1.00 81.19 328 HIS A C 1
ATOM 2640 O O . HIS A 1 328 ? 9.974 -12.691 -6.522 1.00 81.19 328 HIS A O 1
ATOM 2646 N N . ASN A 1 329 ? 11.085 -11.121 -5.382 1.00 82.38 329 ASN A N 1
ATOM 2647 C CA . ASN A 1 329 ? 9.901 -10.307 -5.135 1.00 82.38 329 ASN A CA 1
ATOM 2648 C C . ASN A 1 329 ? 9.389 -9.678 -6.444 1.00 82.38 329 ASN A C 1
ATOM 2650 O O . ASN A 1 329 ? 10.057 -8.838 -7.047 1.00 82.38 329 ASN A O 1
ATOM 2654 N N . SER A 1 330 ? 8.173 -10.048 -6.855 1.00 80.31 330 SER A N 1
ATOM 2655 C CA . SER A 1 330 ? 7.572 -9.591 -8.116 1.00 80.31 330 SER A CA 1
ATOM 2656 C C . SER A 1 330 ? 7.401 -8.069 -8.205 1.00 80.31 330 SER A C 1
ATOM 2658 O O . SER A 1 330 ? 7.574 -7.506 -9.281 1.00 80.31 330 SER A O 1
ATOM 2660 N N . GLU A 1 331 ? 7.111 -7.378 -7.095 1.00 81.31 331 GLU A N 1
ATOM 2661 C CA . GLU A 1 331 ? 6.961 -5.913 -7.081 1.00 81.31 331 GLU A CA 1
ATOM 2662 C C . GLU A 1 331 ? 8.296 -5.202 -7.342 1.00 81.31 331 GLU A C 1
ATOM 2664 O O . GLU A 1 331 ? 8.313 -4.152 -7.991 1.00 81.31 331 GLU A O 1
ATOM 2669 N N . LEU A 1 332 ? 9.403 -5.767 -6.852 1.00 88.12 332 LEU A N 1
ATOM 2670 C CA . LEU A 1 332 ? 10.745 -5.223 -7.061 1.00 88.12 332 LEU A CA 1
ATOM 2671 C C . LEU A 1 332 ? 11.258 -5.546 -8.463 1.00 88.12 332 LEU A C 1
ATOM 2673 O O . LEU A 1 332 ? 11.687 -4.634 -9.168 1.00 88.12 332 LEU A O 1
ATOM 2677 N N . ARG A 1 333 ? 11.125 -6.809 -8.894 1.00 92.31 333 ARG A N 1
ATOM 2678 C CA . ARG A 1 333 ? 11.480 -7.261 -10.250 1.00 92.31 333 ARG A CA 1
ATOM 2679 C C . ARG A 1 333 ? 10.787 -6.409 -11.309 1.00 92.31 333 ARG A C 1
ATOM 2681 O O . ARG A 1 333 ? 11.457 -5.834 -12.159 1.00 92.31 333 ARG A O 1
ATOM 2688 N N . PHE A 1 334 ? 9.465 -6.251 -11.205 1.00 89.94 334 PHE A N 1
ATOM 2689 C CA . PHE A 1 334 ? 8.671 -5.435 -12.127 1.00 89.94 334 PHE A CA 1
ATOM 2690 C C . PHE A 1 334 ? 9.225 -4.011 -12.274 1.00 89.94 334 PHE A C 1
ATOM 2692 O O . PHE A 1 334 ? 9.464 -3.547 -13.390 1.00 89.94 334 PHE A O 1
ATOM 2699 N N . ARG A 1 335 ? 9.456 -3.315 -11.156 1.00 94.31 335 ARG A N 1
ATOM 2700 C CA . ARG A 1 335 ? 9.946 -1.930 -11.169 1.00 94.31 335 ARG A CA 1
ATOM 2701 C C . ARG A 1 335 ? 11.371 -1.817 -11.685 1.00 94.31 335 ARG A C 1
ATOM 2703 O O . ARG A 1 335 ? 11.665 -0.897 -12.442 1.00 94.31 335 ARG A O 1
ATOM 2710 N N . TRP A 1 336 ? 12.237 -2.747 -11.296 1.00 97.12 336 TRP A N 1
ATOM 2711 C CA . TRP A 1 336 ? 13.614 -2.784 -11.769 1.00 97.12 336 TRP A CA 1
ATOM 2712 C C . TRP A 1 336 ? 13.674 -3.004 -13.284 1.00 97.12 336 TRP A C 1
ATOM 2714 O O . TRP A 1 336 ? 14.294 -2.213 -13.989 1.00 97.12 336 TRP A O 1
ATOM 2724 N N . PHE A 1 337 ? 12.934 -3.986 -13.810 1.00 96.75 337 PHE A N 1
ATOM 2725 C CA . PHE A 1 337 ? 12.837 -4.215 -15.254 1.00 96.75 337 PHE A CA 1
ATOM 2726 C C . PHE A 1 337 ? 12.252 -3.011 -15.989 1.00 96.75 337 PHE A C 1
ATOM 2728 O O . PHE A 1 337 ? 12.779 -2.621 -17.026 1.00 96.75 337 PHE A O 1
ATOM 2735 N N . THR A 1 338 ? 11.228 -2.369 -15.426 1.00 95.69 338 THR A N 1
ATOM 2736 C CA . THR A 1 338 ? 10.646 -1.140 -15.985 1.00 95.69 338 THR A CA 1
ATOM 2737 C C . THR A 1 338 ? 11.700 -0.030 -16.083 1.00 95.69 338 THR A C 1
ATOM 2739 O O . THR A 1 338 ? 11.877 0.568 -17.145 1.00 95.69 338 THR A O 1
ATOM 2742 N N . LEU A 1 339 ? 12.455 0.214 -15.005 1.00 96.19 339 LEU A N 1
ATOM 2743 C CA . LEU A 1 339 ? 13.488 1.254 -14.941 1.00 96.19 339 LEU A CA 1
ATOM 2744 C C . LEU A 1 339 ? 14.606 1.005 -15.965 1.00 96.19 339 LEU A C 1
ATOM 2746 O O . LEU A 1 339 ? 15.029 1.933 -16.669 1.00 96.19 339 LEU A O 1
ATOM 2750 N N . SER A 1 340 ? 15.056 -0.247 -16.073 1.00 96.38 340 SER A N 1
ATOM 2751 C CA . SER A 1 340 ? 16.083 -0.684 -17.021 1.00 96.38 340 SER A CA 1
ATOM 2752 C C . SER A 1 340 ? 15.604 -0.606 -18.473 1.00 96.38 340 SER A C 1
ATOM 2754 O O . SER A 1 340 ? 16.293 -0.016 -19.306 1.00 96.38 340 SER A O 1
ATOM 2756 N N . LEU A 1 341 ? 14.404 -1.108 -18.790 1.00 95.06 341 LEU A N 1
ATOM 2757 C CA . LEU A 1 341 ? 13.844 -1.058 -20.146 1.00 95.06 341 LEU A CA 1
ATOM 2758 C C . LEU A 1 341 ? 13.633 0.375 -20.627 1.00 95.06 341 LEU A C 1
ATOM 2760 O O . LEU A 1 341 ? 14.011 0.696 -21.755 1.00 95.06 341 LEU A O 1
ATOM 2764 N N . ARG A 1 342 ? 13.105 1.261 -19.776 1.00 94.00 342 ARG A N 1
ATOM 2765 C CA . ARG A 1 342 ? 12.951 2.693 -20.094 1.00 94.00 342 ARG A CA 1
ATOM 2766 C C . ARG A 1 342 ? 14.291 3.404 -20.263 1.00 94.00 342 ARG A C 1
ATOM 2768 O O . ARG A 1 342 ? 14.404 4.355 -21.035 1.00 94.00 342 ARG A O 1
ATOM 2775 N N . SER A 1 343 ? 15.331 2.893 -19.608 1.00 94.56 343 SER A N 1
ATOM 2776 C CA . SER A 1 343 ? 16.721 3.308 -19.815 1.00 94.56 343 SER A CA 1
ATOM 2777 C C . SER A 1 343 ? 17.373 2.684 -21.056 1.00 94.56 343 SER A C 1
ATOM 2779 O O . SER A 1 343 ? 18.520 3.001 -21.357 1.00 94.56 343 SER A O 1
ATOM 2781 N N . CYS A 1 344 ? 16.646 1.848 -21.806 1.00 93.81 344 CYS A N 1
ATOM 2782 C CA . CYS A 1 344 ? 17.137 1.082 -22.956 1.00 93.81 344 CYS A CA 1
ATOM 2783 C C . CYS A 1 344 ? 18.264 0.089 -22.610 1.00 93.81 344 CYS A C 1
ATOM 2785 O O . CYS A 1 344 ? 19.072 -0.255 -23.472 1.00 93.81 344 CYS A O 1
ATOM 2787 N N . ASP A 1 345 ? 18.320 -0.389 -21.364 1.00 94.94 345 ASP A N 1
ATOM 2788 C CA . ASP A 1 345 ? 19.259 -1.428 -20.948 1.00 94.94 345 ASP A CA 1
ATOM 2789 C C . ASP A 1 345 ? 18.696 -2.816 -21.269 1.00 94.94 345 ASP A C 1
ATOM 2791 O O . ASP A 1 345 ? 17.848 -3.348 -20.556 1.00 94.94 345 ASP A O 1
ATOM 2795 N N . LEU A 1 346 ? 19.170 -3.415 -22.362 1.00 94.75 346 LEU A N 1
ATOM 2796 C CA . LEU A 1 346 ? 18.692 -4.718 -22.830 1.00 94.75 346 LEU A CA 1
ATOM 2797 C C . LEU A 1 346 ? 19.327 -5.910 -22.105 1.00 94.75 346 LEU A C 1
ATOM 2799 O O . LEU A 1 346 ? 18.916 -7.042 -22.338 1.00 94.75 346 LEU A O 1
ATOM 2803 N N . ARG A 1 347 ? 20.279 -5.692 -21.189 1.00 94.81 347 ARG A N 1
ATOM 2804 C CA . ARG A 1 347 ? 20.891 -6.780 -20.400 1.00 94.81 347 ARG A CA 1
ATOM 2805 C C . ARG A 1 347 ? 19.889 -7.457 -19.459 1.00 94.81 347 ARG A C 1
ATOM 2807 O O . ARG A 1 347 ? 20.132 -8.564 -18.989 1.00 94.81 347 ARG A O 1
ATOM 2814 N N . VAL A 1 348 ? 18.765 -6.799 -19.160 1.00 93.56 348 VAL A N 1
ATOM 2815 C CA . VAL A 1 348 ? 17.669 -7.377 -18.364 1.00 93.56 348 VAL A CA 1
ATOM 2816 C C . VAL A 1 348 ? 16.613 -8.087 -19.215 1.00 93.56 348 VAL A C 1
ATOM 2818 O O . VAL A 1 348 ? 15.667 -8.625 -18.644 1.00 93.56 348 VAL A O 1
ATOM 2821 N N . LEU A 1 349 ? 16.741 -8.085 -20.550 1.00 95.50 349 LEU A N 1
ATOM 2822 C CA . LEU A 1 349 ? 15.680 -8.531 -21.456 1.00 95.50 349 LEU A CA 1
ATOM 2823 C C . LEU A 1 349 ? 15.283 -9.983 -21.192 1.00 95.50 349 LEU A C 1
ATOM 2825 O O . LEU A 1 349 ? 14.106 -10.238 -20.963 1.00 95.50 349 LEU A O 1
ATOM 2829 N N . ASP A 1 350 ? 16.248 -10.899 -21.137 1.00 95.75 350 ASP A N 1
ATOM 2830 C CA . ASP A 1 350 ? 15.963 -12.322 -20.917 1.00 95.75 350 ASP A CA 1
ATOM 2831 C C . ASP A 1 350 ? 15.255 -12.541 -19.573 1.00 95.75 350 ASP A C 1
ATOM 2833 O O . ASP A 1 350 ? 14.178 -13.127 -19.524 1.00 95.75 350 ASP A O 1
ATOM 2837 N N . ARG A 1 351 ? 15.757 -11.914 -18.498 1.00 95.06 351 ARG A N 1
ATOM 2838 C CA . ARG A 1 351 ? 15.119 -11.946 -17.167 1.00 95.06 351 ARG A CA 1
ATOM 2839 C C . ARG A 1 351 ? 13.718 -11.330 -17.151 1.00 95.06 351 ARG A C 1
ATOM 2841 O O . ARG A 1 351 ? 12.875 -11.748 -16.360 1.00 95.06 351 ARG A O 1
ATOM 2848 N N . THR A 1 352 ? 13.469 -10.333 -17.998 1.00 95.88 352 THR A N 1
ATOM 2849 C CA . THR A 1 352 ? 12.139 -9.732 -18.154 1.00 95.88 352 THR A CA 1
ATOM 2850 C C . THR A 1 352 ? 11.195 -10.699 -18.854 1.00 95.88 352 THR A C 1
ATOM 2852 O O . THR A 1 352 ? 10.056 -10.852 -18.426 1.00 95.88 352 THR A O 1
ATOM 2855 N N . VAL A 1 353 ? 11.653 -11.357 -19.920 1.00 95.44 353 VAL A N 1
ATOM 2856 C CA . VAL A 1 353 ? 10.855 -12.341 -20.659 1.00 95.44 353 VAL A CA 1
ATOM 2857 C C . VAL A 1 353 ? 10.542 -13.549 -19.779 1.00 95.44 353 VAL A C 1
ATOM 2859 O O . VAL A 1 353 ? 9.395 -13.987 -19.755 1.00 95.44 353 VAL A O 1
ATOM 2862 N N . ASP A 1 354 ? 11.508 -14.032 -18.998 1.00 93.50 354 ASP A N 1
ATOM 2863 C CA . ASP A 1 354 ? 11.283 -15.110 -18.032 1.00 93.50 354 ASP A CA 1
ATOM 2864 C C . ASP A 1 354 ? 10.231 -14.705 -16.990 1.00 93.50 354 ASP A C 1
ATOM 2866 O O . ASP A 1 354 ? 9.257 -15.421 -16.776 1.00 93.50 354 ASP A O 1
ATOM 2870 N N . PHE A 1 355 ? 10.337 -13.494 -16.432 1.00 90.50 355 PHE A N 1
ATOM 2871 C CA . PHE A 1 355 ? 9.324 -12.948 -15.523 1.00 90.50 355 PHE A CA 1
ATOM 2872 C C . PHE A 1 355 ? 7.930 -12.851 -16.164 1.00 90.50 355 PHE A C 1
ATOM 2874 O O . PHE A 1 355 ? 6.925 -13.152 -15.525 1.00 90.50 355 PHE A O 1
ATOM 2881 N N . LEU A 1 356 ? 7.847 -12.465 -17.440 1.00 91.25 356 LEU A N 1
ATOM 2882 C CA . LEU A 1 356 ? 6.581 -12.421 -18.177 1.00 91.25 356 LEU A CA 1
ATOM 2883 C C . LEU A 1 356 ? 5.969 -13.812 -18.385 1.00 91.25 356 LEU A C 1
ATOM 2885 O O . LEU A 1 356 ? 4.749 -13.903 -18.488 1.00 91.25 356 LEU A O 1
ATOM 2889 N N . LYS A 1 357 ? 6.773 -14.877 -18.433 1.00 88.12 357 LYS A N 1
ATOM 2890 C CA . LYS A 1 357 ? 6.289 -16.264 -18.524 1.00 88.12 357 LYS A CA 1
ATOM 2891 C C . LYS A 1 357 ? 5.882 -16.834 -17.166 1.00 88.12 357 LYS A C 1
ATOM 2893 O O . LYS A 1 357 ? 5.000 -17.680 -17.099 1.00 88.12 357 LYS A O 1
ATOM 2898 N N . GLU A 1 358 ? 6.504 -16.363 -16.091 1.00 84.06 358 GLU A N 1
ATOM 2899 C CA . GLU A 1 358 ? 6.217 -16.796 -14.722 1.00 84.06 358 GLU A CA 1
ATOM 2900 C C . GLU A 1 358 ? 4.937 -16.139 -14.151 1.00 84.06 358 GLU A C 1
ATOM 2902 O O . GLU A 1 358 ? 4.284 -16.705 -13.271 1.00 84.06 358 GLU A O 1
ATOM 2907 N N . GLN A 1 359 ? 4.572 -14.927 -14.595 1.00 79.25 359 GLN A N 1
ATOM 2908 C CA . GLN A 1 359 ? 3.522 -14.098 -13.980 1.00 79.25 359 GLN A CA 1
ATOM 2909 C C . GLN A 1 359 ? 2.379 -13.750 -14.943 1.00 79.25 359 GLN A C 1
ATOM 2911 O O . GLN A 1 359 ? 2.621 -13.285 -16.045 1.00 79.25 359 GLN A O 1
ATOM 2916 N N . GLY A 1 360 ? 1.121 -13.830 -14.481 1.00 75.62 360 GLY A N 1
ATOM 2917 C CA . GLY A 1 360 ? -0.072 -13.441 -15.262 1.00 75.62 360 GLY A CA 1
ATOM 2918 C C . GLY A 1 360 ? -0.793 -12.165 -14.797 1.00 75.62 360 GLY A C 1
ATOM 2919 O O . GLY A 1 360 ? -1.797 -11.759 -15.386 1.00 75.62 360 GLY A O 1
ATOM 2920 N N . ARG A 1 361 ? -0.327 -11.511 -13.723 1.00 67.06 361 ARG A N 1
ATOM 2921 C CA . ARG A 1 361 ? -1.035 -10.362 -13.129 1.00 67.06 361 ARG A CA 1
ATOM 2922 C C . ARG A 1 361 ? -0.943 -9.143 -14.048 1.00 67.06 361 ARG A C 1
ATOM 2924 O O . ARG A 1 361 ? 0.142 -8.598 -14.242 1.00 67.06 361 ARG A O 1
ATOM 2931 N N . MET A 1 362 ? -2.088 -8.651 -14.535 1.00 72.12 362 MET A N 1
ATOM 2932 C CA . MET A 1 362 ? -2.166 -7.509 -15.468 1.00 72.12 362 MET A CA 1
ATOM 2933 C C . MET A 1 362 ? -1.419 -6.255 -14.994 1.00 72.12 362 MET A C 1
ATOM 2935 O O . MET A 1 362 ? -0.891 -5.526 -15.829 1.00 72.12 362 MET A O 1
ATOM 2939 N N . LYS A 1 363 ? -1.325 -6.036 -13.673 1.00 75.00 363 LYS A N 1
ATOM 2940 C CA . LYS A 1 363 ? -0.524 -4.966 -13.053 1.00 75.00 363 LYS A CA 1
ATOM 2941 C C . LYS A 1 363 ? 0.944 -4.974 -13.508 1.00 75.00 363 LYS A C 1
ATOM 2943 O O . LYS A 1 363 ? 1.538 -3.910 -13.618 1.00 75.00 363 LYS A O 1
ATOM 2948 N N . PHE A 1 364 ? 1.521 -6.151 -13.750 1.00 78.06 364 PHE A N 1
ATOM 2949 C CA . PHE A 1 364 ? 2.923 -6.306 -14.138 1.00 78.06 364 PHE A CA 1
ATOM 2950 C C . PHE A 1 364 ? 3.080 -6.497 -15.643 1.00 78.06 364 PHE A C 1
ATOM 2952 O O . PHE A 1 364 ? 3.862 -5.793 -16.279 1.00 78.06 364 PHE A O 1
ATOM 2959 N N . VAL A 1 365 ? 2.316 -7.430 -16.221 1.00 86.19 365 VAL A N 1
ATOM 2960 C CA . VAL A 1 365 ? 2.537 -7.855 -17.609 1.00 86.19 365 VAL A CA 1
ATOM 2961 C C . VAL A 1 365 ? 2.151 -6.773 -18.615 1.00 86.19 365 VAL A C 1
ATOM 2963 O O . VAL A 1 365 ? 2.898 -6.529 -19.557 1.00 86.19 365 VAL A O 1
ATOM 2966 N N . ARG A 1 366 ? 1.036 -6.051 -18.404 1.00 86.25 366 ARG A N 1
ATOM 2967 C CA . ARG A 1 366 ? 0.580 -5.034 -19.367 1.00 86.25 366 ARG A CA 1
ATOM 2968 C C . ARG A 1 366 ? 1.565 -3.868 -19.496 1.00 86.25 366 ARG A C 1
ATOM 2970 O O . ARG A 1 366 ? 1.930 -3.564 -20.631 1.00 86.25 366 ARG A O 1
ATOM 2977 N N . PRO A 1 367 ? 2.025 -3.220 -18.404 1.00 87.31 367 PRO A N 1
ATOM 2978 C CA . PRO A 1 367 ? 3.006 -2.145 -18.530 1.00 87.31 367 PRO A CA 1
ATOM 2979 C C . PRO A 1 367 ? 4.338 -2.629 -19.112 1.00 87.31 367 PRO A C 1
ATOM 2981 O O . PRO A 1 367 ? 4.884 -1.961 -19.983 1.00 87.31 367 PRO A O 1
ATOM 2984 N N . LEU A 1 368 ? 4.819 -3.820 -18.728 1.00 94.12 368 LEU A N 1
ATOM 2985 C CA . LEU A 1 368 ? 6.073 -4.352 -19.269 1.00 94.12 368 LEU A CA 1
ATOM 2986 C C . LEU A 1 368 ? 6.005 -4.625 -20.774 1.00 94.12 368 LEU A C 1
ATOM 2988 O O . LEU A 1 368 ? 6.965 -4.316 -21.470 1.00 94.12 368 LEU A O 1
ATOM 2992 N N . PHE A 1 369 ? 4.893 -5.139 -21.315 1.00 95.12 369 PHE A N 1
ATOM 2993 C CA . PHE A 1 369 ? 4.764 -5.306 -22.771 1.00 95.12 369 PHE A CA 1
ATOM 2994 C C . PHE A 1 369 ? 4.778 -3.982 -23.526 1.00 95.12 369 PHE A C 1
ATOM 2996 O O . PHE A 1 369 ? 5.362 -3.894 -24.606 1.00 95.12 369 PHE A O 1
ATOM 3003 N N . ARG A 1 370 ? 4.165 -2.942 -22.963 1.00 91.44 370 ARG A N 1
ATOM 3004 C CA . ARG A 1 370 ? 4.199 -1.598 -23.545 1.00 91.44 370 ARG A CA 1
ATOM 3005 C C . ARG A 1 370 ? 5.613 -1.017 -23.505 1.00 91.44 370 ARG A C 1
ATOM 3007 O O . ARG A 1 370 ? 6.075 -0.520 -24.528 1.00 91.44 370 ARG A O 1
ATOM 3014 N N . ASP A 1 371 ? 6.324 -1.149 -22.383 1.00 93.44 371 ASP A N 1
ATOM 3015 C CA . ASP A 1 371 ? 7.726 -0.727 -22.265 1.00 93.44 371 ASP A CA 1
ATOM 3016 C C . ASP A 1 371 ? 8.643 -1.545 -23.202 1.00 93.44 371 ASP A C 1
ATOM 3018 O O . ASP A 1 371 ? 9.485 -0.973 -23.889 1.00 93.44 371 ASP A O 1
ATOM 3022 N N . LEU A 1 372 ? 8.423 -2.857 -23.355 1.00 95.19 372 LEU A N 1
ATOM 3023 C CA . LEU A 1 372 ? 9.114 -3.687 -24.352 1.00 95.19 372 LEU A CA 1
ATOM 3024 C C . LEU A 1 372 ? 8.846 -3.205 -25.781 1.00 95.19 372 LEU A C 1
ATOM 3026 O O . LEU A 1 372 ? 9.782 -3.079 -26.567 1.00 95.19 372 LEU A O 1
ATOM 3030 N N . CYS A 1 373 ? 7.593 -2.905 -26.129 1.00 94.56 373 CYS A N 1
ATOM 3031 C CA . CYS A 1 373 ? 7.240 -2.372 -27.444 1.00 94.56 373 CYS A CA 1
ATOM 3032 C C . CYS A 1 373 ? 7.859 -0.991 -27.690 1.00 94.56 373 CYS A C 1
ATOM 3034 O O . CYS A 1 373 ? 8.281 -0.706 -28.813 1.00 94.56 373 CYS A O 1
ATOM 3036 N N . ALA A 1 374 ? 7.923 -0.142 -26.664 1.00 90.75 374 ALA A N 1
ATOM 3037 C CA . ALA A 1 374 ? 8.541 1.176 -26.742 1.00 90.75 374 ALA A CA 1
ATOM 3038 C C . ALA A 1 374 ? 10.066 1.083 -26.922 1.00 90.75 374 ALA A C 1
ATOM 3040 O O . ALA A 1 374 ? 10.632 1.831 -27.719 1.00 90.75 374 ALA A O 1
ATOM 3041 N N . THR A 1 375 ? 10.722 0.146 -26.233 1.00 92.25 375 THR A N 1
ATOM 3042 C CA . THR A 1 375 ? 12.184 -0.002 -26.240 1.00 92.25 375 THR A CA 1
ATOM 3043 C C . THR A 1 375 ? 12.701 -0.821 -27.425 1.00 92.25 375 THR A C 1
ATOM 3045 O O . THR A 1 375 ? 13.687 -0.441 -28.052 1.00 92.25 375 THR A O 1
ATOM 3048 N N . LEU A 1 376 ? 12.053 -1.941 -27.758 1.00 93.50 376 LEU A N 1
ATOM 3049 C CA . LEU A 1 376 ? 12.481 -2.869 -28.817 1.00 93.50 376 LEU A CA 1
ATOM 3050 C C . LEU A 1 376 ? 11.787 -2.630 -30.162 1.00 93.50 376 LEU A C 1
ATOM 3052 O O . LEU A 1 376 ? 12.179 -3.211 -31.176 1.00 93.50 376 LEU A O 1
ATOM 3056 N N . GLY A 1 377 ? 10.734 -1.817 -30.168 1.00 93.56 377 GLY A N 1
ATOM 3057 C CA . GLY A 1 377 ? 9.813 -1.685 -31.284 1.00 93.56 377 GLY A CA 1
ATOM 3058 C C . GLY A 1 377 ? 8.657 -2.686 -31.212 1.00 93.56 377 GLY A C 1
ATOM 3059 O O . GLY A 1 377 ? 8.806 -3.845 -30.822 1.00 93.56 377 GLY A O 1
ATOM 3060 N N . VAL A 1 378 ? 7.486 -2.225 -31.657 1.00 94.06 378 VAL A N 1
ATOM 3061 C CA . VAL A 1 378 ? 6.210 -2.949 -31.525 1.00 94.06 378 VAL A CA 1
ATOM 3062 C C . VAL A 1 378 ? 6.229 -4.347 -32.155 1.00 94.06 378 VAL A C 1
ATOM 3064 O O . VAL A 1 378 ? 5.629 -5.260 -31.608 1.00 94.06 378 VAL A O 1
ATOM 3067 N N . ALA A 1 379 ? 6.950 -4.549 -33.264 1.00 94.12 379 ALA A N 1
ATOM 3068 C CA . ALA A 1 379 ? 7.043 -5.862 -33.910 1.00 94.12 379 ALA A CA 1
ATOM 3069 C C . ALA A 1 379 ? 7.748 -6.900 -33.021 1.00 94.12 379 ALA A C 1
ATOM 3071 O O . ALA A 1 379 ? 7.278 -8.025 -32.884 1.00 94.12 379 ALA A O 1
ATOM 3072 N N . ARG A 1 380 ? 8.852 -6.510 -32.372 1.00 94.50 380 ARG A N 1
ATOM 3073 C CA . ARG A 1 380 ? 9.604 -7.404 -31.487 1.00 94.50 380 ARG A CA 1
ATOM 3074 C C . ARG A 1 380 ? 8.867 -7.635 -30.169 1.00 94.50 380 ARG A C 1
ATOM 3076 O O . ARG A 1 380 ? 8.852 -8.759 -29.683 1.00 94.50 380 ARG A O 1
ATOM 3083 N N . GLY A 1 381 ? 8.214 -6.604 -29.630 1.00 95.12 381 GLY A N 1
ATOM 3084 C CA . GLY A 1 381 ? 7.335 -6.756 -28.468 1.00 95.12 381 GLY A CA 1
ATOM 3085 C C . GLY A 1 381 ? 6.140 -7.680 -28.741 1.00 95.12 381 GLY A C 1
ATOM 3086 O O . GLY A 1 381 ? 5.835 -8.528 -27.909 1.00 95.12 381 GLY A O 1
ATOM 3087 N N . ALA A 1 382 ? 5.527 -7.585 -29.926 1.00 95.69 382 ALA A N 1
ATOM 3088 C CA . ALA A 1 382 ? 4.456 -8.485 -30.358 1.00 95.69 382 ALA A CA 1
ATOM 3089 C C . ALA A 1 382 ? 4.932 -9.937 -30.509 1.00 95.69 382 ALA A C 1
ATOM 3091 O O . ALA A 1 382 ? 4.231 -10.845 -30.081 1.00 95.69 382 ALA A O 1
ATOM 3092 N N . ALA A 1 383 ? 6.135 -10.161 -31.048 1.00 97.00 383 ALA A N 1
ATOM 3093 C CA . ALA A 1 383 ? 6.707 -11.504 -31.143 1.00 97.00 383 ALA A CA 1
ATOM 3094 C C . ALA A 1 383 ? 6.901 -12.146 -29.757 1.00 97.00 383 ALA A C 1
ATOM 3096 O O . ALA A 1 383 ? 6.485 -13.278 -29.546 1.00 97.00 383 ALA A O 1
ATOM 3097 N N . ILE A 1 384 ? 7.447 -11.396 -28.790 1.00 96.56 384 ILE A N 1
ATOM 3098 C CA . ILE A 1 384 ? 7.564 -11.865 -27.396 1.00 96.56 384 ILE A CA 1
ATOM 3099 C C . ILE A 1 384 ? 6.176 -12.140 -26.800 1.00 96.56 384 ILE A C 1
ATOM 3101 O O . ILE A 1 384 ? 6.003 -13.091 -26.042 1.00 96.56 384 ILE A O 1
ATOM 3105 N N . PHE A 1 385 ? 5.179 -11.311 -27.122 1.00 97.06 385 PHE A N 1
ATOM 3106 C CA . PHE A 1 385 ? 3.821 -11.512 -26.631 1.00 97.06 385 PHE A CA 1
ATOM 3107 C C . PHE A 1 385 ? 3.196 -12.805 -27.153 1.00 97.06 385 PHE A C 1
ATOM 3109 O O . PHE A 1 385 ? 2.598 -13.512 -26.351 1.00 97.06 385 PHE A O 1
ATOM 3116 N N . GLU A 1 386 ? 3.355 -13.151 -28.432 1.00 96.81 386 GLU A N 1
ATOM 3117 C CA . GLU A 1 386 ? 2.807 -14.404 -28.974 1.00 96.81 386 GLU A CA 1
ATOM 3118 C C . GLU A 1 386 ? 3.365 -15.644 -28.258 1.00 96.81 386 GLU A C 1
ATOM 3120 O O . GLU A 1 386 ? 2.604 -16.570 -27.981 1.00 96.81 386 GLU A O 1
ATOM 3125 N N . ASP A 1 387 ? 4.636 -15.625 -27.844 1.00 94.44 387 ASP A N 1
ATOM 3126 C CA . ASP A 1 387 ? 5.229 -16.709 -27.047 1.00 94.44 387 ASP A CA 1
ATOM 3127 C C . ASP A 1 387 ? 4.630 -16.805 -25.630 1.00 94.44 387 ASP A C 1
ATOM 3129 O O . ASP A 1 387 ? 4.515 -17.895 -25.067 1.00 94.44 387 ASP A O 1
ATOM 3133 N N . CYS A 1 388 ? 4.259 -15.673 -25.024 1.00 92.06 388 CYS A N 1
ATOM 3134 C CA . CYS A 1 388 ? 3.704 -15.623 -23.666 1.00 92.06 388 CYS A CA 1
ATOM 3135 C C . CYS A 1 388 ? 2.173 -15.759 -23.623 1.00 92.06 388 CYS A C 1
ATOM 3137 O O . CYS A 1 388 ? 1.611 -16.138 -22.599 1.00 92.06 388 CYS A O 1
ATOM 3139 N N . LYS A 1 389 ? 1.480 -15.440 -24.716 1.00 90.81 389 LYS A N 1
ATOM 3140 C CA . LYS A 1 389 ? 0.017 -15.351 -24.817 1.00 90.81 389 LYS A CA 1
ATOM 3141 C C . LYS A 1 389 ? -0.728 -16.615 -24.366 1.00 90.81 389 LYS A C 1
ATOM 3143 O O . LYS A 1 389 ? -1.729 -16.442 -23.669 1.00 90.81 389 LYS A O 1
ATOM 3148 N N . PRO A 1 390 ? -0.269 -17.851 -24.661 1.00 93.25 390 PRO A N 1
ATOM 3149 C CA . PRO A 1 390 ? -0.924 -19.068 -24.173 1.00 93.25 390 PRO A CA 1
ATOM 3150 C C . PRO A 1 390 ? -0.878 -19.236 -22.648 1.00 93.25 390 PRO A C 1
ATOM 3152 O O . PRO A 1 390 ? -1.674 -19.991 -22.101 1.00 93.25 390 PRO A O 1
ATOM 3155 N N . LEU A 1 391 ? 0.042 -18.549 -21.961 1.00 87.56 391 LEU A N 1
ATOM 3156 C CA . LEU A 1 391 ? 0.226 -18.634 -20.507 1.00 87.56 391 LEU A CA 1
ATOM 3157 C C . LEU A 1 391 ? -0.707 -17.687 -19.736 1.00 87.56 391 LEU A C 1
ATOM 3159 O O . LEU A 1 391 ? -0.775 -17.743 -18.509 1.00 87.56 391 LEU A O 1
ATOM 3163 N N . TYR A 1 392 ? -1.401 -16.780 -20.427 1.00 79.88 392 TYR A N 1
ATOM 3164 C CA . TYR A 1 392 ? -2.209 -15.747 -19.790 1.00 79.88 392 TYR A CA 1
ATOM 3165 C C . TYR A 1 392 ? -3.693 -16.079 -19.760 1.00 79.88 392 TYR A C 1
ATOM 3167 O O . TYR A 1 392 ? -4.258 -16.644 -20.693 1.00 79.88 392 TYR A O 1
ATOM 3175 N N . HIS A 1 393 ? -4.358 -15.591 -18.709 1.00 79.88 393 HIS A N 1
ATOM 3176 C CA . HIS A 1 393 ? -5.814 -15.548 -18.660 1.00 79.88 393 HIS A CA 1
ATOM 3177 C C . HIS A 1 393 ? -6.369 -14.815 -19.903 1.00 79.88 393 HIS A C 1
ATOM 3179 O O . HIS A 1 393 ? -5.826 -13.761 -20.265 1.00 79.88 393 HIS A O 1
ATOM 3185 N N . PRO A 1 394 ? -7.474 -15.280 -20.521 1.00 77.62 394 PRO A N 1
ATOM 3186 C CA . PRO A 1 394 ? -7.996 -14.712 -21.768 1.00 77.62 394 PRO A CA 1
ATOM 3187 C C . PRO A 1 394 ? -8.211 -13.193 -21.738 1.00 77.62 394 PRO A C 1
ATOM 3189 O O . PRO A 1 394 ? -7.922 -12.498 -22.712 1.00 77.62 394 PRO A O 1
ATOM 3192 N N . ILE A 1 395 ? -8.659 -12.649 -20.599 1.00 70.12 395 ILE A N 1
ATOM 3193 C CA . ILE A 1 395 ? -8.823 -11.195 -20.418 1.00 70.12 395 ILE A CA 1
ATOM 3194 C C . ILE A 1 395 ? -7.471 -10.475 -20.488 1.00 70.12 395 ILE A C 1
ATOM 3196 O O . ILE A 1 395 ? -7.350 -9.469 -21.184 1.00 70.12 395 ILE A O 1
ATOM 3200 N N . ALA A 1 396 ? -6.443 -10.984 -19.806 1.00 74.44 396 ALA A N 1
ATOM 3201 C CA . ALA A 1 396 ? -5.119 -10.370 -19.814 1.00 74.44 396 ALA A CA 1
ATOM 3202 C C . ALA A 1 396 ? -4.514 -10.393 -21.225 1.00 74.44 396 ALA A C 1
ATOM 3204 O O . ALA A 1 396 ? -4.075 -9.350 -21.710 1.00 74.44 396 ALA A O 1
ATOM 3205 N N . ALA A 1 397 ? -4.584 -11.538 -21.914 1.00 84.12 397 ALA A N 1
ATOM 3206 C CA . ALA A 1 397 ? -4.136 -11.676 -23.298 1.00 84.12 397 ALA A CA 1
ATOM 3207 C C . ALA A 1 397 ? -4.846 -10.680 -24.232 1.00 84.12 397 ALA A C 1
ATOM 3209 O O . ALA A 1 397 ? -4.189 -9.932 -24.956 1.00 84.12 397 ALA A O 1
ATOM 3210 N N . LYS A 1 398 ? -6.181 -10.594 -24.158 1.00 82.44 398 LYS A N 1
ATOM 3211 C CA . LYS A 1 398 ? -6.983 -9.643 -24.945 1.00 82.44 398 LYS A CA 1
ATOM 3212 C C . LYS A 1 398 ? -6.560 -8.191 -24.705 1.00 82.44 398 LYS A C 1
ATOM 3214 O O . LYS A 1 398 ? -6.448 -7.410 -25.647 1.00 82.44 398 LYS A O 1
ATOM 3219 N N . MET A 1 399 ? -6.323 -7.816 -23.450 1.00 74.75 399 MET A N 1
ATOM 3220 C CA . MET A 1 399 ? -5.956 -6.447 -23.088 1.00 74.75 399 MET A CA 1
ATOM 3221 C C . MET A 1 399 ? -4.540 -6.070 -23.540 1.00 74.75 399 MET A C 1
ATOM 3223 O O . MET A 1 399 ? -4.331 -4.935 -23.963 1.00 74.75 399 MET A O 1
ATOM 3227 N N . ILE A 1 400 ? -3.581 -6.999 -23.473 1.00 85.50 400 ILE A N 1
ATOM 3228 C CA . ILE A 1 400 ? -2.209 -6.786 -23.963 1.00 85.50 400 ILE A CA 1
ATOM 3229 C C . ILE A 1 400 ? -2.200 -6.688 -25.492 1.00 85.50 400 ILE A C 1
ATOM 3231 O O . ILE A 1 400 ? -1.625 -5.747 -26.032 1.00 85.50 400 ILE A O 1
ATOM 3235 N N . GLN A 1 401 ? -2.896 -7.601 -26.177 1.00 92.69 401 GLN A N 1
ATOM 3236 C CA . GLN A 1 401 ? -3.068 -7.576 -27.633 1.00 92.69 401 GLN A CA 1
ATOM 3237 C C . GLN A 1 401 ? -3.597 -6.212 -28.099 1.00 92.69 401 GLN A C 1
ATOM 3239 O O . GLN A 1 401 ? -3.003 -5.581 -28.970 1.00 92.69 401 GLN A O 1
ATOM 3244 N N . ARG A 1 402 ? -4.657 -5.711 -27.450 1.00 87.69 402 ARG A N 1
ATOM 3245 C CA . ARG A 1 402 ? -5.243 -4.400 -27.756 1.00 87.69 402 ARG A CA 1
ATOM 3246 C C . ARG A 1 402 ? -4.252 -3.249 -27.563 1.00 87.69 402 ARG A C 1
ATOM 3248 O O . ARG A 1 402 ? -4.221 -2.326 -28.372 1.00 87.69 402 ARG A O 1
ATOM 3255 N N . ASP A 1 403 ? -3.457 -3.281 -26.492 1.00 85.06 403 ASP A N 1
ATOM 3256 C CA . ASP A 1 403 ? -2.442 -2.252 -26.243 1.00 85.06 403 ASP A CA 1
ATOM 3257 C C . ASP A 1 403 ? -1.378 -2.255 -27.362 1.00 85.06 403 ASP A C 1
ATOM 3259 O O . ASP A 1 403 ? -1.024 -1.195 -27.879 1.00 85.06 403 ASP A O 1
ATOM 3263 N N . ILE A 1 404 ? -0.919 -3.437 -27.789 1.00 92.00 404 ILE A N 1
ATOM 3264 C CA . ILE A 1 404 ? 0.059 -3.601 -28.876 1.00 92.00 404 ILE A CA 1
ATOM 3265 C C . ILE A 1 404 ? -0.513 -3.103 -30.210 1.00 92.00 404 ILE A C 1
ATOM 3267 O O . ILE A 1 404 ? 0.139 -2.315 -30.894 1.00 92.00 404 ILE A O 1
ATOM 3271 N N . GLU A 1 405 ? -1.734 -3.502 -30.570 1.00 91.56 405 GLU A N 1
ATOM 3272 C CA . GLU A 1 405 ? -2.423 -3.055 -31.792 1.00 91.56 405 GLU A CA 1
ATOM 3273 C C . GLU A 1 405 ? -2.607 -1.534 -31.823 1.00 91.56 405 GLU A C 1
ATOM 3275 O O . GLU A 1 405 ? -2.322 -0.885 -32.833 1.00 91.56 405 GLU A O 1
ATOM 3280 N N . SER A 1 406 ? -2.995 -0.938 -30.691 1.00 86.56 406 SER A N 1
ATOM 3281 C CA . SER A 1 406 ? -3.091 0.517 -30.559 1.00 86.56 406 SER A CA 1
ATOM 3282 C C . SER A 1 406 ? -1.744 1.198 -30.827 1.00 86.56 406 SER A C 1
ATOM 3284 O O . SER A 1 406 ? -1.690 2.214 -31.519 1.00 86.56 406 SER A O 1
ATOM 3286 N N . MET A 1 407 ? -0.639 0.633 -30.328 1.00 85.69 407 MET A N 1
ATOM 3287 C CA . MET A 1 407 ? 0.710 1.158 -30.577 1.00 85.69 407 MET A CA 1
ATOM 3288 C C . MET A 1 407 ? 1.158 0.976 -32.037 1.00 85.69 407 MET A C 1
ATOM 3290 O O . MET A 1 407 ? 1.916 1.804 -32.550 1.00 85.69 407 MET A O 1
ATOM 3294 N N . GLN A 1 408 ? 0.696 -0.071 -32.731 1.00 83.50 408 GLN A N 1
ATOM 3295 C CA . GLN A 1 408 ? 0.926 -0.244 -34.171 1.00 83.50 408 GLN A CA 1
ATOM 3296 C C . GLN A 1 408 ? 0.192 0.834 -34.982 1.00 83.50 408 GLN A C 1
ATOM 3298 O O . GLN A 1 408 ? 0.779 1.406 -35.902 1.00 83.50 408 GLN A O 1
ATOM 3303 N N . ALA A 1 409 ? -1.051 1.156 -34.608 1.00 78.88 409 ALA A N 1
ATOM 3304 C CA . ALA A 1 409 ? -1.872 2.165 -35.276 1.00 78.88 409 ALA A CA 1
ATOM 3305 C C . ALA A 1 409 ? -1.348 3.604 -35.080 1.00 78.88 409 ALA A C 1
ATOM 3307 O O . ALA A 1 409 ? -1.317 4.386 -36.035 1.00 78.88 409 ALA A O 1
ATOM 3308 N N . SER A 1 410 ? -0.861 3.953 -33.881 1.00 65.12 410 SER A N 1
ATOM 3309 C CA . SER A 1 410 ? -0.341 5.298 -33.564 1.00 65.12 410 SER A CA 1
ATOM 3310 C C . SER A 1 410 ? 0.977 5.672 -34.261 1.00 65.12 410 SER A C 1
ATOM 3312 O O . SER A 1 410 ? 1.344 6.846 -34.265 1.00 65.12 410 SER A O 1
ATOM 3314 N N . LYS A 1 411 ? 1.677 4.742 -34.931 1.00 52.25 411 LYS A N 1
ATOM 3315 C CA . LYS A 1 411 ? 2.889 5.055 -35.721 1.00 52.25 411 LYS A CA 1
ATOM 3316 C C . LYS A 1 411 ? 2.663 6.055 -36.869 1.00 52.25 411 LYS A C 1
ATOM 3318 O O . LYS A 1 411 ? 3.644 6.541 -37.424 1.00 52.25 411 LYS A O 1
ATOM 3323 N N . LYS A 1 412 ? 1.414 6.397 -37.212 1.00 44.06 412 LYS A N 1
ATOM 3324 C CA . LYS A 1 412 ? 1.106 7.449 -38.199 1.00 44.06 412 LYS A CA 1
ATOM 3325 C C . LYS A 1 412 ? 1.323 8.887 -37.685 1.00 44.06 412 LYS A C 1
ATOM 3327 O O . LYS A 1 412 ? 1.470 9.772 -38.516 1.00 44.06 412 LYS A O 1
ATOM 3332 N N . HIS A 1 413 ? 1.451 9.118 -36.371 1.00 37.53 413 HIS A N 1
ATOM 3333 C CA . HIS A 1 413 ? 1.830 10.414 -35.775 1.00 37.53 413 HIS A CA 1
ATOM 3334 C C . HIS A 1 413 ? 2.562 10.185 -34.432 1.00 37.53 413 HIS A C 1
ATOM 3336 O O . HIS A 1 413 ? 1.914 9.970 -33.413 1.00 37.53 413 HIS A O 1
ATOM 3342 N N . ALA A 1 414 ? 3.902 10.169 -34.395 1.00 35.66 414 ALA A N 1
ATOM 3343 C CA . ALA A 1 414 ? 4.632 9.622 -33.239 1.00 35.66 414 ALA A CA 1
ATOM 3344 C C . ALA A 1 414 ? 5.293 10.666 -32.306 1.00 35.66 414 ALA A C 1
ATOM 3346 O O . ALA A 1 414 ? 6.246 11.343 -32.690 1.00 35.66 414 ALA A O 1
ATOM 3347 N N . LYS A 1 415 ? 4.872 10.665 -31.030 1.00 31.88 415 LYS A N 1
ATOM 3348 C CA . LYS A 1 415 ? 5.734 10.832 -29.838 1.00 31.88 415 LYS A CA 1
ATOM 3349 C C . LYS A 1 415 ? 5.705 9.514 -29.037 1.00 31.88 415 LYS A C 1
ATOM 3351 O O . LYS A 1 415 ? 4.681 8.832 -29.063 1.00 31.88 415 LYS A O 1
ATOM 3356 N N . PRO A 1 416 ? 6.793 9.121 -28.349 1.00 38.12 416 PRO A N 1
ATOM 3357 C CA . PRO A 1 416 ? 6.821 7.894 -27.556 1.00 38.12 416 PRO A CA 1
ATOM 3358 C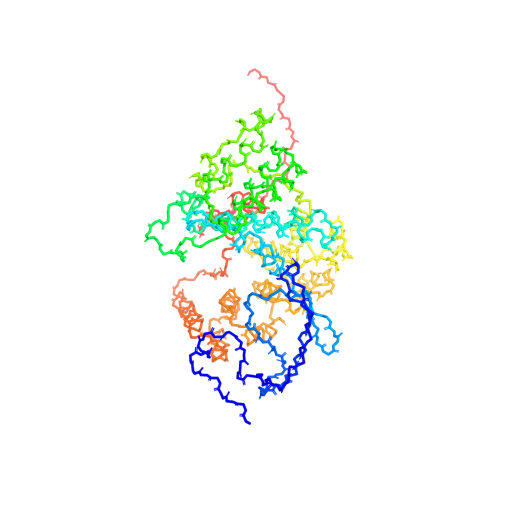 C . PRO A 1 416 ? 5.916 8.021 -26.321 1.00 38.12 416 PRO A C 1
ATOM 3360 O O . PRO A 1 416 ? 6.112 8.905 -25.491 1.00 38.12 416 PRO A O 1
ATOM 3363 N N . MET A 1 417 ? 4.932 7.128 -26.213 1.00 36.16 417 MET A N 1
ATOM 3364 C CA . MET A 1 417 ? 4.022 7.012 -25.072 1.00 36.16 417 MET A CA 1
ATOM 3365 C C . MET A 1 417 ? 4.624 6.012 -24.074 1.00 36.16 417 MET A C 1
ATOM 3367 O O . MET A 1 417 ? 4.594 4.806 -24.316 1.00 36.16 417 MET A O 1
ATOM 3371 N N . TYR A 1 418 ? 5.228 6.500 -22.987 1.00 42.03 418 TYR A N 1
ATOM 3372 C CA . TYR A 1 418 ? 5.706 5.651 -21.890 1.00 42.03 418 TYR A CA 1
ATOM 3373 C C . TYR A 1 418 ? 4.523 5.296 -20.986 1.00 42.03 418 TYR A C 1
ATOM 3375 O O . TYR A 1 418 ? 3.757 6.168 -20.592 1.00 42.03 418 TYR A O 1
ATOM 3383 N N . SER A 1 419 ? 4.333 4.014 -20.673 1.00 39.19 419 SER A N 1
ATOM 3384 C CA . SER A 1 419 ? 3.114 3.552 -20.008 1.00 39.19 419 SER A CA 1
ATOM 3385 C C . SER A 1 419 ? 3.314 3.296 -18.524 1.00 39.19 419 SER A C 1
ATOM 3387 O O . SER A 1 419 ? 3.663 2.209 -18.072 1.00 39.19 419 SER A O 1
ATOM 3389 N N . ASN A 1 420 ? 3.125 4.359 -17.781 1.00 39.91 420 ASN A N 1
ATOM 3390 C CA . ASN A 1 420 ? 2.589 4.459 -16.437 1.00 39.91 420 ASN A CA 1
ATOM 3391 C C . ASN A 1 420 ? 2.901 5.915 -16.188 1.00 39.91 420 ASN A C 1
ATOM 3393 O O . ASN A 1 420 ? 4.038 6.229 -15.823 1.00 39.91 420 ASN A O 1
ATOM 3397 N N . ASP A 1 421 ? 1.947 6.792 -16.493 1.00 40.41 421 ASP A N 1
ATOM 3398 C CA . ASP A 1 421 ? 1.988 8.107 -15.889 1.00 40.41 421 ASP A CA 1
ATOM 3399 C C . ASP A 1 421 ? 1.925 7.810 -14.396 1.00 40.41 421 ASP A C 1
ATOM 3401 O O . ASP A 1 421 ? 0.890 7.450 -13.834 1.00 40.41 421 ASP A O 1
ATOM 3405 N N . PHE A 1 422 ? 3.098 7.823 -13.765 1.00 43.53 422 PHE A N 1
ATOM 3406 C CA . PHE A 1 422 ? 3.214 8.122 -12.357 1.00 43.53 422 PHE A CA 1
ATOM 3407 C C . PHE A 1 422 ? 2.601 9.517 -12.252 1.00 43.53 422 PHE A C 1
ATOM 3409 O O . PHE A 1 422 ? 3.307 10.508 -12.407 1.00 43.53 422 PHE A O 1
ATOM 3416 N N . ASN A 1 423 ? 1.264 9.559 -12.181 1.00 42.38 423 ASN A N 1
ATOM 3417 C CA . ASN A 1 423 ? 0.439 10.747 -12.358 1.00 42.38 423 ASN A CA 1
ATOM 3418 C C . ASN A 1 423 ? 0.988 11.886 -11.496 1.00 42.38 423 ASN A C 1
ATOM 3420 O O . ASN A 1 423 ? 1.633 11.632 -10.478 1.00 42.38 423 ASN A O 1
ATOM 3424 N N . GLY A 1 424 ? 0.668 13.138 -11.838 1.00 38.69 424 GLY A N 1
ATOM 3425 C CA . GLY A 1 424 ? 1.111 14.331 -11.097 1.00 38.69 424 GLY A CA 1
ATOM 3426 C C . GLY A 1 424 ? 0.958 14.250 -9.566 1.00 38.69 424 GLY A C 1
ATOM 3427 O O . GLY A 1 424 ? 1.712 14.881 -8.839 1.00 38.69 424 GLY A O 1
ATOM 3428 N N . THR A 1 425 ? 0.068 13.400 -9.052 1.00 40.94 425 THR A N 1
ATOM 3429 C CA . THR A 1 425 ? -0.128 13.071 -7.628 1.00 40.94 425 THR A CA 1
ATOM 3430 C C . THR A 1 425 ? 1.029 12.292 -6.997 1.00 40.94 425 THR A C 1
ATOM 3432 O O . THR A 1 425 ? 1.377 12.555 -5.847 1.00 40.94 425 THR A O 1
ATOM 3435 N N . PHE A 1 426 ? 1.663 11.371 -7.735 1.00 42.91 426 PHE A N 1
ATOM 3436 C CA . PHE A 1 426 ? 2.892 10.700 -7.302 1.00 42.91 426 PHE A CA 1
ATOM 3437 C C . PHE A 1 426 ? 4.044 11.716 -7.191 1.00 42.91 426 PHE A C 1
ATOM 3439 O O . PHE A 1 426 ? 4.812 11.664 -6.234 1.00 42.91 426 PHE A O 1
ATOM 3446 N N . ALA A 1 427 ? 4.103 12.702 -8.096 1.00 44.09 427 ALA A N 1
ATOM 3447 C CA . ALA A 1 427 ? 5.064 13.808 -8.046 1.00 44.09 427 ALA A CA 1
ATOM 3448 C C . ALA A 1 427 ? 4.789 14.800 -6.903 1.00 44.09 427 ALA A C 1
ATOM 3450 O O . ALA A 1 427 ? 5.697 15.117 -6.135 1.00 44.09 427 ALA A O 1
ATOM 3451 N N . HIS A 1 428 ? 3.533 15.210 -6.721 1.00 42.84 428 HIS A N 1
ATOM 3452 C CA . HIS A 1 428 ? 3.108 16.108 -5.646 1.00 42.84 428 HIS A CA 1
ATOM 3453 C C . HIS A 1 428 ? 3.334 15.485 -4.259 1.00 42.84 428 HIS A C 1
ATOM 3455 O O . HIS A 1 428 ? 3.805 16.151 -3.341 1.00 42.84 428 HIS A O 1
ATOM 3461 N N . TRP A 1 429 ? 3.050 14.191 -4.081 1.00 43.91 429 TRP A N 1
ATOM 3462 C CA . TRP A 1 429 ? 3.351 13.478 -2.833 1.00 43.91 429 TRP A CA 1
ATOM 3463 C C . TRP A 1 429 ? 4.863 13.301 -2.608 1.00 43.91 429 TRP A C 1
ATOM 3465 O O . TRP A 1 429 ? 5.342 13.354 -1.470 1.00 43.91 429 TRP A O 1
ATOM 3475 N N . LEU A 1 430 ? 5.642 13.166 -3.687 1.00 43.66 430 LEU A N 1
ATOM 3476 C CA . LEU A 1 430 ? 7.102 13.220 -3.636 1.00 43.66 430 LEU A CA 1
ATOM 3477 C C . LEU A 1 430 ? 7.669 14.641 -3.432 1.00 43.66 430 LEU A C 1
ATOM 3479 O O . LEU A 1 430 ? 8.883 14.791 -3.342 1.00 43.66 430 LEU A O 1
ATOM 3483 N N . GLY A 1 431 ? 6.835 15.671 -3.246 1.00 39.50 431 GLY A N 1
ATOM 3484 C CA . GLY A 1 431 ? 7.294 17.042 -2.993 1.00 39.50 431 GLY A CA 1
ATOM 3485 C C . GLY A 1 431 ? 7.933 17.713 -4.213 1.00 39.50 431 GLY A C 1
ATOM 3486 O O . GLY A 1 431 ? 8.678 18.678 -4.060 1.00 39.50 431 GLY A O 1
ATOM 3487 N N . VAL A 1 432 ? 7.664 17.204 -5.418 1.00 38.50 432 VAL A N 1
ATOM 3488 C CA . VAL A 1 432 ? 8.089 17.823 -6.676 1.00 38.50 432 VAL A CA 1
ATOM 3489 C C . VAL A 1 432 ? 7.164 19.019 -6.966 1.00 38.50 432 VAL A C 1
ATOM 3491 O O . VAL A 1 432 ? 5.945 18.851 -6.882 1.00 38.50 432 VAL A O 1
ATOM 3494 N N . PRO A 1 433 ? 7.697 20.217 -7.293 1.00 35.03 433 PRO A N 1
ATOM 3495 C CA . PRO A 1 433 ? 6.887 21.397 -7.599 1.00 35.03 433 PRO A CA 1
ATOM 3496 C C . PRO A 1 433 ? 5.857 21.140 -8.708 1.00 35.03 433 PRO A C 1
ATOM 3498 O O . PRO A 1 433 ? 6.132 20.417 -9.667 1.00 35.03 433 PRO A O 1
ATOM 3501 N N . GLN A 1 434 ? 4.694 21.788 -8.601 1.00 36.34 434 GLN A N 1
ATOM 3502 C CA . GLN A 1 434 ? 3.551 21.676 -9.525 1.00 36.34 434 GLN A CA 1
ATOM 3503 C C . GLN A 1 434 ? 3.898 22.016 -10.993 1.00 36.34 434 GLN A C 1
ATOM 3505 O O . GLN A 1 434 ? 3.215 21.597 -11.919 1.00 36.34 434 GLN A O 1
ATOM 3510 N N . GLU A 1 435 ? 5.031 22.679 -11.232 1.00 36.12 435 GLU A N 1
ATOM 3511 C CA . GLU A 1 435 ? 5.584 22.956 -12.565 1.00 36.12 435 GLU A CA 1
ATOM 3512 C C . GLU A 1 435 ? 5.917 21.690 -13.385 1.00 36.12 435 GLU A C 1
ATOM 3514 O O . GLU A 1 435 ? 6.105 21.786 -14.594 1.00 36.12 435 GLU A O 1
ATOM 3519 N N . TYR A 1 436 ? 5.958 20.502 -12.766 1.00 38.22 436 TYR A N 1
ATOM 3520 C CA . TYR A 1 436 ? 6.205 19.220 -13.443 1.00 38.22 436 TYR A CA 1
ATOM 3521 C C . TYR A 1 436 ? 4.960 18.326 -13.588 1.00 38.22 436 TYR A C 1
ATOM 3523 O O . TYR A 1 436 ? 5.064 17.259 -14.192 1.00 38.22 436 TYR A O 1
ATOM 3531 N N . SER A 1 437 ? 3.795 18.714 -13.048 1.00 35.72 437 SER A N 1
ATOM 3532 C CA . SER A 1 437 ? 2.561 17.910 -13.138 1.00 35.72 437 SER A CA 1
ATOM 3533 C C . SER A 1 437 ? 1.706 18.215 -14.368 1.00 35.72 437 SER A C 1
ATOM 3535 O O . SER A 1 437 ? 0.917 17.361 -14.769 1.00 35.72 437 SER A O 1
ATOM 3537 N N . ASP A 1 438 ? 1.882 19.391 -14.981 1.00 29.22 438 ASP A N 1
ATOM 3538 C CA . ASP A 1 438 ? 0.876 19.955 -15.896 1.00 29.22 438 ASP A CA 1
ATOM 3539 C C . ASP A 1 438 ? 1.311 20.022 -17.374 1.00 29.22 438 ASP A C 1
ATOM 3541 O O . ASP A 1 438 ? 0.607 20.596 -18.203 1.00 29.22 438 ASP A O 1
ATOM 3545 N N . TYR A 1 439 ? 2.434 19.408 -17.763 1.00 27.48 439 TYR A N 1
ATOM 3546 C CA . TYR A 1 439 ? 2.925 19.502 -19.144 1.00 27.48 439 TYR A CA 1
ATOM 3547 C C . TYR A 1 439 ? 2.737 18.222 -19.969 1.00 27.48 439 TYR A C 1
ATOM 3549 O O . TYR A 1 439 ? 3.513 17.274 -19.901 1.00 27.48 439 TYR A O 1
ATOM 3557 N N . SER A 1 440 ? 1.755 18.277 -20.870 1.00 26.61 440 SER A N 1
ATOM 3558 C CA . SER A 1 440 ? 1.698 17.536 -22.138 1.00 26.61 440 SER A CA 1
ATOM 3559 C C . SER A 1 440 ? 1.649 18.562 -23.291 1.00 26.61 440 SER A C 1
ATOM 3561 O O . SER A 1 440 ? 1.156 19.670 -23.105 1.00 26.61 440 SER A O 1
ATOM 3563 N N . PRO A 1 441 ? 2.209 18.309 -24.485 1.00 32.16 441 PRO A N 1
ATOM 3564 C CA . PRO A 1 441 ? 3.633 18.285 -24.732 1.00 32.16 441 PRO A CA 1
ATOM 3565 C C . PRO A 1 441 ? 3.951 19.270 -25.873 1.00 32.16 441 PRO A C 1
ATOM 3567 O O . PRO A 1 441 ? 4.079 18.825 -27.016 1.00 32.16 441 PRO A O 1
ATOM 3570 N N . LEU A 1 442 ? 4.081 20.579 -25.621 1.00 24.73 442 LEU A N 1
ATOM 3571 C CA . LEU A 1 442 ? 4.419 21.522 -26.707 1.00 24.73 442 LEU A CA 1
ATOM 3572 C C . LEU A 1 442 ? 5.438 22.630 -26.420 1.00 24.73 442 LEU A C 1
ATOM 3574 O O . LEU A 1 442 ? 5.934 23.190 -27.390 1.00 24.73 442 LEU A O 1
ATOM 3578 N N . ILE A 1 443 ? 5.843 22.938 -25.186 1.00 26.97 443 ILE A N 1
ATOM 3579 C CA . ILE A 1 443 ? 6.778 24.061 -24.977 1.00 26.97 443 ILE A CA 1
ATOM 3580 C C . ILE A 1 443 ? 7.765 23.752 -23.849 1.00 26.97 443 ILE A C 1
ATOM 3582 O O . ILE A 1 443 ? 7.540 24.097 -22.701 1.00 26.97 443 ILE A O 1
ATOM 3586 N N . ALA A 1 444 ? 8.880 23.102 -24.184 1.00 26.30 444 ALA A N 1
ATOM 3587 C CA . ALA A 1 444 ? 10.080 23.087 -23.339 1.00 26.30 444 ALA A CA 1
ATOM 3588 C C . ALA A 1 444 ? 11.349 22.922 -24.197 1.00 26.30 444 ALA A C 1
ATOM 3590 O O . ALA A 1 444 ? 12.212 22.097 -23.916 1.00 26.30 444 ALA A O 1
ATOM 3591 N N . VAL A 1 445 ? 11.438 23.678 -25.301 1.00 26.91 445 VAL A N 1
ATOM 3592 C CA . VAL A 1 445 ? 12.655 23.762 -26.137 1.00 26.91 445 VAL A CA 1
ATOM 3593 C C . VAL A 1 445 ? 13.539 24.961 -25.765 1.00 26.91 445 VAL A C 1
ATOM 3595 O O . VAL A 1 445 ? 14.669 25.047 -26.222 1.00 26.91 445 VAL A O 1
ATOM 3598 N N . PHE A 1 446 ? 13.128 25.852 -24.865 1.00 25.86 446 PHE A N 1
ATOM 3599 C CA . PHE A 1 446 ? 13.978 26.965 -24.440 1.00 25.86 446 PHE A CA 1
ATOM 3600 C C . PHE A 1 446 ? 13.885 27.156 -22.934 1.00 25.86 446 PHE A C 1
ATOM 3602 O O . PHE A 1 446 ? 12.848 27.596 -22.459 1.00 25.86 446 PHE A O 1
ATOM 3609 N N . LEU A 1 447 ? 14.964 26.799 -22.226 1.00 25.25 447 LEU A N 1
ATOM 3610 C CA . LEU A 1 447 ? 15.511 27.425 -21.001 1.00 25.25 447 LEU A CA 1
ATOM 3611 C C . LEU A 1 447 ? 16.328 26.405 -20.186 1.00 25.25 447 LEU A C 1
ATOM 3613 O O . LEU A 1 447 ? 16.122 26.179 -19.000 1.00 25.25 447 LEU A O 1
ATOM 3617 N N . GLY A 1 448 ? 17.307 25.787 -20.849 1.00 23.69 448 GLY A N 1
ATOM 3618 C CA . GLY A 1 448 ? 18.490 25.248 -20.189 1.00 23.69 448 GLY A CA 1
ATOM 3619 C C . GLY A 1 448 ? 19.604 26.282 -20.304 1.00 23.69 448 GLY A C 1
ATOM 3620 O O . GLY A 1 448 ? 20.257 26.356 -21.339 1.00 23.69 448 GLY A O 1
ATOM 3621 N N . GLY A 1 449 ? 19.802 27.099 -19.271 1.00 26.02 449 GLY A N 1
ATOM 3622 C CA . GLY A 1 449 ? 20.919 28.040 -19.213 1.00 26.02 449 GLY A CA 1
ATOM 3623 C C . GLY A 1 449 ? 20.574 29.335 -18.489 1.00 26.02 449 GLY A C 1
ATOM 3624 O O . GLY A 1 449 ? 19.716 30.081 -18.937 1.00 26.02 449 GLY A O 1
ATOM 3625 N N . MET A 1 450 ? 21.335 29.613 -17.430 1.00 25.03 450 MET A N 1
ATOM 3626 C CA . MET A 1 450 ? 21.355 30.835 -16.613 1.00 25.03 450 MET A CA 1
ATOM 3627 C C . MET A 1 450 ? 20.331 30.924 -15.476 1.00 25.03 450 MET A C 1
ATOM 3629 O O . MET A 1 450 ? 19.198 31.348 -15.661 1.00 25.03 450 MET A O 1
ATOM 3633 N N . THR A 1 451 ? 20.790 30.638 -14.256 1.00 24.81 451 THR A N 1
ATOM 3634 C CA . THR A 1 451 ? 20.882 31.655 -13.184 1.00 24.81 451 THR A CA 1
ATOM 3635 C C . THR A 1 451 ? 21.650 31.083 -11.989 1.00 24.81 451 THR A C 1
ATOM 3637 O O . THR A 1 451 ? 21.112 30.660 -10.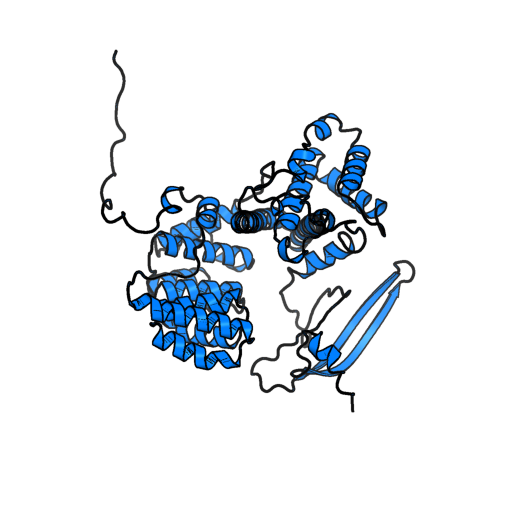973 1.00 24.81 451 THR A O 1
ATOM 3640 N N . VAL A 1 452 ? 22.975 31.075 -12.138 1.00 25.42 452 VAL A N 1
ATOM 3641 C CA . VAL A 1 452 ? 23.883 31.358 -11.023 1.00 25.42 452 VAL A CA 1
ATOM 3642 C C . VAL A 1 452 ? 23.976 32.884 -10.938 1.00 25.42 452 VAL A C 1
ATOM 3644 O O . VAL A 1 452 ? 24.067 33.530 -11.977 1.00 25.42 452 VAL A O 1
ATOM 3647 N N . ALA A 1 453 ? 23.994 33.415 -9.713 1.00 24.89 453 ALA A N 1
ATOM 3648 C CA . ALA A 1 453 ? 24.142 34.826 -9.338 1.00 24.89 453 ALA A CA 1
ATOM 3649 C C . ALA A 1 453 ? 22.893 35.709 -9.521 1.00 24.89 453 ALA A C 1
ATOM 3651 O O . ALA A 1 453 ? 22.485 36.024 -10.630 1.00 24.89 453 ALA A O 1
ATOM 3652 N N . THR A 1 454 ? 22.310 36.167 -8.408 1.00 24.16 454 THR A N 1
ATOM 3653 C CA . THR A 1 454 ? 22.422 37.565 -7.938 1.00 24.16 454 THR A CA 1
ATOM 3654 C C . THR A 1 454 ? 21.737 37.664 -6.570 1.00 24.16 454 THR A C 1
ATOM 3656 O O . THR A 1 454 ? 20.571 38.019 -6.448 1.00 24.16 454 THR A O 1
ATOM 3659 N N . ALA A 1 455 ? 22.475 37.325 -5.514 1.00 24.53 455 ALA A N 1
ATOM 3660 C CA . ALA A 1 455 ? 22.221 37.889 -4.199 1.00 24.53 455 ALA A CA 1
ATOM 3661 C C . ALA A 1 455 ? 23.052 39.169 -4.132 1.00 24.53 455 ALA A C 1
ATOM 3663 O O . ALA A 1 455 ? 24.265 39.061 -4.006 1.00 24.53 455 ALA A O 1
ATOM 3664 N N . MET A 1 456 ? 22.441 40.346 -4.281 1.00 22.88 456 MET A N 1
ATOM 3665 C CA . MET A 1 456 ? 22.942 41.588 -3.684 1.00 22.88 456 MET A CA 1
ATOM 3666 C C . MET A 1 456 ? 22.014 42.777 -3.956 1.00 22.88 456 MET A C 1
ATOM 3668 O O . MET A 1 456 ? 21.736 43.115 -5.098 1.00 22.88 456 MET A O 1
ATOM 3672 N N . ILE A 1 457 ? 21.677 43.443 -2.847 1.00 26.02 457 ILE A N 1
ATOM 3673 C CA . ILE A 1 457 ? 21.428 44.881 -2.707 1.00 26.02 457 ILE A CA 1
ATOM 3674 C C . ILE A 1 457 ? 20.132 45.392 -3.334 1.00 26.02 457 ILE A C 1
ATOM 3676 O O . ILE A 1 457 ? 20.059 45.603 -4.531 1.00 26.02 457 ILE A O 1
ATOM 3680 N N . LEU A 1 458 ? 19.181 45.765 -2.473 1.00 24.03 458 LEU A N 1
ATOM 3681 C CA . LEU A 1 458 ? 18.450 47.028 -2.611 1.00 24.03 458 LEU A CA 1
ATOM 3682 C C . LEU A 1 458 ? 17.974 47.484 -1.223 1.00 24.03 458 LEU A C 1
ATOM 3684 O O . LEU A 1 458 ? 16.904 47.128 -0.736 1.00 24.03 458 LEU A O 1
ATOM 3688 N N . SER A 1 459 ? 18.814 48.283 -0.564 1.00 25.55 459 SER A N 1
ATOM 3689 C CA . SER A 1 459 ? 18.400 49.154 0.532 1.00 25.55 459 SER A CA 1
ATOM 3690 C C . SER A 1 459 ? 17.909 50.488 -0.038 1.00 25.55 459 SER A C 1
ATOM 3692 O O . SER A 1 459 ? 18.676 51.161 -0.717 1.00 25.55 459 SER A O 1
ATOM 3694 N N . LYS A 1 460 ? 16.671 50.866 0.313 1.00 23.44 460 LYS A N 1
ATOM 3695 C CA . LYS A 1 460 ? 16.115 52.233 0.462 1.00 23.44 460 LYS A CA 1
ATOM 3696 C C . LYS A 1 460 ? 16.513 53.319 -0.562 1.00 23.44 460 LYS A C 1
ATOM 3698 O O . LYS A 1 460 ? 17.636 53.810 -0.522 1.00 23.44 460 LYS A O 1
ATOM 3703 N N . ARG A 1 461 ? 15.500 53.968 -1.157 1.00 24.83 461 ARG A N 1
ATOM 3704 C CA . ARG A 1 461 ? 15.027 55.310 -0.727 1.00 24.83 461 ARG A CA 1
ATOM 3705 C C . ARG A 1 461 ? 13.832 55.817 -1.554 1.00 24.83 461 ARG A C 1
ATOM 3707 O O . ARG A 1 461 ? 13.929 55.865 -2.770 1.00 24.83 461 ARG A O 1
ATOM 3714 N N . ARG A 1 462 ? 12.860 56.334 -0.786 1.00 32.53 462 ARG A N 1
ATOM 3715 C CA . ARG A 1 462 ? 11.711 57.212 -1.082 1.00 32.53 462 ARG A CA 1
ATOM 3716 C C . ARG A 1 462 ? 10.580 56.654 -1.929 1.00 32.53 462 ARG A C 1
ATOM 3718 O O . ARG A 1 462 ? 10.791 56.418 -3.130 1.00 32.53 462 ARG A O 1
#